Protein 4PFR (pdb70)

Solvent-accessible surface area: 22002 Å² total

Radius of gyration: 26.05 Å; Cα contacts (8 Å, |Δi|>4): 992; chains: 2; bounding box: 52×85×53 Å

Foldseek 3Di:
DEEAEEEEAADCVALQNLLVVLLQVLLCVLLVRPYGYDYDYNQNVHDPLVVLLCLLPVHFWYKDWLVSLLVQQLLSVLLFFLLDDDLVLSQLLCLCQVVSQVRSCVRRQKHFLAKFQAAFWKWFQDDDQDLVSCPPFAEEEAPDPLVQQLVVLSPDGYHYDPVCPVVCLVVVVGTIYTGALVCCVVVVVLVRTAEIAGAHRTMIGTIGRNVSLVPDDVSSNVSSSVSRHVSRVVSSVVSVVVRVVSVVVSVVSHYYPYHRPVNVSSSVSRRVCQVVCQVSRPHPVSSVVSSVSSVVSD/DQKDKDFLQVCLVQQLQSVLLFFCLQPDLVLSQLLCLVQVVSQVRCCVRRNFHFLGKFQDAFWKFFQDDDQDLVSCPPFAEEEEPDPLVQVLVVLSPDGHHYHPVCPVVCLVVVVGGIYTGALLVCVVVVVLVRTAEIEGARRTMIGTSVCRPVPVVCVSVVSVVSRVVSVVVSVVSHDYPYHRPPRVSSRVSRRVCQVVCAVSRPHPVSSVVSSVSSVVSD

Nearest PDB structures (foldseek):
  4n6d-assembly1_A  TM=8.399E-01  e=2.739E-16  Maridesulfovibrio salexigens DSM 2638
  4nap-assembly1_A  TM=7.855E-01  e=6.668E-16  Oleidesulfovibrio alaskensis G20
  4di3-assembly1_D  TM=8.329E-01  e=9.105E-15  Treponema pallidum subsp. pallidum str. Nichols
  4di4-assembly1_B  TM=8.267E-01  e=2.619E-14  Treponema pallidum subsp. pallidum str. Nichols
  4mni-assembly1_A  TM=7.814E-01  e=3.781E-13  Polaromonas sp. JS666

Secondary structure (DSSP, 8-state):
-EEEEEEESS-TTSHHHHHHHHHHHHHHHHTTTSEEEEEE-TTTT--HHHHHHHH---S-EEE--HHHHTTT-GGGGG--TTS-SSHHHHHH---SHHHHHHHHHHHHSEEEEE------EEEESS---SHHHHTT--EE--S-HHHHHHHHHTTS--B--HHHHHHHHHTTSS-EEEE-HHHHHHTTGGGT--EEE--------EEEEHHHHHHS-HHHHHHHHHHHHHHHHHHHHHHHHHHHHHHHHHHHT--B--S-TTHHHHHHHHHTTGGGTGGGGT-HHHHHHHHHHHHHH-/----B--GGGTTTT-GGGGG--TTS--SHHHHHH---SHHHHHHHHHHHH----SB------EEEESS---SGGGTTT--BB--S-HHHHHHHHHTT---B--GGGHHHHHHTTSSSEEEE-HHHHHHTTGGGS--EEE--------B--HHHHHHHHHHHHHHHHHHHHHHHHHHT--B--S-TTHHHHHHHHHTTGGGGTGGGT-HHHHHHHHHHHHTT-

Sequence (520 aa):
DYTIRLSHGDNESNPTHLTAVKFQELVKEYTEGKAEVQIFPSNSLGTETEVAQALRGSIEAEILYTGNLVPLAPSAGVLLPYAYTSTEQAHKADALIDPLNERLTKEAGVRALGLEKGFRVLTTNKPVTTLEDLKGLKIRVSPNDIAIKTFRAWGIEPLPDWAEVFPALQQRVIDGQENPYTTAISSRFFEVQSDITEIHYWTGPLLISERAFQKYPEDIQQALLRAGREAVDYGRQVSAELTEQSKAELVKNDTLHGAPKDEEKWEAAAAALWPEFYDQIGGEEWATQAIEIIKATEIEAEILYTGNLVPLAPSAGVLLPYAYTSTEQAHKADALIDPLNERLTKEAGVRALGLEKGFRVLTTNKPVTTLEDLKGLKIRVSPNDIAIKTFRAWGIEPLPDWAEVFPALQQRVIDGQENPYTTAISSRFFEVQSDITEIHYWTGPLLRAGREAVDYGRQVSAELTEQSKAELVKNDTLHGAPKDEEKWEAAAAALWPEFYDQIGGEEWATQAIEIIKATE

Structure (mmCIF, N/CA/C/O backbone):
data_4PFR
#
_entry.id   4PFR
#
_cell.length_a   94.981
_cell.length_b   94.981
_cell.length_c   203.414
_cell.angle_alpha   90.000
_cell.angle_beta   90.000
_cell.angle_gamma   120.000
#
_symmetry.space_group_name_H-M   'P 31 2 1'
#
loop_
_entity.id
_entity.type
_entity.pdbx_description
1 polymer 'TRAP dicarboxylate transporter, DctP subunit'
2 non-polymer D-MALATE
3 water water
#
loop_
_atom_site.group_PDB
_atom_site.id
_atom_site.type_symbol
_atom_site.label_atom_id
_atom_site.label_alt_id
_atom_site.label_comp_id
_atom_site.label_asym_id
_atom_site.label_entity_id
_atom_site.label_seq_id
_atom_site.pdbx_PDB_ins_code
_atom_site.Cartn_x
_atom_site.Cartn_y
_atom_site.Cartn_z
_atom_site.occupancy
_atom_site.B_iso_or_equiv
_atom_site.auth_seq_id
_atom_site.auth_comp_id
_atom_site.auth_asym_id
_atom_site.auth_atom_id
_atom_site.pdbx_PDB_model_num
ATOM 1 N N . ASP A 1 25 ? 32.286 40.390 70.935 1.00 51.29 23 ASP A N 1
ATOM 2 C CA . ASP A 1 25 ? 33.722 40.662 70.989 1.00 57.35 23 ASP A CA 1
ATOM 3 C C . ASP A 1 25 ? 34.553 39.417 71.311 1.00 57.01 23 ASP A C 1
ATOM 4 O O . ASP A 1 25 ? 35.333 38.948 70.483 1.00 52.45 23 ASP A O 1
ATOM 9 N N . TYR A 1 26 ? 34.391 38.898 72.527 1.00 61.09 24 TYR A N 1
ATOM 10 C CA . TYR A 1 26 ? 35.092 37.696 72.966 1.00 59.55 24 TYR A CA 1
ATOM 11 C C . TYR A 1 26 ? 34.099 36.630 73.371 1.00 58.09 24 TYR A C 1
ATOM 12 O O . TYR A 1 26 ? 33.124 36.914 74.074 1.00 55.65 24 TYR A O 1
ATOM 21 N N . THR A 1 27 ? 34.369 35.392 72.973 1.00 58.64 25 THR A N 1
ATOM 22 C CA . THR A 1 27 ? 33.505 34.283 73.354 1.00 53.93 25 THR A CA 1
ATOM 23 C C . THR A 1 27 ? 34.224 33.225 74.195 1.00 50.62 25 THR A C 1
ATOM 24 O O . THR A 1 27 ? 35.268 32.689 73.792 1.00 41.84 25 THR A O 1
ATOM 28 N N . ILE A 1 28 ? 33.645 32.954 75.370 1.00 51.59 26 ILE A N 1
ATOM 29 C CA . ILE A 1 28 ? 34.137 31.961 76.323 1.00 43.51 26 ILE A CA 1
ATOM 30 C C . ILE A 1 28 ? 33.258 30.702 76.302 1.00 40.65 26 ILE A C 1
ATOM 31 O O . ILE A 1 28 ? 32.109 30.727 76.758 1.00 41.04 26 ILE A O 1
ATOM 36 N N . ARG A 1 29 ? 33.781 29.602 75.769 1.00 36.19 27 ARG A N 1
ATOM 37 C CA . ARG A 1 29 ? 33.076 28.332 75.888 1.00 38.55 27 ARG A CA 1
ATOM 38 C C . ARG A 1 29 ? 33.424 27.723 77.235 1.00 41.68 27 ARG A C 1
ATOM 39 O O . ARG A 1 29 ? 34.605 27.549 77.570 1.00 43.91 27 ARG A O 1
ATOM 47 N N . LEU A 1 30 ? 32.395 27.411 78.012 1.00 38.84 28 LEU A N 1
ATOM 48 C CA . LEU A 1 30 ? 32.594 26.851 79.335 1.00 37.11 28 LEU A CA 1
ATOM 49 C C . LEU A 1 30 ? 31.968 25.472 79.382 1.00 33.09 28 LEU A C 1
ATOM 50 O O . LEU A 1 30 ? 30.754 25.329 79.190 1.00 34.23 28 LEU A O 1
ATOM 55 N N . SER A 1 31 ? 32.797 24.463 79.642 1.00 30.53 29 SER A N 1
ATOM 56 C CA . SER A 1 31 ? 32.342 23.078 79.730 1.00 30.28 29 SER A CA 1
ATOM 57 C C . SER A 1 31 ? 32.095 22.616 81.170 1.00 35.29 29 SER A C 1
ATOM 58 O O . SER A 1 31 ? 32.836 22.975 82.084 1.00 38.34 29 SER A O 1
ATOM 61 N N . HIS A 1 32 ? 31.071 21.800 81.374 1.00 32.31 30 HIS A N 1
ATOM 62 C CA . HIS A 1 32 ? 30.989 21.046 82.616 1.00 32.10 30 HIS A CA 1
ATOM 63 C C . HIS A 1 32 ? 30.212 19.762 82.410 1.00 34.52 30 HIS A C 1
ATOM 64 O O . HIS A 1 32 ? 29.542 19.598 81.385 1.00 38.23 30 HIS A O 1
ATOM 71 N N . GLY A 1 33 ? 30.303 18.855 83.382 1.00 33.59 31 GLY A N 1
ATOM 72 C CA . GLY A 1 33 ? 29.801 17.504 83.208 1.00 27.25 31 GLY A CA 1
ATOM 73 C C . GLY A 1 33 ? 28.485 17.178 83.888 1.00 37.23 31 GLY A C 1
ATOM 74 O O . GLY A 1 33 ? 28.082 16.010 83.924 1.00 40.85 31 GLY A O 1
ATOM 75 N N . ASP A 1 34 ? 27.812 18.194 84.422 1.00 36.07 32 ASP A N 1
ATOM 76 C CA . ASP A 1 34 ? 26.567 17.978 85.156 1.00 43.35 32 ASP A CA 1
ATOM 77 C C . ASP A 1 34 ? 25.367 18.501 84.377 1.00 49.66 32 ASP A C 1
ATOM 78 O O . ASP A 1 34 ? 25.525 19.155 83.336 1.00 48.60 32 ASP A O 1
ATOM 83 N N . ASN A 1 35 ? 24.167 18.221 84.885 1.00 50.40 33 ASN A N 1
ATOM 84 C CA . ASN A 1 35 ? 22.952 18.754 84.274 1.00 45.80 33 ASN A CA 1
ATOM 85 C C . ASN A 1 35 ? 22.693 20.191 84.710 1.00 48.12 33 ASN A C 1
ATOM 86 O O . ASN A 1 35 ? 23.492 20.775 85.434 1.00 51.72 33 ASN A O 1
ATOM 91 N N . GLU A 1 36 ? 21.586 20.773 84.274 1.00 49.88 34 GLU A N 1
ATOM 92 C CA . GLU A 1 36 ? 21.418 22.206 84.446 1.00 51.84 34 GLU A CA 1
ATOM 93 C C . GLU A 1 36 ? 20.875 22.612 85.815 1.00 55.86 34 GLU A C 1
ATOM 94 O O . GLU A 1 36 ? 20.897 23.794 86.157 1.00 57.92 34 GLU A O 1
ATOM 100 N N . SER A 1 37 ? 20.398 21.648 86.602 1.00 54.29 35 SER A N 1
ATOM 101 C CA . SER A 1 37 ? 19.897 21.975 87.941 1.00 54.26 35 SER A CA 1
ATOM 102 C C . SER A 1 37 ? 20.983 21.855 89.018 1.00 54.53 35 SER A C 1
ATOM 103 O O . SER A 1 37 ? 20.758 22.165 90.190 1.00 58.63 35 SER A O 1
ATOM 106 N N . ASN A 1 38 ? 22.170 21.427 88.603 1.00 50.10 36 ASN A N 1
ATOM 107 C CA . ASN A 1 38 ? 23.285 21.219 89.517 1.00 43.57 36 ASN A CA 1
ATOM 108 C C . ASN A 1 38 ? 23.884 22.540 89.985 1.00 43.54 36 ASN A C 1
ATOM 109 O O . ASN A 1 38 ? 23.923 23.506 89.226 1.00 41.80 36 ASN A O 1
ATOM 114 N N . PRO A 1 39 ? 24.356 22.597 91.245 1.00 42.37 37 PRO A N 1
ATOM 115 C CA . PRO A 1 39 ? 24.988 23.866 91.618 1.00 38.71 37 PRO A CA 1
ATOM 116 C C . PRO A 1 39 ? 26.144 24.206 90.673 1.00 33.51 37 PRO A C 1
ATOM 117 O O . PRO A 1 39 ? 26.446 25.380 90.488 1.00 30.37 37 PRO A O 1
ATOM 121 N N . THR A 1 40 ? 26.768 23.199 90.067 1.00 35.18 38 THR A N 1
ATOM 122 C CA . THR A 1 40 ? 27.821 23.454 89.082 1.00 36.09 38 THR A CA 1
ATOM 123 C C . THR A 1 40 ? 27.309 24.346 87.954 1.00 40.14 38 THR A C 1
ATOM 124 O O . THR A 1 40 ? 27.892 25.391 87.658 1.00 39.92 38 THR A O 1
ATOM 128 N N . HIS A 1 41 ? 26.212 23.924 87.327 1.00 44.51 39 HIS A N 1
ATOM 129 C CA . HIS A 1 41 ? 25.606 24.695 86.247 1.00 46.03 39 HIS A CA 1
ATOM 130 C C . HIS A 1 41 ? 25.151 26.068 86.713 1.00 45.87 39 HIS A C 1
ATOM 131 O O . HIS A 1 41 ? 25.399 27.073 86.036 1.00 43.02 39 HIS A O 1
ATOM 138 N N . LEU A 1 42 ? 24.472 26.108 87.860 1.00 43.92 40 LEU A N 1
ATOM 139 C CA . LEU A 1 42 ? 23.983 27.372 88.402 1.00 41.10 40 LEU A CA 1
ATOM 140 C C . LEU A 1 42 ? 25.148 28.324 88.602 1.00 37.46 40 LEU A C 1
ATOM 141 O O . LEU A 1 42 ? 25.042 29.531 88.314 1.00 33.06 40 LEU A O 1
ATOM 146 N N . THR A 1 43 ? 26.258 27.766 89.088 1.00 37.23 41 THR A N 1
ATOM 147 C CA . THR A 1 43 ? 27.509 28.504 89.240 1.00 37.03 41 THR A CA 1
ATOM 148 C C . THR A 1 43 ? 27.937 29.033 87.893 1.00 36.53 41 THR A C 1
ATOM 149 O O . THR A 1 43 ? 28.306 30.206 87.770 1.00 37.10 41 THR A O 1
ATOM 153 N N . ALA A 1 44 ? 27.876 28.163 86.883 1.00 34.53 42 ALA A N 1
ATOM 154 C CA . ALA A 1 44 ? 28.231 28.537 85.517 1.00 32.72 42 ALA A CA 1
ATOM 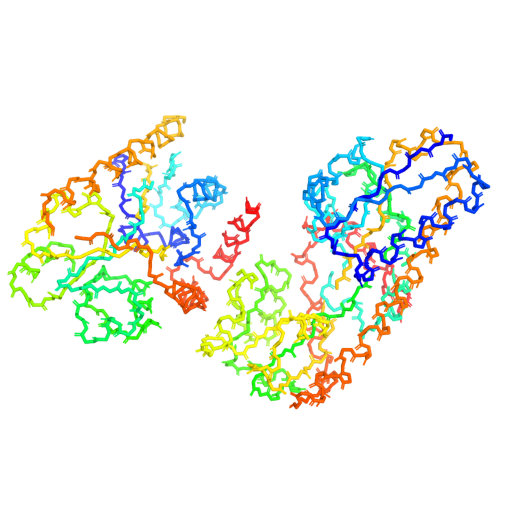155 C C . ALA A 1 44 ? 27.395 29.729 85.034 1.00 33.52 42 ALA A C 1
ATOM 156 O O . ALA A 1 44 ? 27.941 30.743 84.587 1.00 37.44 42 ALA A O 1
ATOM 158 N N . VAL A 1 45 ? 26.074 29.613 85.127 1.00 30.29 43 VAL A N 1
ATOM 159 C CA . VAL A 1 45 ? 25.193 30.716 84.746 1.00 32.39 43 VAL A CA 1
ATOM 160 C C . VAL A 1 45 ? 25.561 32.039 85.447 1.00 39.74 43 VAL A C 1
ATOM 161 O O . VAL A 1 45 ? 25.595 33.084 84.802 1.00 39.52 43 VAL A O 1
ATOM 165 N N . LYS A 1 46 ? 25.847 31.999 86.752 1.00 44.94 44 LYS A N 1
ATOM 166 C CA . LYS A 1 46 ? 26.240 33.217 87.471 1.00 47.67 44 LYS A CA 1
ATOM 167 C C . LYS A 1 46 ? 27.470 33.846 86.831 1.00 50.20 44 LYS A C 1
ATOM 168 O O . LYS A 1 46 ? 27.522 35.063 86.609 1.00 50.90 44 LYS A O 1
ATOM 174 N N . PHE A 1 47 ? 28.459 32.999 86.550 1.00 47.58 45 PHE A N 1
ATOM 175 C CA . PHE A 1 47 ? 29.695 33.407 85.890 1.00 44.43 45 PHE A CA 1
ATOM 176 C C . PHE A 1 47 ? 29.380 34.000 84.523 1.00 54.50 45 PHE A C 1
ATOM 177 O O . PHE A 1 47 ? 30.025 34.954 84.067 1.00 61.06 45 PHE A O 1
ATOM 185 N N . GLN A 1 48 ? 28.372 33.433 83.870 1.00 53.47 46 GLN A N 1
ATOM 186 C CA . GLN A 1 48 ? 27.925 33.930 82.575 1.00 50.83 46 GLN A CA 1
ATOM 187 C C . GLN A 1 48 ? 27.413 35.340 82.759 1.00 52.05 46 GLN A C 1
ATOM 188 O O . GLN A 1 48 ? 27.977 36.286 82.212 1.00 54.48 46 GLN A O 1
ATOM 194 N N . GLU A 1 49 ? 26.355 35.483 83.553 1.00 52.50 47 GLU A N 1
ATOM 195 C CA . GLU A 1 49 ? 25.742 36.792 83.740 1.00 49.24 47 GLU A CA 1
ATOM 196 C C . GLU A 1 49 ? 26.731 37.800 84.308 1.00 44.54 47 GLU A C 1
ATOM 197 O O . GLU A 1 49 ? 26.741 38.957 83.892 1.00 50.71 47 GLU A O 1
ATOM 203 N N . LEU A 1 50 ? 27.587 37.359 85.222 1.00 39.43 48 LEU A N 1
ATOM 204 C CA . LEU A 1 50 ? 28.604 38.256 85.791 1.00 44.03 48 LEU A CA 1
ATOM 205 C C . LEU A 1 50 ? 29.673 38.689 84.768 1.00 48.53 48 LEU A C 1
ATOM 206 O O . LEU A 1 50 ? 30.148 39.830 84.792 1.00 48.09 48 LEU A O 1
ATOM 211 N N . VAL A 1 51 ? 30.043 37.791 83.861 1.00 49.89 49 VAL A N 1
ATOM 212 C CA . VAL A 1 51 ? 31.021 38.132 82.835 1.00 49.12 49 VAL A CA 1
ATOM 213 C C . VAL A 1 51 ? 30.463 39.230 81.928 1.00 58.18 49 VAL A C 1
ATOM 214 O O . VAL A 1 51 ? 31.135 40.232 81.663 1.00 63.36 49 VAL A O 1
ATOM 218 N N . LYS A 1 52 ? 29.229 39.036 81.465 1.00 56.27 50 LYS A N 1
ATOM 219 C CA . LYS A 1 52 ? 28.544 40.010 80.622 1.00 53.57 50 LYS A CA 1
ATOM 220 C C . LYS A 1 52 ? 28.572 41.394 81.256 1.00 62.03 50 LYS A C 1
ATOM 221 O O . LYS A 1 52 ? 28.734 42.407 80.571 1.00 66.60 50 LYS A O 1
ATOM 227 N N . GLU A 1 53 ? 28.425 41.423 82.576 1.00 65.11 51 GLU A N 1
ATOM 228 C CA . GLU A 1 53 ? 28.375 42.673 83.325 1.00 66.30 51 GLU A CA 1
ATOM 229 C C . GLU A 1 53 ? 29.714 43.412 83.353 1.00 65.03 51 GLU A C 1
ATOM 230 O O . GLU A 1 53 ? 29.821 44.514 82.830 1.00 71.65 51 GLU A O 1
ATOM 236 N N . TYR A 1 54 ? 30.735 42.808 83.950 1.00 61.17 52 TYR A N 1
ATOM 237 C CA . TYR A 1 54 ? 32.011 43.501 84.148 1.00 62.32 52 TYR A CA 1
ATOM 238 C C . TYR A 1 54 ? 32.750 43.846 82.854 1.00 64.70 52 TYR A C 1
ATOM 239 O O . TYR A 1 54 ? 33.603 44.734 82.836 1.00 66.19 52 TYR A O 1
ATOM 248 N N . THR A 1 55 ? 32.427 43.156 81.768 1.00 65.58 53 THR A N 1
ATOM 249 C CA . THR A 1 55 ? 33.010 43.519 80.483 1.00 67.09 53 THR A CA 1
ATOM 250 C C . THR A 1 55 ? 32.020 44.343 79.658 1.00 68.20 53 THR A C 1
ATOM 251 O O . THR A 1 55 ? 32.183 44.508 78.452 1.00 69.84 53 THR A O 1
ATOM 255 N N . GLU A 1 56 ? 31.003 44.870 80.333 1.00 82.32 54 GLU A N 1
ATOM 256 C CA . GLU A 1 56 ? 29.960 45.668 79.693 1.00 85.31 54 GLU A CA 1
ATOM 257 C C . GLU A 1 56 ? 29.208 44.873 78.626 1.00 86.51 54 GLU A C 1
ATOM 258 O O . GLU A 1 56 ? 28.000 45.048 78.446 1.00 93.07 54 GLU A O 1
ATOM 260 N N . GLY A 1 57 ? 29.924 43.996 77.930 1.00 77.59 55 GLY A N 1
ATOM 261 C CA . GLY A 1 57 ? 29.337 43.187 76.877 1.00 67.12 55 GLY A CA 1
ATOM 262 C C . GLY A 1 57 ? 30.385 42.671 75.910 1.00 57.62 55 GLY A C 1
ATOM 263 O O . GLY A 1 57 ? 30.080 41.878 75.020 1.00 55.47 55 GLY A O 1
ATOM 264 N N . LYS A 1 58 ? 31.624 43.123 76.090 1.00 53.42 56 LYS A N 1
ATOM 265 C CA . LYS A 1 58 ? 32.737 42.695 75.252 1.00 56.74 56 LYS A CA 1
ATOM 266 C C . LYS A 1 58 ? 33.032 41.199 75.399 1.00 57.13 56 LYS A C 1
ATOM 267 O O . LYS A 1 58 ? 33.767 40.622 74.598 1.00 55.29 56 LYS A O 1
ATOM 273 N N . ALA A 1 59 ? 32.461 40.574 76.426 1.00 62.00 57 ALA A N 1
ATOM 274 C CA . ALA A 1 59 ? 32.669 39.143 76.654 1.00 59.63 57 ALA A CA 1
ATOM 275 C C . ALA A 1 59 ? 31.357 38.406 76.903 1.00 58.45 57 ALA A C 1
ATOM 276 O O . ALA A 1 59 ? 30.508 38.865 77.668 1.00 56.46 57 ALA A O 1
ATOM 278 N N . GLU A 1 60 ? 31.205 37.265 76.241 1.00 60.78 58 GLU A N 1
ATOM 279 C CA . GLU A 1 60 ? 30.027 36.422 76.392 1.00 63.27 58 GLU A CA 1
ATOM 280 C C . GLU A 1 60 ? 30.482 35.002 76.755 1.00 60.66 58 GLU A C 1
ATOM 281 O O . GLU A 1 60 ? 31.497 34.510 76.251 1.00 64.03 58 GLU A O 1
ATOM 287 N N . VAL A 1 61 ? 29.742 34.352 77.643 1.00 51.71 59 VAL A N 1
ATOM 288 C CA . VAL A 1 61 ? 30.047 32.983 78.017 1.00 46.36 59 VAL A CA 1
ATOM 289 C C . VAL A 1 61 ? 28.970 32.067 77.455 1.00 44.55 59 VAL A C 1
ATOM 290 O O . VAL A 1 61 ? 27.781 32.323 77.633 1.00 43.16 59 VAL A O 1
ATOM 294 N N . GLN A 1 62 ? 29.383 31.009 76.764 1.00 45.96 60 GLN A N 1
ATOM 295 C CA . GLN A 1 62 ? 28.447 29.965 76.349 1.00 46.21 60 GLN A CA 1
ATOM 296 C C . GLN A 1 62 ? 28.681 28.711 77.165 1.00 40.59 60 GLN A C 1
ATOM 297 O O . GLN A 1 62 ? 29.814 28.217 77.226 1.00 39.63 60 GLN A O 1
ATOM 303 N N . ILE A 1 63 ? 27.622 28.181 77.773 1.00 37.73 61 ILE A N 1
ATOM 304 C CA . ILE A 1 63 ? 27.777 26.988 78.601 1.00 39.15 61 ILE A CA 1
ATOM 305 C C . ILE A 1 63 ? 27.495 25.722 77.811 1.00 38.30 61 ILE A C 1
ATOM 306 O O . ILE A 1 63 ? 26.488 25.632 77.122 1.00 35.29 61 ILE A O 1
ATOM 311 N N . PHE A 1 64 ? 28.381 24.739 77.946 1.00 37.34 62 PHE A N 1
ATOM 312 C CA . PHE A 1 64 ? 28.164 23.412 77.398 1.00 36.11 62 PHE A CA 1
ATOM 313 C C . PHE A 1 64 ? 28.140 22.422 78.540 1.00 40.01 62 PHE A C 1
ATOM 314 O O . PHE A 1 64 ? 29.190 21.945 78.986 1.00 45.11 62 PHE A O 1
ATOM 322 N N . PRO A 1 65 ? 26.933 22.122 79.032 1.00 39.20 63 PRO A N 1
ATOM 323 C CA . PRO A 1 65 ? 26.732 21.258 80.203 1.00 35.79 63 PRO A CA 1
ATOM 324 C C . PRO A 1 65 ? 26.694 19.791 79.822 1.00 40.83 63 PRO A C 1
ATOM 325 O O . PRO A 1 65 ? 26.685 19.457 78.632 1.00 44.46 63 PRO A O 1
ATOM 329 N N . SER A 1 66 ? 26.694 18.927 80.830 1.00 41.74 64 SER A N 1
ATOM 330 C CA . SER A 1 66 ? 26.393 17.512 80.629 1.00 44.41 64 SER A CA 1
ATOM 331 C C . SER A 1 66 ? 27.381 16.778 79.739 1.00 43.40 64 SER A C 1
ATOM 332 O O . SER A 1 66 ? 27.004 15.832 79.055 1.00 45.65 64 SER A O 1
ATOM 335 N N . ASN A 1 67 ? 28.640 17.202 79.759 1.00 40.12 65 ASN A N 1
ATOM 336 C CA . ASN A 1 67 ? 29.693 16.520 79.003 1.00 37.92 65 ASN A CA 1
ATOM 337 C C . ASN A 1 67 ? 29.526 16.598 77.489 1.00 40.89 65 ASN A C 1
ATOM 338 O O . ASN A 1 67 ? 30.002 15.730 76.749 1.00 38.51 65 ASN A O 1
ATOM 343 N N . SER A 1 68 ? 28.863 17.651 77.027 1.00 45.55 66 SER A N 1
ATOM 344 C CA . SER A 1 68 ? 28.625 17.822 75.592 1.00 38.56 66 SER A CA 1
ATOM 345 C C . SER A 1 68 ? 29.930 17.958 74.792 1.00 37.67 66 SER A C 1
ATOM 346 O O . SER A 1 68 ? 30.019 17.505 73.653 1.00 46.03 66 SER A O 1
ATOM 349 N N . LEU A 1 69 ? 30.935 18.586 75.398 1.00 35.79 67 LEU A N 1
ATOM 350 C CA . LEU A 1 69 ? 32.229 18.794 74.760 1.00 33.52 67 LEU A CA 1
ATOM 351 C C . LEU A 1 69 ? 33.261 17.714 75.104 1.00 32.66 67 LEU A C 1
ATOM 352 O O . LEU A 1 69 ? 34.430 17.845 74.723 1.00 33.82 67 LEU A O 1
ATOM 357 N N . GLY A 1 70 ? 32.837 16.665 75.820 1.00 30.78 68 GLY A N 1
ATOM 358 C CA . GLY A 1 70 ? 33.700 15.526 76.125 1.00 34.26 68 GLY A CA 1
ATOM 359 C C . GLY A 1 70 ? 33.768 15.180 77.612 1.00 40.40 68 GLY A C 1
ATOM 360 O O . GLY A 1 70 ? 32.912 15.581 78.387 1.00 39.94 68 GLY A O 1
ATOM 361 N N . THR A 1 71 ? 34.776 14.420 78.023 1.00 39.90 69 THR A N 1
ATOM 362 C CA . THR A 1 71 ? 34.925 14.129 79.436 1.00 38.36 69 THR A CA 1
ATOM 363 C C . THR A 1 71 ? 35.634 15.280 80.138 1.00 41.02 69 THR A C 1
ATOM 364 O O . THR A 1 71 ? 36.287 16.110 79.489 1.00 43.30 69 THR A O 1
ATOM 368 N N . GLU A 1 72 ? 35.490 15.333 81.461 1.00 37.78 70 GLU A N 1
ATOM 369 C CA . GLU A 1 72 ? 36.041 16.426 82.234 1.00 38.24 70 GLU A CA 1
ATOM 370 C C . GLU A 1 72 ? 37.548 16.505 82.019 1.00 40.52 70 GLU A C 1
ATOM 371 O O . GLU A 1 72 ? 38.104 17.595 81.898 1.00 46.77 70 GLU A O 1
ATOM 377 N N . THR A 1 73 ? 38.211 15.356 81.947 1.00 38.15 71 THR A N 1
ATOM 378 C CA . THR A 1 73 ? 39.653 15.352 81.702 1.00 44.26 71 THR A CA 1
ATOM 379 C C . THR A 1 73 ? 40.014 15.723 80.255 1.00 41.54 71 THR A C 1
ATOM 380 O O . THR A 1 73 ? 40.942 16.504 80.009 1.00 43.08 71 THR A O 1
ATOM 384 N N . GLU A 1 74 ? 39.294 15.153 79.297 1.00 35.00 72 GLU A N 1
ATOM 385 C CA . GLU A 1 74 ? 39.527 15.481 77.893 1.00 33.28 72 GLU A CA 1
ATOM 386 C C . GLU A 1 74 ? 39.444 16.987 77.716 1.00 37.53 72 GLU A C 1
ATOM 387 O O . GLU A 1 74 ? 40.359 17.611 77.164 1.00 37.85 72 GLU A O 1
ATOM 393 N N . VAL A 1 75 ? 38.355 17.566 78.223 1.00 38.47 73 VAL A N 1
ATOM 394 C CA . VAL A 1 75 ? 38.113 18.998 78.102 1.00 32.76 73 VAL A CA 1
ATOM 395 C C . VAL A 1 75 ? 39.213 19.807 78.775 1.00 34.26 73 VAL A C 1
ATOM 396 O O . VAL A 1 75 ? 39.615 20.864 78.283 1.00 38.62 73 VAL A O 1
ATOM 400 N N . ALA A 1 76 ? 39.721 19.298 79.889 1.00 36.35 74 ALA A N 1
ATOM 401 C CA . ALA A 1 76 ? 40.839 19.949 80.555 1.00 36.83 74 ALA A CA 1
ATOM 402 C C . ALA A 1 76 ? 42.013 20.044 79.588 1.00 34.54 74 ALA A C 1
ATOM 403 O O . ALA A 1 76 ? 42.744 21.029 79.577 1.00 31.70 74 ALA A O 1
ATOM 405 N N . GLN A 1 77 ? 42.194 19.013 78.775 1.00 33.75 75 GLN A N 1
ATOM 406 C CA . GLN A 1 77 ? 43.239 19.056 77.762 1.00 41.93 75 GLN A CA 1
ATOM 407 C C . GLN A 1 77 ? 42.916 20.110 76.705 1.00 40.55 75 GLN A C 1
ATOM 408 O O . GLN A 1 77 ? 43.792 20.841 76.271 1.00 43.06 75 GLN A O 1
ATOM 414 N N . ALA A 1 78 ? 41.650 20.211 76.322 1.00 36.26 76 ALA A N 1
ATOM 415 C CA . ALA A 1 78 ? 41.222 21.252 75.398 1.00 38.63 76 ALA A CA 1
ATOM 416 C C . ALA A 1 78 ? 41.626 22.666 75.867 1.00 42.46 76 ALA A C 1
ATOM 417 O O . ALA A 1 78 ? 42.035 23.510 75.058 1.00 46.91 76 ALA A O 1
ATOM 419 N N . LEU A 1 79 ? 41.508 22.917 77.168 1.00 36.57 77 LEU A N 1
ATOM 420 C CA . LEU A 1 79 ? 41.921 24.193 77.754 1.00 37.14 77 LEU A CA 1
ATOM 421 C C . LEU A 1 79 ? 43.426 24.425 77.629 1.00 44.18 77 LEU A C 1
ATOM 422 O O . LEU A 1 79 ? 43.875 25.567 77.503 1.00 49.32 77 LEU A O 1
ATOM 427 N N . ARG A 1 80 ? 44.212 23.352 77.686 1.00 44.26 78 ARG A N 1
ATOM 428 C CA . ARG A 1 80 ? 45.666 23.503 77.670 1.00 47.18 78 ARG A CA 1
ATOM 429 C C . ARG A 1 80 ? 46.079 24.229 76.409 1.00 51.88 78 ARG A C 1
ATOM 430 O O . ARG A 1 80 ? 46.887 25.160 76.446 1.00 51.75 78 ARG A O 1
ATOM 446 N N . GLY A 1 82 ? 43.940 25.739 74.190 1.00 34.65 80 GLY A N 1
ATOM 447 C CA . GLY A 1 82 ? 43.086 26.850 73.813 1.00 38.38 80 GLY A CA 1
ATOM 448 C C . GLY A 1 82 ? 41.768 26.535 73.112 1.00 42.06 80 GLY A C 1
ATOM 449 O O . GLY A 1 82 ? 40.944 27.439 72.934 1.00 41.49 80 GLY A O 1
ATOM 450 N N . SER A 1 83 ? 41.559 25.277 72.716 1.00 42.88 81 SER A N 1
ATOM 451 C CA . SER A 1 83 ? 40.316 24.868 72.042 1.00 42.57 81 SER A CA 1
ATOM 452 C C . SER A 1 83 ? 39.082 25.371 72.791 1.00 48.47 81 SER A C 1
ATOM 453 O O . SER A 1 83 ? 38.177 25.987 72.223 1.00 52.58 81 SER A O 1
ATOM 456 N N . ILE A 1 84 ? 39.054 25.078 74.083 1.00 47.58 82 ILE A N 1
ATOM 457 C CA . ILE A 1 84 ? 37.927 25.414 74.922 1.00 42.55 82 ILE A CA 1
ATOM 458 C C . ILE A 1 84 ? 38.469 26.287 76.032 1.00 40.93 82 ILE A C 1
ATOM 459 O O . ILE A 1 84 ? 39.534 25.998 76.583 1.00 39.48 82 ILE A O 1
ATOM 464 N N . GLU A 1 85 ? 37.745 27.359 76.345 1.00 42.13 83 GLU A N 1
ATOM 465 C CA . GLU A 1 85 ? 38.247 28.412 77.230 1.00 41.78 83 GLU A CA 1
ATOM 466 C C . GLU A 1 85 ? 38.087 28.102 78.710 1.00 42.80 83 GLU A C 1
ATOM 467 O O . GLU A 1 85 ? 38.954 28.446 79.518 1.00 40.10 83 GLU A O 1
ATOM 473 N N . ALA A 1 86 ? 36.973 27.469 79.071 1.00 44.73 84 ALA A N 1
ATOM 474 C CA . ALA A 1 86 ? 36.652 27.284 80.486 1.00 39.77 84 ALA A CA 1
ATOM 475 C C . ALA A 1 86 ? 35.932 25.973 80.797 1.00 38.12 84 ALA A C 1
ATOM 476 O O . ALA A 1 86 ? 35.273 25.383 79.931 1.00 36.71 84 ALA A O 1
ATOM 478 N N . GLU A 1 87 ? 36.086 25.520 82.041 1.00 34.09 85 GLU A N 1
ATOM 479 C CA . GLU A 1 87 ? 35.251 24.454 82.573 1.00 28.83 85 GLU A CA 1
ATOM 480 C C . GLU A 1 87 ? 35.211 24.440 84.092 1.00 35.85 85 GLU A C 1
ATOM 481 O O . GLU A 1 87 ? 36.106 24.970 84.767 1.00 36.54 85 GLU A O 1
ATOM 487 N N . ILE A 1 88 ? 34.142 23.845 84.613 1.00 34.81 86 ILE A N 1
ATOM 488 C CA . ILE A 1 88 ? 34.075 23.452 85.999 1.00 28.83 86 ILE A CA 1
ATOM 489 C C . ILE A 1 88 ? 34.200 21.939 86.031 1.00 30.56 86 ILE A C 1
ATOM 490 O O . ILE A 1 88 ? 33.472 21.219 85.320 1.00 30.71 86 ILE A O 1
ATOM 495 N N . LEU A 1 89 ? 35.141 21.451 86.830 1.00 28.17 87 LEU A N 1
ATOM 496 C CA . LEU A 1 89 ? 35.376 20.014 86.907 1.00 29.60 87 LEU A CA 1
ATOM 497 C C . LEU A 1 89 ? 35.843 19.589 88.293 1.00 31.81 87 LEU A C 1
ATOM 498 O O . LEU A 1 89 ? 36.475 20.362 89.023 1.00 30.85 87 LEU A O 1
ATOM 503 N N . TYR A 1 90 ? 35.526 18.347 88.635 1.00 35.42 88 TYR A N 1
ATOM 504 C CA . TYR A 1 90 ? 35.968 17.713 89.867 1.00 34.67 88 TYR A CA 1
ATOM 505 C C . TYR A 1 90 ? 37.490 17.630 89.955 1.00 37.08 88 TYR A C 1
ATOM 506 O O . TYR A 1 90 ? 38.157 17.178 89.016 1.00 39.96 88 TYR A O 1
ATOM 515 N N . THR A 1 91 ? 38.033 18.070 91.086 1.00 32.68 89 THR A N 1
ATOM 516 C CA . THR A 1 91 ? 39.475 18.067 91.321 1.00 28.55 89 THR A CA 1
ATOM 517 C C . THR A 1 91 ? 40.136 16.747 90.915 1.00 29.99 89 THR A C 1
ATOM 518 O O . THR A 1 91 ? 41.290 16.733 90.473 1.00 31.64 89 THR A O 1
ATOM 522 N N . GLY A 1 92 ? 39.411 15.636 91.070 1.00 25.84 90 GLY A N 1
ATOM 523 C CA . GLY A 1 92 ? 39.977 14.327 90.793 1.00 25.04 90 GLY A CA 1
ATOM 524 C C . GLY A 1 92 ? 40.241 14.110 89.313 1.00 34.67 90 GLY A C 1
ATOM 525 O O . GLY A 1 92 ? 41.099 13.309 88.924 1.00 36.55 90 GLY A O 1
ATOM 526 N N . ASN A 1 93 ? 39.501 14.829 88.475 1.00 34.20 91 ASN A N 1
ATOM 527 C CA . ASN A 1 93 ? 39.655 14.689 87.044 1.00 30.74 91 ASN A CA 1
ATOM 528 C C . ASN A 1 93 ? 40.696 15.652 86.508 1.00 34.37 91 ASN A C 1
ATOM 529 O O . ASN A 1 93 ? 41.028 15.625 85.315 1.00 36.34 91 ASN A O 1
ATOM 534 N N . LEU A 1 94 ? 41.209 16.506 87.391 1.00 29.68 92 LEU A N 1
ATOM 535 C CA . LEU A 1 94 ? 42.225 17.480 87.000 1.00 29.01 92 LEU A CA 1
ATOM 536 C C . LEU A 1 94 ? 43.613 16.987 87.374 1.00 31.39 92 LEU A C 1
ATOM 537 O O . LEU A 1 94 ? 44.607 17.333 86.728 1.00 30.76 92 LEU A O 1
ATOM 542 N N . VAL A 1 95 ? 43.663 16.199 88.443 1.00 28.94 93 VAL A N 1
ATOM 543 C CA . VAL A 1 95 ? 44.909 15.725 89.024 1.00 31.94 93 VAL A CA 1
ATOM 544 C C . VAL A 1 95 ? 45.783 14.980 88.008 1.00 35.51 93 VAL A C 1
ATOM 545 O O . VAL A 1 95 ? 47.016 15.100 88.010 1.00 38.12 93 VAL A O 1
ATOM 549 N N . PRO A 1 96 ? 45.151 14.191 87.138 1.00 34.21 94 PRO A N 1
ATOM 550 C CA . PRO A 1 96 ? 45.984 13.472 86.171 1.00 31.61 94 PRO A CA 1
ATOM 551 C C . PRO A 1 96 ? 46.795 14.414 85.285 1.00 30.21 94 PRO A C 1
ATOM 552 O O . PRO A 1 96 ? 47.868 14.053 84.820 1.00 32.31 94 PRO A O 1
ATOM 556 N N . LEU A 1 97 ? 46.291 15.618 85.072 1.00 29.00 95 LEU A N 1
ATOM 557 C CA . LEU A 1 97 ? 46.979 16.605 84.256 1.00 28.11 95 LEU A CA 1
ATOM 558 C C . LEU A 1 97 ? 47.779 17.537 85.153 1.00 35.58 95 LEU A C 1
ATOM 559 O O . LEU A 1 97 ? 48.852 18.014 84.781 1.00 34.64 95 LEU A O 1
ATOM 564 N N . ALA A 1 98 ? 47.243 17.789 86.348 1.00 37.52 96 ALA A N 1
ATOM 565 C CA . ALA A 1 98 ? 47.812 18.765 87.269 1.00 32.59 96 ALA A CA 1
ATOM 566 C C . ALA A 1 98 ? 47.822 18.203 88.693 1.00 32.58 96 ALA A C 1
ATOM 567 O O . ALA A 1 98 ? 46.893 18.427 89.478 1.00 33.95 96 ALA A O 1
ATOM 569 N N . PRO A 1 99 ? 48.873 17.442 89.022 1.00 30.12 97 PRO A N 1
ATOM 570 C CA . PRO A 1 99 ? 48.965 16.766 90.329 1.00 31.49 97 PRO A CA 1
ATOM 571 C C . PRO A 1 99 ? 48.878 17.727 91.517 1.00 31.13 97 PRO A C 1
ATOM 572 O O . PRO A 1 99 ? 48.265 17.413 92.540 1.00 30.93 97 PRO A O 1
ATOM 576 N N . SER A 1 100 ? 49.485 18.894 91.385 1.00 31.37 98 SER A N 1
ATOM 577 C CA . SER A 1 100 ? 49.488 19.843 92.481 1.00 30.10 98 SER A CA 1
ATOM 578 C C . SER A 1 100 ? 48.082 20.127 92.996 1.00 33.19 98 SER A C 1
ATOM 579 O O . SER A 1 100 ? 47.896 20.546 94.152 1.00 34.25 98 SER A O 1
ATOM 582 N N . ALA A 1 101 ? 47.092 19.895 92.140 1.00 28.00 99 ALA A N 1
ATOM 583 C CA . ALA A 1 101 ? 45.699 20.138 92.514 1.00 27.80 99 ALA A CA 1
ATOM 584 C C . ALA A 1 101 ? 45.269 19.139 93.578 1.00 27.40 99 ALA A C 1
ATOM 585 O O . ALA A 1 101 ? 44.268 19.341 94.271 1.00 27.53 99 ALA A O 1
ATOM 587 N N . GLY A 1 102 ? 46.030 18.053 93.689 1.00 24.22 100 GLY A N 1
ATOM 588 C CA . GLY A 1 102 ? 45.697 16.985 94.604 1.00 27.29 100 GLY A CA 1
ATOM 589 C C . GLY A 1 102 ? 45.789 17.388 96.061 1.00 30.88 100 GLY A C 1
ATOM 590 O O . GLY A 1 102 ? 45.300 16.663 96.948 1.00 29.33 100 GLY A O 1
ATOM 591 N N . VAL A 1 103 ? 46.419 18.527 96.339 1.00 30.95 101 VAL A N 1
ATOM 592 C CA . VAL A 1 103 ? 46.491 18.949 97.738 1.00 31.33 101 VAL A CA 1
ATOM 593 C C . VAL A 1 103 ? 45.103 19.342 98.215 1.00 29.02 101 VAL A C 1
ATOM 594 O O . VAL A 1 103 ? 44.856 19.398 99.407 1.00 34.75 101 VAL A O 1
ATOM 598 N N . LEU A 1 104 ? 44.196 19.603 97.279 1.00 24.82 102 LEU A N 1
ATOM 599 C CA . LEU A 1 104 ? 42.816 19.920 97.634 1.00 24.51 102 LEU A CA 1
ATOM 600 C C . LEU A 1 104 ? 42.095 18.696 98.177 1.00 31.99 102 LEU A C 1
ATOM 601 O O . LEU A 1 104 ? 40.954 18.785 98.604 1.00 38.55 102 LEU A O 1
ATOM 614 N N . LEU A 1 106 ? 43.624 16.283 100.467 1.00 17.23 104 LEU A N 1
ATOM 615 C CA . LEU A 1 106 ? 44.225 15.701 101.647 1.00 20.54 104 LEU A CA 1
ATOM 616 C C . LEU A 1 106 ? 43.122 15.350 102.671 1.00 23.85 104 LEU A C 1
ATOM 617 O O . LEU A 1 106 ? 42.225 16.170 102.951 1.00 18.09 104 LEU A O 1
ATOM 622 N N . PRO A 1 107 ? 43.158 14.106 103.188 1.00 16.81 105 PRO A N 1
ATOM 623 C CA . PRO A 1 107 ? 42.079 13.613 104.053 1.00 24.72 105 PRO A CA 1
ATOM 624 C C . PRO A 1 107 ? 42.102 14.355 105.369 1.00 26.68 105 PRO A C 1
ATOM 625 O O . PRO A 1 107 ? 43.172 14.582 105.934 1.00 30.69 105 PRO A O 1
ATOM 629 N N . TYR A 1 108 ? 40.921 14.746 105.829 1.00 26.80 106 TYR A N 1
ATOM 630 C CA . TYR A 1 108 ? 40.764 15.552 107.038 1.00 32.76 106 TYR A CA 1
ATOM 631 C C . TYR A 1 108 ? 41.483 16.900 107.066 1.00 33.74 106 TYR A C 1
ATOM 632 O O . TYR A 1 108 ? 41.811 17.398 108.149 1.00 36.05 106 TYR A O 1
ATOM 641 N N . ALA A 1 109 ? 41.681 17.518 105.902 1.00 23.42 107 ALA A N 1
ATOM 642 C CA . ALA A 1 109 ? 42.298 18.840 105.891 1.00 22.23 107 ALA A CA 1
ATOM 643 C C . ALA A 1 109 ? 41.364 19.921 106.438 1.00 30.59 107 ALA A C 1
ATOM 644 O O . ALA A 1 109 ? 41.832 20.911 106.998 1.00 42.25 107 ALA A O 1
ATOM 646 N N . TYR A 1 110 ? 40.053 19.753 106.274 1.00 32.11 108 TYR A N 1
ATOM 647 C CA . TYR A 1 110 ? 39.087 20.724 106.822 1.00 34.94 108 TYR A CA 1
ATOM 648 C C . TYR A 1 110 ? 37.947 20.005 107.532 1.00 38.31 108 TYR A C 1
ATOM 649 O O . TYR A 1 110 ? 37.674 18.841 107.250 1.00 45.94 108 TYR A O 1
ATOM 658 N N . THR A 1 111 ? 37.282 20.686 108.455 1.00 40.84 109 THR A N 1
ATOM 659 C CA . THR A 1 111 ? 36.223 20.041 109.237 1.00 43.33 109 THR A CA 1
ATOM 660 C C . THR A 1 111 ? 34.869 20.706 109.018 1.00 41.33 109 THR A C 1
ATOM 661 O O . THR A 1 111 ? 33.860 20.302 109.608 1.00 42.00 109 THR A O 1
ATOM 665 N N . SER A 1 112 ? 34.865 21.719 108.155 1.00 38.77 110 SER A N 1
ATOM 666 C CA . SER A 1 112 ? 33.674 22.505 107.876 1.00 39.18 110 SER A CA 1
ATOM 667 C C . SER A 1 112 ? 33.847 23.268 106.566 1.00 43.66 110 SER A C 1
ATOM 668 O O . SER A 1 112 ? 34.968 23.583 106.170 1.00 47.57 110 SER A O 1
ATOM 671 N N . THR A 1 113 ? 32.732 23.581 105.910 1.00 44.52 111 THR A N 1
ATOM 672 C CA . THR A 1 113 ? 32.762 24.276 104.629 1.00 46.02 111 THR A CA 1
ATOM 673 C C . THR A 1 113 ? 33.396 25.659 104.745 1.00 44.50 111 THR A C 1
ATOM 674 O O . THR A 1 113 ? 34.253 26.035 103.934 1.00 43.05 111 THR A O 1
ATOM 678 N N . GLU A 1 114 ? 32.967 26.410 105.754 1.00 44.34 112 GLU A N 1
ATOM 679 C CA . GLU A 1 114 ? 33.533 27.729 106.036 1.00 46.74 112 GLU A CA 1
ATOM 680 C C . GLU A 1 114 ? 35.058 27.671 106.176 1.00 41.70 112 GLU A C 1
ATOM 681 O O . GLU A 1 114 ? 35.776 28.479 105.588 1.00 37.95 112 GLU A O 1
ATOM 687 N N . GLN A 1 115 ? 35.546 26.710 106.953 1.00 39.74 113 GLN A N 1
ATOM 688 C CA . GLN A 1 115 ? 36.980 26.531 107.127 1.00 36.30 113 GLN A CA 1
ATOM 689 C C . GLN A 1 115 ? 37.616 26.202 105.783 1.00 37.62 113 GLN A C 1
ATOM 690 O O . GLN A 1 115 ? 38.624 26.794 105.386 1.00 39.55 113 GLN A O 1
ATOM 696 N N . ALA A 1 116 ? 37.007 25.264 105.073 1.00 35.11 114 ALA A N 1
ATOM 697 C CA . ALA A 1 116 ? 37.489 24.881 103.755 1.00 35.13 114 ALA A CA 1
ATOM 698 C C . ALA A 1 116 ? 37.551 26.079 102.805 1.00 35.99 114 ALA A C 1
ATOM 699 O O . ALA A 1 116 ? 38.545 26.279 102.107 1.00 33.78 114 ALA A O 1
ATOM 701 N N . HIS A 1 117 ? 36.495 26.884 102.779 1.00 35.68 115 HIS A N 1
ATOM 702 C CA . HIS A 1 117 ? 36.490 28.054 101.909 1.00 34.06 115 HIS A CA 1
ATOM 703 C C . HIS A 1 117 ? 37.726 28.891 102.170 1.00 35.61 115 HIS A C 1
ATOM 704 O O . HIS A 1 117 ? 38.444 29.278 101.242 1.00 35.44 115 HIS A O 1
ATOM 711 N N . LYS A 1 118 ? 37.983 29.155 103.444 1.00 38.68 116 LYS A N 1
ATOM 712 C CA . LYS A 1 118 ? 39.064 30.054 103.828 1.00 39.10 116 LYS A CA 1
ATOM 713 C C . LYS A 1 118 ? 40.430 29.495 103.427 1.00 37.60 116 LYS A C 1
ATOM 714 O O . LYS A 1 118 ? 41.280 30.222 102.900 1.00 39.08 116 LYS A O 1
ATOM 720 N N . ALA A 1 119 ? 40.617 28.196 103.649 1.00 35.28 117 ALA A N 1
ATOM 721 C CA . ALA A 1 119 ? 41.875 27.521 103.333 1.00 37.65 117 ALA A CA 1
ATOM 722 C C . ALA A 1 119 ? 42.160 27.452 101.816 1.00 38.71 117 ALA A C 1
ATOM 723 O O . ALA A 1 119 ? 43.298 27.654 101.372 1.00 38.92 117 ALA A O 1
ATOM 733 N N . ASP A 1 121 ? 40.845 29.420 99.363 1.00 46.26 119 ASP A N 1
ATOM 734 C CA . ASP A 1 121 ? 40.984 30.735 98.762 1.00 46.00 119 ASP A CA 1
ATOM 735 C C . ASP A 1 121 ? 42.384 31.285 99.036 1.00 47.82 119 ASP A C 1
ATOM 736 O O . ASP A 1 121 ? 42.909 32.101 98.270 1.00 55.44 119 ASP A O 1
ATOM 741 N N . ALA A 1 122 ? 42.994 30.792 100.111 1.00 42.62 120 ALA A N 1
ATOM 742 C CA . ALA A 1 122 ? 44.387 31.096 100.425 1.00 34.66 120 ALA A CA 1
ATOM 743 C C . ALA A 1 122 ? 45.348 30.318 99.519 1.00 32.58 120 ALA A C 1
ATOM 744 O O . ALA A 1 122 ? 46.466 30.762 99.263 1.00 33.25 120 ALA A O 1
ATOM 746 N N . LEU A 1 123 ? 44.915 29.156 99.045 1.00 30.45 121 LEU A N 1
ATOM 747 C CA . LEU A 1 123 ? 45.729 28.329 98.153 1.00 32.94 121 LEU A CA 1
ATOM 748 C C . LEU A 1 123 ? 45.753 28.809 96.702 1.00 32.37 121 LEU A C 1
ATOM 749 O O . LEU A 1 123 ? 46.730 28.569 95.991 1.00 35.26 121 LEU A O 1
ATOM 754 N N . ILE A 1 124 ? 44.691 29.486 96.266 1.00 34.04 122 ILE A N 1
ATOM 755 C CA . ILE A 1 124 ? 44.474 29.727 94.832 1.00 37.32 122 ILE A CA 1
ATOM 756 C C . ILE A 1 124 ? 45.718 30.231 94.105 1.00 38.55 122 ILE A C 1
ATOM 757 O O . ILE A 1 124 ? 46.198 29.593 93.155 1.00 39.11 122 ILE A O 1
ATOM 762 N N . ASP A 1 125 ? 46.248 31.363 94.554 1.00 37.60 123 ASP A N 1
ATOM 763 C CA . ASP A 1 125 ? 47.414 31.960 93.897 1.00 38.60 123 ASP A CA 1
ATOM 764 C C . ASP A 1 125 ? 48.613 31.005 93.714 1.00 37.04 123 ASP A C 1
ATOM 765 O O . ASP A 1 125 ? 48.975 30.678 92.592 1.00 38.71 123 ASP A O 1
ATOM 770 N N . PRO A 1 126 ? 49.209 30.531 94.820 1.00 36.86 124 PRO A N 1
ATOM 771 C CA . PRO A 1 126 ? 50.390 29.657 94.706 1.00 31.75 124 PRO A CA 1
ATOM 772 C C . PRO A 1 126 ? 50.044 28.364 93.993 1.00 34.94 124 PRO A C 1
ATOM 773 O O . PRO A 1 126 ? 50.885 27.803 93.276 1.00 32.80 124 PRO A O 1
ATOM 777 N N . LEU A 1 127 ? 48.820 27.883 94.218 1.00 36.24 125 LEU A N 1
ATOM 778 C CA . LEU A 1 1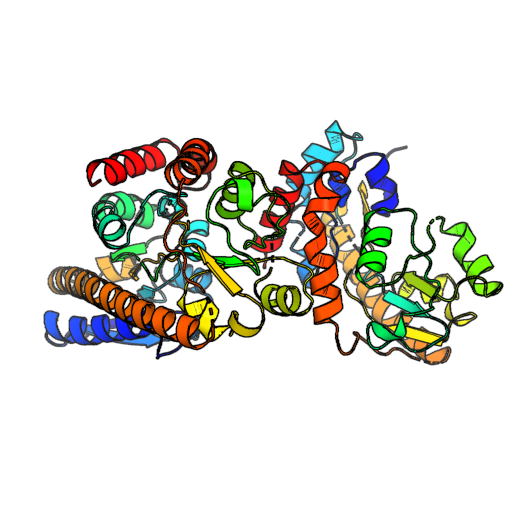27 ? 48.300 26.730 93.488 1.00 34.92 125 LEU A CA 1
ATOM 779 C C . LEU A 1 127 ? 48.293 27.035 91.989 1.00 39.63 125 LEU A C 1
ATOM 780 O O . LEU A 1 127 ? 48.730 26.209 91.173 1.00 38.12 125 LEU A O 1
ATOM 785 N N . ASN A 1 128 ? 47.799 28.219 91.627 1.00 37.92 126 ASN A N 1
ATOM 786 C CA . ASN A 1 128 ? 47.745 28.594 90.212 1.00 39.46 126 ASN A CA 1
ATOM 787 C C . ASN A 1 128 ? 49.126 28.650 89.574 1.00 43.05 126 ASN A C 1
ATOM 788 O O . ASN A 1 128 ? 49.267 28.412 88.374 1.00 43.92 126 ASN A O 1
ATOM 793 N N . GLU A 1 129 ? 50.142 28.938 90.385 1.00 42.09 127 GLU A N 1
ATOM 794 C CA . GLU A 1 129 ? 51.518 28.928 89.900 1.00 42.40 127 GLU A CA 1
ATOM 795 C C . GLU A 1 129 ? 51.920 27.557 89.407 1.00 42.53 127 GLU A C 1
ATOM 796 O O . GLU A 1 129 ? 52.869 27.429 88.642 1.00 46.05 127 GLU A O 1
ATOM 802 N N . ARG A 1 130 ? 51.200 26.532 89.848 1.00 39.18 128 ARG A N 1
ATOM 803 C CA . ARG A 1 130 ? 51.554 25.173 89.486 1.00 37.51 128 ARG A CA 1
ATOM 804 C C . ARG A 1 130 ? 50.581 24.630 88.455 1.00 39.03 128 ARG A C 1
ATOM 805 O O . ARG A 1 130 ? 50.971 23.870 87.566 1.00 37.91 128 ARG A O 1
ATOM 813 N N . LEU A 1 131 ? 49.319 25.040 88.560 1.00 39.60 129 LEU A N 1
ATOM 814 C CA . LEU A 1 131 ? 48.307 24.657 87.574 1.00 33.61 129 LEU A CA 1
ATOM 815 C C . LEU A 1 131 ? 48.696 25.088 86.175 1.00 37.16 129 LEU A C 1
ATOM 816 O O . LEU A 1 131 ? 48.413 24.385 85.198 1.00 44.76 129 LEU A O 1
ATOM 821 N N . THR A 1 132 ? 49.342 26.242 86.063 1.00 33.24 130 THR A N 1
ATOM 822 C CA . THR A 1 132 ? 49.657 26.764 84.735 1.00 37.53 130 THR A CA 1
ATOM 823 C C . THR A 1 132 ? 50.847 26.042 84.101 1.00 43.74 130 THR A C 1
ATOM 824 O O . THR A 1 132 ? 50.839 25.755 82.901 1.00 50.48 130 THR A O 1
ATOM 828 N N . LYS A 1 133 ? 51.853 25.727 84.911 1.00 42.06 131 LYS A N 1
ATOM 829 C CA . LYS A 1 133 ? 53.022 25.005 84.418 1.00 33.81 131 LYS A CA 1
ATOM 830 C C . LYS A 1 133 ? 52.680 23.549 84.098 1.00 39.58 131 LYS A C 1
ATOM 831 O O . LYS A 1 133 ? 53.240 22.966 83.176 1.00 47.26 131 LYS A O 1
ATOM 833 N N . GLU A 1 134 ? 51.741 22.972 84.841 1.00 39.82 132 GLU A N 1
ATOM 834 C CA . GLU A 1 134 ? 51.428 21.552 84.705 1.00 37.45 132 GLU A CA 1
ATOM 835 C C . GLU A 1 134 ? 50.363 21.249 83.661 1.00 36.03 132 GLU A C 1
ATOM 836 O O . GLU A 1 134 ? 50.298 20.129 83.142 1.00 35.02 132 GLU A O 1
ATOM 842 N N . ALA A 1 135 ? 49.499 22.220 83.387 1.00 32.27 133 ALA A N 1
ATOM 843 C CA . ALA A 1 135 ? 48.316 21.924 82.589 1.00 33.37 133 ALA A CA 1
ATOM 844 C C . ALA A 1 135 ? 47.778 23.121 81.814 1.00 37.95 133 ALA A C 1
ATOM 845 O O . ALA A 1 135 ? 46.688 23.057 81.256 1.00 44.05 133 ALA A O 1
ATOM 847 N N . GLY A 1 136 ? 48.542 24.206 81.774 1.00 35.99 134 GLY A N 1
ATOM 848 C CA . GLY A 1 136 ? 48.094 25.412 81.107 1.00 36.28 134 GLY A CA 1
ATOM 849 C C . GLY A 1 136 ? 46.686 25.852 81.487 1.00 40.91 134 GLY A C 1
ATOM 850 O O . GLY A 1 136 ? 45.924 26.330 80.638 1.00 41.73 134 GLY A O 1
ATOM 851 N N . VAL A 1 137 ? 46.341 25.695 82.763 1.00 41.50 135 VAL A N 1
ATOM 852 C CA . VAL A 1 137 ? 45.072 26.199 83.280 1.00 41.13 135 VAL A CA 1
ATOM 853 C C . VAL A 1 137 ? 45.300 27.113 84.483 1.00 41.85 135 VAL A C 1
ATOM 854 O O . VAL A 1 137 ? 46.338 27.038 85.145 1.00 44.30 135 VAL A O 1
ATOM 858 N N . ARG A 1 138 ? 44.321 27.971 84.753 1.00 37.98 136 ARG A N 1
ATOM 859 C CA . ARG A 1 138 ? 44.320 28.822 85.933 1.00 33.71 136 ARG A CA 1
ATOM 860 C C . ARG A 1 138 ? 42.975 28.719 86.631 1.00 32.75 136 ARG A C 1
ATOM 861 O O . ARG A 1 138 ? 41.932 28.755 85.985 1.00 30.23 136 ARG A O 1
ATOM 869 N N . ALA A 1 139 ? 42.987 28.607 87.954 1.00 35.71 137 ALA A N 1
ATOM 870 C CA . ALA A 1 139 ? 41.735 28.559 88.688 1.00 33.23 137 ALA A CA 1
ATOM 871 C C . ALA A 1 139 ? 41.233 29.967 88.949 1.00 32.44 137 ALA A C 1
ATOM 872 O O . ALA A 1 139 ? 41.959 30.804 89.482 1.00 33.04 137 ALA A O 1
ATOM 874 N N . LEU A 1 140 ? 39.987 30.223 88.563 1.00 32.52 138 LEU A N 1
ATOM 875 C CA . LEU A 1 140 ? 39.342 31.503 88.822 1.00 37.99 138 LEU A CA 1
ATOM 876 C C . LEU A 1 140 ? 38.615 31.459 90.149 1.00 40.71 138 LEU A C 1
ATOM 877 O O . LEU A 1 140 ? 38.186 32.493 90.679 1.00 44.66 138 LEU A O 1
ATOM 882 N N . GLY A 1 141 ? 38.479 30.245 90.672 1.00 38.58 139 GLY A N 1
ATOM 883 C CA . GLY A 1 141 ? 37.731 29.991 91.883 1.00 32.76 139 GLY A CA 1
ATOM 884 C C . GLY A 1 141 ? 37.763 28.505 92.171 1.00 38.81 139 GLY A C 1
ATOM 885 O O . GLY A 1 141 ? 37.799 27.684 91.248 1.00 38.26 139 GLY A O 1
ATOM 886 N N . LEU A 1 142 ? 37.775 28.158 93.456 1.00 42.10 140 LEU A N 1
ATOM 887 C CA . LEU A 1 142 ? 37.720 26.772 93.884 1.00 36.97 140 LEU A CA 1
ATOM 888 C C . LEU A 1 142 ? 36.343 26.471 94.467 1.00 39.46 140 LEU A C 1
ATOM 889 O O . LEU A 1 142 ? 35.954 26.983 95.523 1.00 45.70 140 LEU A O 1
ATOM 902 N N . GLU A 1 144 ? 33.229 23.926 95.925 1.00 26.42 142 GLU A N 1
ATOM 903 C CA . GLU A 1 144 ? 33.067 22.720 96.724 1.00 29.25 142 GLU A CA 1
ATOM 904 C C . GLU A 1 144 ? 31.590 22.421 96.826 1.00 28.73 142 GLU A C 1
ATOM 905 O O . GLU A 1 144 ? 30.777 23.340 96.869 1.00 32.97 142 GLU A O 1
ATOM 911 N N . LYS A 1 145 ? 31.241 21.141 96.859 1.00 27.20 143 LYS A N 1
ATOM 912 C CA . LYS A 1 145 ? 29.838 20.757 96.869 1.00 31.23 143 LYS A CA 1
ATOM 913 C C . LYS A 1 145 ? 29.512 19.773 98.003 1.00 35.01 143 LYS A C 1
ATOM 914 O O . LYS A 1 145 ? 28.672 18.882 97.837 1.00 37.59 143 LYS A O 1
ATOM 920 N N . GLY A 1 146 ? 30.183 19.941 99.147 1.00 31.10 144 GLY A N 1
ATOM 921 C CA . GLY A 1 146 ? 29.851 19.198 100.346 1.00 30.38 144 GLY A CA 1
ATOM 922 C C . GLY A 1 146 ? 30.759 18.018 100.654 1.00 31.58 144 GLY A C 1
ATOM 923 O O . GLY A 1 146 ? 31.516 17.565 99.803 1.00 33.45 144 GLY A O 1
ATOM 924 N N . PHE A 1 147 ? 30.670 17.517 101.882 1.00 29.75 145 PHE A N 1
ATOM 925 C CA . PHE A 1 147 ? 31.509 16.422 102.349 1.00 25.83 145 PHE A CA 1
ATOM 926 C C . PHE A 1 147 ? 30.959 15.066 101.916 1.00 25.57 145 PHE A C 1
ATOM 927 O O . PHE A 1 147 ? 29.741 14.885 101.768 1.00 26.83 145 PHE A O 1
ATOM 935 N N . ARG A 1 148 ? 31.856 14.103 101.736 1.00 26.96 146 ARG A N 1
ATOM 936 C CA . ARG A 1 148 ? 31.451 12.717 101.541 1.00 28.89 146 ARG A CA 1
ATOM 937 C C . ARG A 1 148 ? 31.131 12.065 102.898 1.00 33.19 146 ARG A C 1
ATOM 938 O O . ARG A 1 148 ? 32.016 11.541 103.587 1.00 30.79 146 ARG A O 1
ATOM 946 N N . VAL A 1 149 ? 29.851 12.123 103.262 1.00 33.39 147 VAL A N 1
ATOM 947 C CA . VAL A 1 149 ? 29.346 11.606 104.523 1.00 31.12 147 VAL A CA 1
ATOM 948 C C . VAL A 1 149 ? 29.142 10.080 104.477 1.00 33.26 147 VAL A C 1
ATOM 949 O O . VAL A 1 149 ? 28.950 9.502 103.411 1.00 31.49 147 VAL A O 1
ATOM 953 N N . LEU A 1 150 ? 29.199 9.435 105.642 1.00 3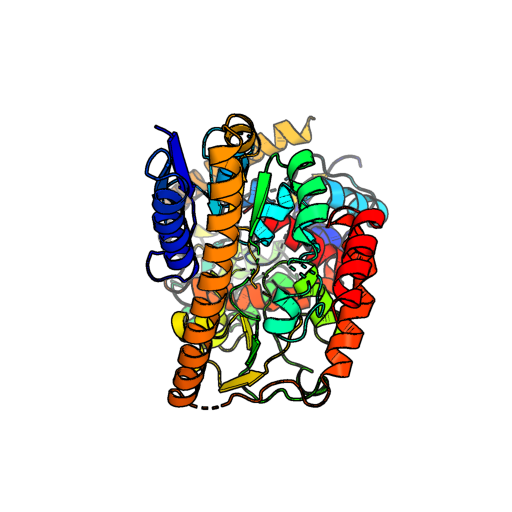5.80 148 LEU A N 1
ATOM 954 C CA . LEU A 1 150 ? 29.100 7.976 105.758 1.00 31.40 148 LEU A CA 1
ATOM 955 C C . LEU A 1 150 ? 27.663 7.515 106.000 1.00 32.20 148 LEU A C 1
ATOM 956 O O . LEU A 1 150 ? 26.967 8.037 106.883 1.00 37.47 148 LEU A O 1
ATOM 961 N N . THR A 1 151 ? 27.219 6.540 105.209 1.00 26.40 149 THR A N 1
ATOM 962 C CA . THR A 1 151 ? 25.880 5.978 105.352 1.00 21.68 149 THR A CA 1
ATOM 963 C C . THR A 1 151 ? 26.066 4.534 105.712 1.00 24.32 149 THR A C 1
ATOM 964 O O . THR A 1 151 ? 27.021 3.897 105.275 1.00 27.64 149 THR A O 1
ATOM 968 N N . THR A 1 152 ? 25.143 4.019 106.509 1.00 32.09 150 THR A N 1
ATOM 969 C CA . THR A 1 152 ? 25.271 2.694 107.076 1.00 34.98 150 THR A CA 1
ATOM 970 C C . THR A 1 152 ? 23.883 2.166 107.368 1.00 35.18 150 THR A C 1
ATOM 971 O O . THR A 1 152 ? 22.889 2.906 107.304 1.00 32.38 150 THR A O 1
ATOM 975 N N . ASN A 1 153 ? 23.812 0.887 107.698 1.00 43.42 151 ASN A N 1
ATOM 976 C CA . ASN A 1 153 ? 22.540 0.263 107.996 1.00 47.40 151 ASN A CA 1
ATOM 977 C C . ASN A 1 153 ? 22.441 0.134 109.514 1.00 49.23 151 ASN A C 1
ATOM 978 O O . ASN A 1 153 ? 21.548 -0.532 110.044 1.00 54.36 151 ASN A O 1
ATOM 983 N N . LYS A 1 154 ? 23.374 0.805 110.196 1.00 47.77 152 LYS A N 1
ATOM 984 C CA . LYS A 1 154 ? 23.434 0.894 111.660 1.00 44.31 152 LYS A CA 1
ATOM 985 C C . LYS A 1 154 ? 24.214 2.148 112.066 1.00 48.16 152 LYS A C 1
ATOM 986 O O . LYS A 1 154 ? 25.031 2.653 111.288 1.00 52.70 152 LYS A O 1
ATOM 992 N N . PRO A 1 155 ? 23.970 2.654 113.288 1.00 43.23 153 PRO A N 1
ATOM 993 C CA . PRO A 1 155 ? 24.691 3.831 113.784 1.00 40.01 153 PRO A CA 1
ATOM 994 C C . PRO A 1 155 ? 26.184 3.591 113.906 1.00 38.63 153 PRO A C 1
ATOM 995 O O . PRO A 1 155 ? 26.603 2.521 114.351 1.00 40.31 153 PRO A O 1
ATOM 999 N N . VAL A 1 156 ? 26.960 4.586 113.480 1.00 36.79 154 VAL A N 1
ATOM 1000 C CA . VAL A 1 156 ? 28.407 4.598 113.619 1.00 31.32 154 VAL A CA 1
ATOM 1001 C C . VAL A 1 156 ? 28.818 5.937 114.213 1.00 35.19 154 VAL A C 1
ATOM 1002 O O . VAL A 1 156 ? 28.964 6.925 113.492 1.00 32.95 154 VAL A O 1
ATOM 1006 N N . THR A 1 157 ? 29.013 5.972 115.527 1.00 36.79 155 THR A N 1
ATOM 1007 C CA . THR A 1 157 ? 29.323 7.224 116.214 1.00 37.94 155 THR A CA 1
ATOM 1008 C C . THR A 1 157 ? 30.765 7.282 116.758 1.00 36.16 155 THR A C 1
ATOM 1009 O O . THR A 1 157 ? 31.237 8.333 117.198 1.00 38.27 155 THR A O 1
ATOM 1013 N N . THR A 1 158 ? 31.453 6.144 116.723 1.00 31.32 156 THR A N 1
ATOM 1014 C CA . THR A 1 158 ? 32.845 6.053 117.151 1.00 28.51 156 THR A CA 1
ATOM 1015 C C . THR A 1 158 ? 33.597 5.085 116.218 1.00 34.08 156 THR A C 1
ATOM 1016 O O . THR A 1 158 ? 32.987 4.181 115.611 1.00 25.57 156 THR A O 1
ATOM 1020 N N . LEU A 1 159 ? 34.912 5.269 116.108 1.00 35.78 157 LEU A N 1
ATOM 1021 C CA . LEU A 1 159 ? 35.750 4.367 115.321 1.00 31.76 157 LEU A CA 1
ATOM 1022 C C . LEU A 1 159 ? 35.389 2.907 115.519 1.00 31.81 157 LEU A C 1
ATOM 1023 O O . LEU A 1 159 ? 35.363 2.141 114.565 1.00 35.58 157 LEU A O 1
ATOM 1028 N N . GLU A 1 160 ? 35.136 2.521 116.765 1.00 31.77 158 GLU A N 1
ATOM 1029 C CA . GLU A 1 160 ? 34.851 1.132 117.081 1.00 33.20 158 GLU A CA 1
ATOM 1030 C C . GLU A 1 160 ? 33.626 0.621 116.343 1.00 34.34 158 GLU A C 1
ATOM 1031 O O . GLU A 1 160 ? 33.565 -0.553 115.997 1.00 36.52 158 GLU A O 1
ATOM 1037 N N . ASP A 1 161 ? 32.651 1.495 116.108 1.00 37.58 159 ASP A N 1
ATOM 1038 C CA . ASP A 1 161 ? 31.453 1.121 115.350 1.00 42.01 159 ASP A CA 1
ATOM 1039 C C . ASP A 1 161 ? 31.730 0.719 113.887 1.00 43.83 159 ASP A C 1
ATOM 1040 O O . ASP A 1 161 ? 30.898 0.057 113.254 1.00 48.82 159 ASP A O 1
ATOM 1045 N N . LEU A 1 162 ? 32.882 1.130 113.357 1.00 34.77 160 LEU A N 1
ATOM 1046 C CA . LEU A 1 162 ? 33.287 0.760 111.999 1.00 35.86 160 LEU A CA 1
ATOM 1047 C C . LEU A 1 162 ? 33.669 -0.700 111.930 1.00 37.95 160 LEU A C 1
ATOM 1048 O O . LEU A 1 162 ? 33.574 -1.319 110.867 1.00 39.53 160 LEU A O 1
ATOM 1053 N N . LYS A 1 163 ? 34.114 -1.265 113.049 1.00 35.25 161 LYS A N 1
ATOM 1054 C CA . LYS A 1 163 ? 34.608 -2.645 112.998 1.00 38.49 161 LYS A CA 1
ATOM 1055 C C . LYS A 1 163 ? 33.601 -3.625 112.405 1.00 40.96 161 LYS A C 1
ATOM 1056 O O . LYS A 1 163 ? 32.417 -3.641 112.782 1.00 42.85 161 LYS A O 1
ATOM 1062 N N . GLY A 1 164 ? 34.082 -4.416 111.448 1.00 37.07 162 GLY A N 1
ATOM 1063 C CA . GLY A 1 164 ? 33.281 -5.473 110.854 1.00 37.77 162 GLY A CA 1
ATOM 1064 C C . GLY A 1 164 ? 32.395 -5.001 109.717 1.00 37.63 162 GLY A C 1
ATOM 1065 O O . GLY A 1 164 ? 31.733 -5.803 109.047 1.00 35.13 162 GLY A O 1
ATOM 1066 N N . LEU A 1 165 ? 32.369 -3.691 109.508 1.00 37.10 163 LEU A N 1
ATOM 1067 C CA . LEU A 1 165 ? 31.562 -3.122 108.442 1.00 40.66 163 LEU A CA 1
ATOM 1068 C C . LEU A 1 165 ? 32.254 -3.231 107.085 1.00 36.80 163 LEU A C 1
ATOM 1069 O O . LEU A 1 165 ? 33.467 -3.014 106.968 1.00 32.62 163 LEU A O 1
ATOM 1074 N N . LYS A 1 166 ? 31.480 -3.574 106.060 1.00 35.10 164 LYS A N 1
ATOM 1075 C CA . LYS A 1 166 ? 31.973 -3.500 104.687 1.00 32.53 164 LYS A CA 1
ATOM 1076 C C . LYS A 1 166 ? 31.521 -2.198 104.041 1.00 28.44 164 LYS A C 1
ATOM 1077 O O . LYS A 1 166 ? 30.355 -2.070 103.649 1.00 27.44 164 LYS A O 1
ATOM 1083 N N . ILE A 1 167 ? 32.441 -1.236 103.953 1.00 24.19 165 ILE A N 1
ATOM 1084 C CA . ILE A 1 167 ? 32.162 0.061 103.347 1.00 28.07 165 ILE A CA 1
ATOM 1085 C C . ILE A 1 167 ? 32.845 0.163 101.973 1.00 31.20 165 ILE A C 1
ATOM 1086 O O . ILE A 1 167 ? 34.065 -0.038 101.852 1.00 27.05 165 ILE A O 1
ATOM 1091 N N . ARG A 1 168 ? 32.068 0.461 100.933 1.00 33.69 166 ARG A N 1
ATOM 1092 C CA . ARG A 1 168 ? 32.656 0.667 99.614 1.00 30.25 166 ARG A CA 1
ATOM 1093 C C . ARG A 1 168 ? 33.157 2.100 99.470 1.00 26.72 166 ARG A C 1
ATOM 1094 O O . ARG A 1 168 ? 32.491 3.060 99.889 1.00 25.62 166 ARG A O 1
ATOM 1102 N N . VAL A 1 169 ? 34.355 2.226 98.916 1.00 18.49 167 VAL A N 1
ATOM 1103 C CA . VAL A 1 169 ? 34.873 3.523 98.523 1.00 23.96 167 VAL A CA 1
ATOM 1104 C C . VAL A 1 169 ? 35.061 3.527 96.995 1.00 26.66 167 VAL A C 1
ATOM 1105 O O . VAL A 1 169 ? 34.986 2.474 96.355 1.00 23.35 167 VAL A O 1
ATOM 1109 N N . SER A 1 170 ? 35.275 4.688 96.391 1.00 30.24 168 SER A N 1
ATOM 1110 C CA . SER A 1 170 ? 35.689 4.651 94.995 1.00 37.38 168 SER A CA 1
ATOM 1111 C C . SER A 1 170 ? 37.158 4.234 94.949 1.00 35.28 168 SER A C 1
ATOM 1112 O O . SER A 1 170 ? 37.872 4.366 95.934 1.00 29.52 168 SER A O 1
ATOM 1115 N N . PRO A 1 171 ? 37.599 3.686 93.810 1.00 35.08 169 PRO A N 1
ATOM 1116 C CA . PRO A 1 171 ? 38.937 3.080 93.731 1.00 32.58 169 PRO A CA 1
ATOM 1117 C C . PRO A 1 171 ? 40.077 4.092 93.777 1.00 30.10 169 PRO A C 1
ATOM 1118 O O . PRO A 1 171 ? 40.884 4.105 92.856 1.00 29.83 169 PRO A O 1
ATOM 1122 N N . ASN A 1 172 ? 40.165 4.903 94.824 1.00 29.72 170 ASN A N 1
ATOM 1123 C CA . ASN A 1 172 ? 41.311 5.796 94.961 1.00 25.12 170 ASN A CA 1
ATOM 1124 C C . ASN A 1 172 ? 42.117 5.623 96.261 1.00 26.90 170 ASN A C 1
ATOM 1125 O O . ASN A 1 172 ? 41.588 5.242 97.324 1.00 29.31 170 ASN A O 1
ATOM 1130 N N . ASP A 1 173 ? 43.402 5.933 96.149 1.00 19.68 171 ASP A N 1
ATOM 1131 C CA . ASP A 1 173 ? 44.369 5.701 97.191 1.00 18.44 171 ASP A CA 1
ATOM 1132 C C . ASP A 1 173 ? 43.979 6.435 98.480 1.00 18.92 171 ASP A C 1
ATOM 1133 O O . ASP A 1 173 ? 44.045 5.869 99.565 1.00 22.08 171 ASP A O 1
ATOM 1138 N N . ILE A 1 174 ? 43.533 7.675 98.357 1.00 17.03 172 ILE A N 1
ATOM 1139 C CA . ILE A 1 174 ? 43.193 8.442 99.537 1.00 21.54 172 ILE A CA 1
ATOM 1140 C C . ILE A 1 174 ? 41.996 7.865 100.268 1.00 27.78 172 ILE A C 1
ATOM 1141 O O . ILE A 1 174 ? 42.037 7.716 101.485 1.00 30.60 172 ILE A O 1
ATOM 1146 N N . ALA A 1 175 ? 40.930 7.535 99.550 1.00 27.11 173 ALA A N 1
ATOM 1147 C CA . ALA A 1 175 ? 39.794 6.913 100.212 1.00 20.34 173 ALA A CA 1
ATOM 1148 C C . ALA A 1 175 ? 40.238 5.568 100.776 1.00 23.54 173 ALA A C 1
ATOM 1149 O O . ALA A 1 175 ? 39.927 5.217 101.916 1.00 25.13 173 ALA A O 1
ATOM 1151 N N . ILE A 1 176 ? 40.963 4.798 99.978 1.00 23.46 174 ILE A N 1
ATOM 1152 C CA . ILE A 1 176 ? 41.300 3.458 100.417 1.00 19.92 174 ILE A CA 1
ATOM 1153 C C . ILE A 1 176 ? 42.132 3.504 101.688 1.00 25.08 174 ILE A C 1
ATOM 1154 O O . ILE A 1 176 ? 41.799 2.829 102.671 1.00 28.52 174 ILE A O 1
ATOM 1159 N N . LYS A 1 177 ? 43.215 4.284 101.669 1.00 24.11 175 LYS A N 1
ATOM 1160 C CA . LYS A 1 177 ? 44.142 4.352 102.809 1.00 22.18 175 LYS A CA 1
ATOM 1161 C C . LYS A 1 177 ? 43.529 4.986 104.059 1.00 25.64 175 LYS A C 1
ATOM 1162 O O . LYS A 1 177 ? 43.838 4.581 105.182 1.00 25.78 175 LYS A O 1
ATOM 1168 N N . THR A 1 178 ? 42.670 5.982 103.867 1.00 23.29 176 THR A N 1
ATOM 1169 C CA . THR A 1 178 ? 41.982 6.582 104.996 1.00 21.18 176 THR A CA 1
ATOM 1170 C C . THR A 1 178 ? 41.161 5.532 105.749 1.00 26.74 176 THR A C 1
ATOM 1171 O O . THR A 1 178 ? 41.370 5.311 106.939 1.00 25.74 176 THR A O 1
ATOM 1175 N N . PHE A 1 179 ? 40.226 4.876 105.072 1.00 24.44 177 PHE A N 1
ATOM 1176 C CA . PHE A 1 179 ? 39.396 3.903 105.785 1.00 22.87 177 PHE A CA 1
ATOM 1177 C C . PHE A 1 179 ? 40.225 2.812 106.476 1.00 24.78 177 PHE A C 1
ATOM 1178 O O . PHE A 1 179 ? 39.921 2.420 107.607 1.00 30.05 177 PHE A O 1
ATOM 1186 N N . ARG A 1 180 ? 41.285 2.359 105.811 1.00 18.72 178 ARG A N 1
ATOM 1187 C CA . ARG A 1 180 ? 42.242 1.427 106.401 1.00 19.66 178 ARG A CA 1
ATOM 1188 C C . ARG A 1 180 ? 42.839 2.028 107.690 1.00 25.38 178 ARG A C 1
ATOM 1189 O O . ARG A 1 180 ? 42.881 1.373 108.728 1.00 25.96 178 ARG A O 1
ATOM 1197 N N . ALA A 1 181 ? 43.275 3.284 107.625 1.00 23.72 179 ALA A N 1
ATOM 1198 C CA . ALA A 1 181 ? 43.829 3.944 108.804 1.00 23.85 179 ALA A CA 1
ATOM 1199 C C . ALA A 1 181 ? 42.836 3.922 109.966 1.00 24.44 179 ALA A C 1
ATOM 1200 O O . ALA A 1 181 ? 43.228 4.038 111.123 1.00 25.99 179 ALA A O 1
ATOM 1202 N N . TRP A 1 182 ? 41.561 3.735 109.630 1.00 23.98 180 TRP A N 1
ATOM 1203 C CA . TRP A 1 182 ? 40.450 3.747 110.575 1.00 22.92 180 TRP A CA 1
ATOM 1204 C C . TRP A 1 182 ? 40.053 2.334 111.000 1.00 24.38 180 TRP A C 1
ATOM 1205 O O . TRP A 1 182 ? 39.046 2.152 111.697 1.00 22.17 180 TRP A O 1
ATOM 1216 N N . GLY A 1 183 ? 40.814 1.327 110.572 1.00 19.26 181 GLY A N 1
ATOM 1217 C CA . GLY A 1 183 ? 40.619 -0.018 111.099 1.00 20.72 181 GLY A CA 1
ATOM 1218 C C . GLY A 1 183 ? 39.821 -1.007 110.262 1.00 31.87 181 GLY A C 1
ATOM 1219 O O . GLY A 1 183 ? 39.550 -2.136 110.699 1.00 39.30 181 GLY A O 1
ATOM 1220 N N . ILE A 1 184 ? 39.437 -0.591 109.062 1.00 27.36 182 ILE A N 1
ATOM 1221 C CA . ILE A 1 184 ? 38.724 -1.477 108.147 1.00 29.54 182 ILE A CA 1
ATOM 1222 C C . ILE A 1 184 ? 39.235 -1.329 106.715 1.00 22.22 182 ILE A C 1
ATOM 1223 O O . ILE A 1 184 ? 39.548 -0.206 106.273 1.00 18.33 182 ILE A O 1
ATOM 1228 N N . GLU A 1 185 ? 39.342 -2.451 106.000 1.00 19.74 183 GLU A N 1
ATOM 1229 C CA . GLU A 1 185 ? 39.661 -2.403 104.576 1.00 26.80 183 GLU A CA 1
ATOM 1230 C C . GLU A 1 185 ? 38.372 -2.070 103.872 1.00 26.23 183 GLU A C 1
ATOM 1231 O O . GLU A 1 185 ? 37.402 -2.846 103.957 1.00 25.54 183 GLU A O 1
ATOM 1237 N N . PRO A 1 186 ? 38.347 -0.919 103.179 1.00 19.34 184 PRO A N 1
ATOM 1238 C CA . PRO A 1 186 ? 37.137 -0.570 102.429 1.00 17.69 184 PRO A CA 1
ATOM 1239 C C . PRO A 1 186 ? 37.075 -1.381 101.136 1.00 22.54 184 PRO A C 1
ATOM 1240 O O . PRO A 1 186 ? 38.096 -1.924 100.681 1.00 20.90 184 PRO A O 1
ATOM 1244 N N . LEU A 1 187 ? 35.884 -1.463 100.559 1.00 25.51 185 LEU A N 1
ATOM 1245 C CA . LEU A 1 187 ? 35.684 -2.159 99.297 1.00 24.94 185 LEU A CA 1
ATOM 1246 C C . LEU A 1 187 ? 35.752 -1.189 98.100 1.00 23.46 185 LEU A C 1
ATOM 1247 O O . LEU A 1 187 ? 34.799 -0.444 97.830 1.00 27.43 185 LEU A O 1
ATOM 1252 N N . PRO A 1 188 ? 36.893 -1.177 97.389 1.00 22.10 186 PRO A N 1
ATOM 1253 C CA . PRO A 1 188 ? 36.963 -0.375 96.150 1.00 26.96 186 PRO A CA 1
ATOM 1254 C C . PRO A 1 188 ? 36.002 -0.893 95.071 1.00 25.35 186 PRO A C 1
ATOM 1255 O O . PRO A 1 188 ? 36.285 -1.938 94.496 1.00 22.58 186 PRO A O 1
ATOM 1267 N N . ASP A 1 190 ? 33.066 0.177 91.653 1.00 33.74 188 ASP A N 1
ATOM 1268 C CA . ASP A 1 190 ? 32.594 1.175 90.700 1.00 30.47 188 ASP A CA 1
ATOM 1269 C C . ASP A 1 190 ? 31.256 1.750 91.135 1.00 26.06 188 ASP A C 1
ATOM 1270 O O . ASP A 1 190 ? 30.388 1.025 91.649 1.00 26.61 188 ASP A O 1
ATOM 1275 N N . TRP A 1 191 ? 31.086 3.048 90.914 1.00 20.28 189 TRP A N 1
ATOM 1276 C CA . TRP A 1 191 ? 29.838 3.727 91.239 1.00 25.70 189 TRP A CA 1
ATOM 1277 C C . TRP A 1 191 ? 28.592 2.883 90.927 1.00 31.01 189 TRP A C 1
ATOM 1278 O O . TRP A 1 191 ? 27.702 2.734 91.771 1.00 39.31 189 TRP A O 1
ATOM 1289 N N . ALA A 1 192 ? 28.535 2.324 89.723 1.00 31.33 190 ALA A N 1
ATOM 1290 C CA . ALA A 1 192 ? 27.330 1.626 89.255 1.00 31.08 190 ALA A CA 1
ATOM 1291 C C . ALA A 1 192 ? 26.963 0.405 90.089 1.00 33.12 190 ALA A C 1
ATOM 1292 O O . ALA A 1 192 ? 25.812 -0.033 90.084 1.00 36.63 190 ALA A O 1
ATOM 1294 N N . GLU A 1 193 ? 27.934 -0.146 90.803 1.00 32.20 191 GLU A N 1
ATOM 1295 C CA . GLU A 1 193 ? 27.674 -1.335 91.608 1.00 37.23 191 GLU A CA 1
ATOM 1296 C C . GLU A 1 193 ? 27.127 -0.997 93.006 1.00 37.19 191 GLU A C 1
ATOM 1297 O O . GLU A 1 193 ? 26.575 -1.869 93.699 1.00 37.67 191 GLU A O 1
ATOM 1303 N N . VAL A 1 194 ? 27.262 0.266 93.411 1.00 33.73 192 VAL A N 1
ATOM 1304 C CA . VAL A 1 194 ? 26.998 0.649 94.800 1.00 31.99 192 VAL A CA 1
ATOM 1305 C C . VAL A 1 194 ? 25.561 0.401 95.260 1.00 34.26 192 VAL A C 1
ATOM 1306 O O . VAL A 1 194 ? 25.333 -0.247 96.285 1.00 35.08 192 VAL A O 1
ATOM 1310 N N . PHE A 1 195 ? 24.589 0.906 94.514 1.00 30.39 193 PHE A N 1
ATOM 1311 C CA . PHE A 1 195 ? 23.212 0.704 94.930 1.00 32.26 193 PHE A CA 1
ATOM 1312 C C . PHE A 1 195 ? 22.848 -0.784 95.030 1.00 35.52 193 PHE A C 1
ATOM 1313 O O . PHE A 1 195 ? 22.368 -1.240 96.074 1.00 34.99 193 PHE A O 1
ATOM 1321 N N . PRO A 1 196 ? 23.064 -1.544 93.937 1.00 35.42 194 PRO A N 1
ATOM 1322 C CA . PRO A 1 196 ? 22.720 -2.969 93.935 1.00 35.49 194 PRO A CA 1
ATOM 1323 C C . PRO A 1 196 ? 23.382 -3.663 95.106 1.00 33.85 194 PRO A C 1
ATOM 1324 O O . PRO A 1 196 ? 22.757 -4.481 95.788 1.00 35.67 194 PRO A O 1
ATOM 1328 N N . ALA A 1 197 ? 24.649 -3.334 95.332 1.00 28.75 195 ALA A N 1
ATOM 1329 C CA . ALA A 1 197 ? 25.387 -3.916 96.432 1.00 27.89 195 ALA A CA 1
ATOM 1330 C C . ALA A 1 197 ? 24.660 -3.648 97.758 1.00 34.82 195 ALA A C 1
ATOM 1331 O O . ALA A 1 197 ? 24.482 -4.557 98.576 1.00 39.25 195 ALA A O 1
ATOM 1333 N N . LEU A 1 198 ? 24.235 -2.405 97.969 1.00 33.83 196 LEU A N 1
ATOM 1334 C CA . LEU A 1 198 ? 23.404 -2.081 99.130 1.00 33.92 196 LEU A CA 1
ATOM 1335 C C . LEU A 1 198 ? 22.128 -2.929 99.144 1.00 37.75 196 LEU A C 1
ATOM 1336 O O . LEU A 1 198 ? 21.896 -3.719 100.063 1.00 39.44 196 LEU A O 1
ATOM 1341 N N . GLN A 1 199 ? 21.313 -2.779 98.113 1.00 40.70 197 GLN A N 1
ATOM 1342 C CA . GLN A 1 199 ? 20.058 -3.510 98.021 1.00 45.39 197 GLN A CA 1
ATOM 1343 C C . GLN A 1 199 ? 20.200 -5.008 98.298 1.00 48.19 197 GLN A C 1
ATOM 1344 O O . GLN A 1 199 ? 19.412 -5.587 99.049 1.00 51.15 197 GLN A O 1
ATOM 1350 N N . GLN A 1 200 ? 21.198 -5.636 97.688 1.00 46.57 198 GLN A N 1
ATOM 1351 C CA . GLN A 1 200 ? 21.474 -7.041 97.954 1.00 46.63 198 GLN A CA 1
ATOM 1352 C C . GLN A 1 200 ? 22.109 -7.281 99.319 1.00 47.89 198 GLN A C 1
ATOM 1353 O O . GLN A 1 200 ? 22.328 -8.430 99.696 1.00 52.73 198 GLN A O 1
ATOM 1359 N N . ARG A 1 201 ? 22.418 -6.213 100.051 1.00 45.66 199 ARG A N 1
ATOM 1360 C CA . ARG A 1 201 ? 22.985 -6.345 101.398 1.00 44.26 199 ARG A CA 1
ATOM 1361 C C . ARG A 1 201 ? 24.334 -7.084 101.412 1.00 41.68 199 ARG A C 1
ATOM 1362 O O . ARG A 1 201 ? 24.625 -7.828 102.349 1.00 42.24 199 ARG A O 1
ATOM 1370 N N . VAL A 1 202 ? 25.153 -6.870 100.379 1.00 37.10 200 VAL A N 1
ATOM 1371 C CA . VAL A 1 202 ? 26.436 -7.565 100.239 1.00 31.78 200 VAL A CA 1
ATOM 1372 C C . VAL A 1 202 ? 27.593 -6.641 100.646 1.00 32.54 200 VAL A C 1
ATOM 1373 O O . VAL A 1 202 ? 28.752 -7.079 100.771 1.00 29.54 200 VAL A O 1
ATOM 1377 N N . ILE A 1 203 ? 27.257 -5.356 100.819 1.00 33.76 201 ILE A N 1
ATOM 1378 C CA . ILE A 1 203 ? 28.098 -4.367 101.501 1.00 31.38 201 ILE A CA 1
ATOM 1379 C C . ILE A 1 203 ? 27.252 -3.638 102.564 1.00 36.83 201 ILE A C 1
ATOM 1380 O O . ILE A 1 203 ? 26.021 -3.702 102.537 1.00 36.22 201 ILE A O 1
ATOM 1385 N N . ASP A 1 204 ? 27.905 -2.929 103.486 1.00 38.15 202 ASP A N 1
ATOM 1386 C CA . ASP A 1 204 ? 27.211 -2.359 104.645 1.00 35.14 202 ASP A CA 1
ATOM 1387 C C . ASP A 1 204 ? 26.898 -0.866 104.548 1.00 37.24 202 ASP A C 1
ATOM 1388 O O . ASP A 1 204 ? 25.916 -0.392 105.131 1.00 39.17 202 ASP A O 1
ATOM 1393 N N . GLY A 1 205 ? 27.732 -0.127 103.823 1.00 37.77 203 GLY A N 1
ATOM 1394 C CA . GLY A 1 205 ? 27.533 1.302 103.645 1.00 37.14 203 GLY A CA 1
ATOM 1395 C C . GLY A 1 205 ? 28.490 1.877 102.618 1.00 40.23 203 GLY A C 1
ATOM 1396 O O . GLY A 1 205 ? 29.267 1.155 101.985 1.00 37.54 203 GLY A O 1
ATOM 1397 N N . GLN A 1 206 ? 28.432 3.191 102.454 1.00 41.99 204 GLN A N 1
ATOM 1398 C CA . GLN A 1 206 ? 29.272 3.882 101.493 1.00 34.96 204 GLN A CA 1
ATOM 1399 C C . GLN A 1 206 ? 29.412 5.323 101.958 1.00 31.65 204 GLN A C 1
ATOM 1400 O O . GLN A 1 206 ? 28.814 5.722 102.954 1.00 33.02 204 GLN A O 1
ATOM 1406 N N . GLU A 1 207 ? 30.187 6.108 101.231 1.00 28.37 205 GLU A N 1
ATOM 1407 C CA . GLU A 1 207 ? 30.395 7.492 101.604 1.00 28.53 205 GLU A CA 1
ATOM 1408 C C . GLU A 1 207 ? 30.268 8.397 100.393 1.00 25.97 205 GLU A C 1
ATOM 1409 O O . GLU A 1 207 ? 30.979 8.232 99.414 1.00 26.04 205 GLU A O 1
ATOM 1415 N N . ASN A 1 208 ? 29.335 9.338 100.459 1.00 26.15 206 ASN A N 1
ATOM 1416 C CA . ASN A 1 208 ? 29.157 10.337 99.406 1.00 31.10 206 ASN A CA 1
ATOM 1417 C C . ASN A 1 208 ? 28.467 11.531 100.027 1.00 32.60 206 ASN A C 1
ATOM 1418 O O . ASN A 1 208 ? 28.212 11.541 101.215 1.00 33.08 206 ASN A O 1
ATOM 1423 N N . PRO A 1 209 ? 28.174 12.555 99.229 1.00 36.23 207 PRO A N 1
ATOM 1424 C CA . PRO A 1 209 ? 27.538 13.745 99.811 1.00 36.53 207 PRO A CA 1
ATOM 1425 C C . PRO A 1 209 ? 26.083 13.487 100.162 1.00 38.08 207 PRO A C 1
ATOM 1426 O O . PRO A 1 209 ? 25.513 12.494 99.710 1.00 38.08 207 PRO A O 1
ATOM 1430 N N . TYR A 1 210 ? 25.483 14.364 100.956 1.00 38.50 208 TYR A N 1
ATOM 1431 C CA . TYR A 1 210 ? 24.083 14.178 101.304 1.00 39.59 208 TYR A CA 1
ATOM 1432 C C . TYR A 1 210 ? 23.253 14.156 100.027 1.00 38.82 208 TYR A C 1
ATOM 1433 O O . TYR A 1 210 ? 22.342 13.345 99.880 1.00 39.66 208 TYR A O 1
ATOM 1442 N N . THR A 1 211 ? 23.575 15.054 99.105 1.00 40.66 209 THR A N 1
ATOM 1443 C CA . THR A 1 211 ? 22.847 15.131 97.837 1.00 42.22 209 THR A CA 1
ATOM 1444 C C . THR A 1 211 ? 22.772 13.782 97.105 1.00 36.85 209 THR A C 1
ATOM 1445 O O . THR A 1 211 ? 21.725 13.428 96.541 1.00 33.36 209 THR A O 1
ATOM 1449 N N . THR A 1 212 ? 23.865 13.021 97.119 1.00 33.63 210 THR A N 1
ATOM 1450 C CA . THR A 1 212 ? 23.867 11.732 96.426 1.00 34.11 210 THR A CA 1
ATOM 1451 C C . THR A 1 212 ? 22.908 10.744 97.078 1.00 36.94 210 THR A C 1
ATOM 1452 O O . THR A 1 212 ? 22.139 10.070 96.387 1.00 39.12 210 THR A O 1
ATOM 1456 N N . ALA A 1 213 ? 22.937 10.680 98.407 1.00 35.88 211 ALA A N 1
ATOM 1457 C CA . ALA A 1 213 ? 22.047 9.798 99.160 1.00 36.37 211 ALA A CA 1
ATOM 1458 C C . ALA A 1 213 ? 20.577 10.074 98.832 1.00 36.16 211 ALA A C 1
ATOM 1459 O O . ALA A 1 213 ? 19.732 9.178 98.925 1.00 34.82 211 ALA A O 1
ATOM 1461 N N . ILE A 1 214 ? 20.266 11.313 98.458 1.00 34.71 212 ILE A N 1
ATOM 1462 C CA . ILE A 1 214 ? 18.935 11.610 97.949 1.00 38.68 212 ILE A CA 1
ATOM 1463 C C . ILE A 1 214 ? 18.780 11.129 96.501 1.00 39.51 212 ILE A C 1
ATOM 1464 O O . ILE A 1 214 ? 17.851 10.387 96.181 1.00 39.67 212 ILE A O 1
ATOM 1469 N N . SER A 1 215 ? 19.694 11.554 95.628 1.00 37.10 213 SER A N 1
ATOM 1470 C CA . SER A 1 215 ? 19.550 11.304 94.189 1.00 35.48 213 SER A CA 1
ATOM 1471 C C . SER A 1 215 ? 19.550 9.812 93.898 1.00 34.27 213 SER A C 1
ATOM 1472 O O . SER A 1 215 ? 18.778 9.340 93.065 1.00 37.03 213 SER A O 1
ATOM 1475 N N . SER A 1 216 ? 20.411 9.088 94.611 1.00 31.84 214 SER A N 1
ATOM 1476 C CA . SER A 1 216 ? 20.572 7.647 94.468 1.00 35.33 214 SER A CA 1
ATOM 1477 C C . SER A 1 216 ? 19.566 6.892 95.333 1.00 44.11 214 SER A C 1
ATOM 1478 O O . SER A 1 216 ? 19.557 5.657 95.365 1.00 42.75 214 SER A O 1
ATOM 1481 N N . ARG A 1 217 ? 18.736 7.641 96.054 1.00 48.25 215 ARG A N 1
ATOM 1482 C CA . ARG A 1 217 ? 17.691 7.054 96.883 1.00 49.57 215 ARG A CA 1
ATOM 1483 C C . ARG A 1 217 ? 18.248 6.085 97.932 1.00 49.63 215 ARG A C 1
ATOM 1484 O O . ARG A 1 217 ? 17.621 5.068 98.246 1.00 50.22 215 ARG A O 1
ATOM 1492 N N . PHE A 1 218 ? 19.413 6.412 98.487 1.00 46.83 216 PHE A N 1
ATOM 1493 C CA . PHE A 1 218 ? 20.082 5.526 99.442 1.00 45.06 216 PHE A CA 1
ATOM 1494 C C . PHE A 1 218 ? 19.301 5.278 100.735 1.00 47.21 216 PHE A C 1
ATOM 1495 O O . PHE A 1 218 ? 19.653 4.386 101.510 1.00 49.89 216 PHE A O 1
ATOM 1503 N N . PHE A 1 219 ? 18.243 6.055 100.963 1.00 43.02 217 PHE A N 1
ATOM 1504 C CA . PHE A 1 219 ? 17.398 5.871 102.143 1.00 42.92 217 PHE A CA 1
ATOM 1505 C C . PHE A 1 219 ? 16.536 4.601 102.081 1.00 45.84 217 PHE A C 1
ATOM 1506 O O . PHE A 1 219 ? 16.009 4.162 103.097 1.00 53.13 217 PHE A O 1
ATOM 1514 N N . GLU A 1 220 ? 16.397 4.011 100.898 1.00 45.40 218 GLU A N 1
ATOM 1515 C CA . GLU A 1 220 ? 15.692 2.740 100.758 1.00 46.65 218 GLU A CA 1
ATOM 1516 C C . GLU A 1 220 ? 16.550 1.579 101.242 1.00 50.79 218 GLU A C 1
ATOM 1517 O O . GLU A 1 220 ? 16.051 0.476 101.464 1.00 57.85 218 GLU A O 1
ATOM 1523 N N . VAL A 1 221 ? 17.845 1.817 101.404 1.00 46.42 219 VAL A N 1
ATOM 1524 C CA . VAL A 1 221 ? 18.762 0.722 101.687 1.00 40.09 219 VAL A CA 1
ATOM 1525 C C . VAL A 1 221 ? 19.785 1.073 102.754 1.00 34.63 219 VAL A C 1
ATOM 1526 O O . VAL A 1 221 ? 20.720 0.305 102.994 1.00 33.76 219 VAL A O 1
ATOM 1530 N N . GLN A 1 222 ? 19.618 2.240 103.373 1.00 34.56 220 GLN A N 1
ATOM 1531 C CA . GLN A 1 222 ? 20.496 2.685 104.459 1.00 37.34 220 GLN A CA 1
ATOM 1532 C C . GLN A 1 222 ? 19.667 3.377 105.536 1.00 40.18 220 GLN A C 1
ATOM 1533 O O . GLN A 1 222 ? 18.619 3.951 105.236 1.00 35.90 220 GLN A O 1
ATOM 1539 N N . SER A 1 223 ? 20.153 3.330 106.780 1.00 47.02 221 SER A N 1
ATOM 1540 C CA . SER A 1 223 ? 19.406 3.829 107.930 1.00 47.09 221 SER A CA 1
ATOM 1541 C C . SER A 1 223 ? 20.076 5.019 108.630 1.00 49.29 221 SER A C 1
ATOM 1542 O O . SER A 1 223 ? 19.392 5.882 109.188 1.00 49.37 221 SER A O 1
ATOM 1545 N N . ASP A 1 224 ? 21.408 5.064 108.606 1.00 48.06 222 ASP A N 1
ATOM 1546 C CA . ASP A 1 224 ? 22.150 6.069 109.378 1.00 48.01 222 ASP A CA 1
ATOM 1547 C C . ASP A 1 224 ? 23.148 6.880 108.565 1.00 44.39 222 ASP A C 1
ATOM 1548 O O . ASP A 1 224 ? 23.665 6.412 107.545 1.00 46.12 222 ASP A O 1
ATOM 1553 N N . ILE A 1 225 ? 23.430 8.092 109.036 1.00 38.18 223 ILE A N 1
ATOM 1554 C CA . ILE A 1 225 ? 24.455 8.925 108.417 1.00 41.39 223 ILE A CA 1
ATOM 1555 C C . ILE A 1 225 ? 25.322 9.575 109.481 1.00 41.95 223 ILE A C 1
ATOM 1556 O O . ILE A 1 225 ? 24.815 10.190 110.428 1.00 46.02 223 ILE A O 1
ATOM 1561 N N . THR A 1 226 ? 26.634 9.420 109.326 1.00 39.85 224 THR A N 1
ATOM 1562 C CA . THR A 1 226 ? 27.598 10.091 110.197 1.00 38.84 224 THR A CA 1
ATOM 1563 C C . THR A 1 226 ? 28.466 11.033 109.367 1.00 39.72 224 THR A C 1
ATOM 1564 O O . THR A 1 226 ? 29.056 10.629 108.358 1.00 36.78 224 THR A O 1
ATOM 1568 N N . GLU A 1 227 ? 28.534 12.286 109.802 1.00 38.23 225 GLU A N 1
ATOM 1569 C CA . GLU A 1 227 ? 29.210 13.329 109.058 1.00 35.40 225 GLU A CA 1
ATOM 1570 C C . GLU A 1 227 ? 30.715 13.342 109.314 1.00 32.11 225 GLU A C 1
ATOM 1571 O O . GLU A 1 227 ? 31.237 14.247 109.972 1.00 34.07 225 GLU A O 1
ATOM 1577 N N . ILE A 1 228 ? 31.416 12.342 108.796 1.00 30.70 226 ILE A N 1
ATOM 1578 C CA . ILE A 1 228 ? 32.874 12.401 108.742 1.00 32.03 226 ILE A CA 1
ATOM 1579 C C . ILE A 1 228 ? 33.319 13.552 107.824 1.00 31.25 226 ILE A C 1
ATOM 1580 O O . ILE A 1 228 ? 32.547 13.999 106.986 1.00 30.62 226 ILE A O 1
ATOM 1585 N N . HIS A 1 229 ? 34.544 14.048 107.999 1.00 28.66 227 HIS A N 1
ATOM 1586 C CA . HIS A 1 229 ? 35.023 15.194 107.227 1.00 25.88 227 HIS A CA 1
ATOM 1587 C C . HIS A 1 229 ? 36.404 14.923 106.642 1.00 26.09 227 HIS A C 1
ATOM 1588 O O . HIS A 1 229 ? 37.280 15.785 106.691 1.00 32.39 227 HIS A O 1
ATOM 1595 N N . TYR A 1 230 ? 36.614 13.737 106.088 1.00 27.97 228 TYR A N 1
ATOM 1596 C CA . TYR A 1 230 ? 37.903 13.427 105.460 1.00 28.53 228 TYR A CA 1
ATOM 1597 C C . TYR A 1 230 ? 37.982 13.946 104.031 1.00 31.91 228 TYR A C 1
ATOM 1598 O O . TYR A 1 230 ? 39.074 14.162 103.494 1.00 34.75 228 TYR A O 1
ATOM 1623 N N . TRP A 1 233 ? 33.761 17.177 97.926 1.00 34.89 231 TRP A N 1
ATOM 1624 C CA . TRP A 1 233 ? 33.816 17.358 96.478 1.00 28.63 231 TRP A CA 1
ATOM 1625 C C . TRP A 1 233 ? 34.383 18.751 96.254 1.00 30.53 231 TRP A C 1
ATOM 1626 O O . TRP A 1 233 ? 33.767 19.747 96.675 1.00 30.90 231 TRP A O 1
ATOM 1637 N N . THR A 1 234 ? 35.553 18.836 95.619 1.00 31.90 232 THR A N 1
ATOM 1638 C CA . THR A 1 234 ? 36.091 20.139 95.215 1.00 34.91 232 THR A CA 1
ATOM 1639 C C . THR A 1 234 ? 36.319 20.156 93.713 1.00 35.44 232 THR A C 1
ATOM 1640 O O . THR A 1 234 ? 36.531 19.112 93.096 1.00 34.25 232 THR A O 1
ATOM 1644 N N . GLY A 1 235 ? 36.274 21.348 93.128 1.00 34.68 233 GLY A N 1
ATOM 1645 C CA . GLY A 1 235 ? 36.536 21.503 91.711 1.00 33.72 233 GLY A CA 1
ATOM 1646 C C . GLY A 1 235 ? 36.791 22.941 91.313 1.00 30.91 233 GLY A C 1
ATOM 1647 O O . GLY A 1 235 ? 36.034 23.848 91.673 1.00 30.52 233 GLY A O 1
ATOM 1648 N N . PRO A 1 236 ? 37.874 23.166 90.572 1.00 28.03 234 PRO A N 1
ATOM 1649 C CA . PRO A 1 236 ? 38.161 24.522 90.099 1.00 32.11 234 PRO A CA 1
ATOM 1650 C C . PRO A 1 236 ? 37.198 24.990 89.010 1.00 34.99 234 PRO A C 1
ATOM 1651 O O . PRO A 1 236 ? 36.626 24.187 88.270 1.00 34.33 234 PRO A O 1
ATOM 1655 N N . LEU A 1 237 ? 36.993 26.299 88.955 1.00 35.79 235 LEU A N 1
ATOM 1656 C CA . LEU A 1 237 ? 36.454 26.933 87.774 1.00 35.32 235 LEU A CA 1
ATOM 1657 C C . LEU A 1 237 ? 37.700 27.387 87.047 1.00 36.70 235 LEU A C 1
ATOM 1658 O O . LEU A 1 237 ? 38.376 28.318 87.488 1.00 36.37 235 LEU A O 1
ATOM 1663 N N . LEU A 1 238 ? 38.028 26.706 85.955 1.00 39.32 236 LEU A N 1
ATOM 1664 C CA . LEU A 1 238 ? 39.281 26.946 85.251 1.00 35.54 236 LEU A CA 1
ATOM 1665 C C . LEU A 1 238 ? 39.095 27.828 84.034 1.00 37.14 236 LEU A C 1
ATOM 1666 O O . LEU A 1 238 ? 38.078 27.736 83.326 1.00 36.10 236 LEU A O 1
ATOM 1671 N N . ILE A 1 239 ? 40.087 28.676 83.785 1.00 39.63 237 ILE A N 1
ATOM 1672 C CA . ILE A 1 239 ? 40.196 29.347 82.497 1.00 43.32 237 ILE A CA 1
ATOM 1673 C C . ILE A 1 239 ? 41.447 28.792 81.842 1.00 42.45 237 ILE A C 1
ATOM 1674 O O . ILE A 1 239 ? 42.386 28.368 82.530 1.00 39.05 237 ILE A O 1
ATOM 1679 N N . SER A 1 240 ? 41.431 28.744 80.517 1.00 45.21 238 SER A N 1
ATOM 1680 C CA . SER A 1 240 ? 42.605 28.377 79.739 1.00 44.75 238 SER A CA 1
ATOM 1681 C C . SER A 1 240 ? 43.625 29.486 79.924 1.00 42.93 238 SER A C 1
ATOM 1682 O O . SER A 1 240 ? 43.263 30.670 79.899 1.00 44.03 238 SER A O 1
ATOM 1685 N N . GLU A 1 241 ? 44.889 29.124 80.124 1.00 38.14 239 GLU A N 1
ATOM 1686 C CA . GLU A 1 241 ? 45.925 30.138 80.337 1.00 39.68 239 GLU A CA 1
ATOM 1687 C C . GLU A 1 241 ? 46.288 30.904 79.036 1.00 57.42 239 GLU A C 1
ATOM 1688 O O . GLU A 1 241 ? 46.720 32.062 79.079 1.00 56.57 239 GLU A O 1
ATOM 1694 N N . ARG A 1 242 ? 46.092 30.266 77.882 1.00 57.37 240 ARG A N 1
ATOM 1695 C CA . ARG A 1 242 ? 46.296 30.947 76.602 1.00 55.27 240 ARG A CA 1
ATOM 1696 C C . ARG A 1 242 ? 45.218 31.978 76.368 1.00 48.11 240 ARG A C 1
ATOM 1697 O O . ARG A 1 242 ? 45.503 33.155 76.124 1.00 45.64 240 ARG A O 1
ATOM 1705 N N . ALA A 1 243 ? 43.970 31.526 76.433 1.00 45.20 241 ALA A N 1
ATOM 1706 C CA . ALA A 1 243 ? 42.841 32.419 76.214 1.00 46.73 241 ALA A CA 1
ATOM 1707 C C . ALA A 1 243 ? 42.954 33.594 77.173 1.00 52.73 241 ALA 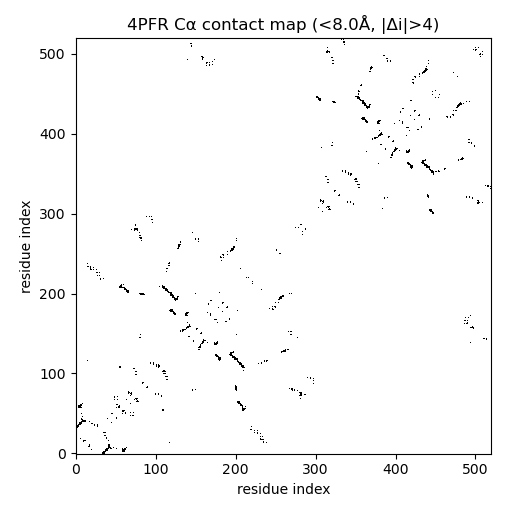A C 1
ATOM 1708 O O . ALA A 1 243 ? 42.725 34.743 76.797 1.00 58.29 241 ALA A O 1
ATOM 1710 N N . PHE A 1 244 ? 43.336 33.295 78.408 1.00 52.36 242 PHE A N 1
ATOM 1711 C CA . PHE A 1 244 ? 43.434 34.314 79.437 1.00 53.81 242 PHE A CA 1
ATOM 1712 C C . PHE A 1 244 ? 44.447 35.389 79.066 1.00 55.46 242 PHE A C 1
ATOM 1713 O O . PHE A 1 244 ? 44.141 36.582 79.118 1.00 57.09 242 PHE A O 1
ATOM 1721 N N . GLN A 1 245 ? 45.651 34.959 78.698 1.00 55.73 243 GLN A N 1
ATOM 1722 C CA . GLN A 1 245 ? 46.727 35.881 78.341 1.00 57.15 243 GLN A CA 1
ATOM 1723 C C . GLN A 1 245 ? 46.420 36.709 77.093 1.00 56.91 243 GLN A C 1
ATOM 1724 O O . GLN A 1 245 ? 46.711 37.909 77.051 1.00 58.68 243 GLN A O 1
ATOM 1730 N N . LYS A 1 246 ? 45.831 36.069 76.088 1.00 53.75 244 LYS A N 1
ATOM 1731 C CA . LYS A 1 246 ? 45.376 36.767 74.890 1.00 55.46 244 LYS A CA 1
ATOM 1732 C C . LYS A 1 246 ? 44.512 37.986 75.234 1.00 58.30 244 LYS A C 1
ATOM 1733 O O . LYS A 1 246 ? 44.462 38.951 74.473 1.00 66.43 244 LYS A O 1
ATOM 1739 N N . TYR A 1 247 ? 43.833 37.953 76.376 1.00 53.59 245 TYR A N 1
ATOM 1740 C CA . TYR A 1 247 ? 42.884 39.017 76.692 1.00 56.27 245 TYR A CA 1
ATOM 1741 C C . TYR A 1 247 ? 43.545 40.303 77.169 1.00 60.45 245 TYR A C 1
ATOM 1742 O O . TYR A 1 247 ? 44.643 40.285 77.725 1.00 61.76 245 TYR A O 1
ATOM 1751 N N . PRO A 1 248 ? 42.861 41.431 76.942 1.00 63.70 246 PRO A N 1
ATOM 1752 C CA . PRO A 1 248 ? 43.244 42.753 77.445 1.00 64.28 246 PRO A CA 1
ATOM 1753 C C . PRO A 1 248 ? 43.014 42.774 78.942 1.00 67.46 246 PRO A C 1
ATOM 1754 O O . PRO A 1 248 ? 42.014 42.210 79.386 1.00 66.76 246 PRO A O 1
ATOM 1758 N N . GLU A 1 249 ? 43.903 43.409 79.701 1.00 69.96 247 GLU A N 1
ATOM 1759 C CA . GLU A 1 249 ? 43.815 43.392 81.159 1.00 68.25 247 GLU A CA 1
ATOM 1760 C C . GLU A 1 249 ? 42.419 43.773 81.646 1.00 71.60 247 GLU A C 1
ATOM 1761 O O . GLU A 1 249 ? 42.016 43.394 82.746 1.00 74.01 247 GLU A O 1
ATOM 1767 N N . ASP A 1 250 ? 41.678 44.513 80.825 1.00 75.56 248 ASP A N 1
ATOM 1768 C CA . ASP A 1 250 ? 40.304 44.891 81.165 1.00 77.37 248 ASP A CA 1
ATOM 1769 C C . ASP A 1 250 ? 39.420 43.661 81.216 1.00 73.13 248 ASP A C 1
ATOM 1770 O O . ASP A 1 250 ? 38.525 43.553 82.056 1.00 70.47 248 ASP A O 1
ATOM 1775 N N . ILE A 1 251 ? 39.677 42.743 80.289 1.00 72.26 249 ILE A N 1
ATOM 1776 C CA . ILE A 1 251 ? 38.931 41.498 80.190 1.00 69.05 249 ILE A CA 1
ATOM 1777 C C . ILE A 1 251 ? 39.360 40.527 81.290 1.00 64.85 249 ILE A C 1
ATOM 1778 O O . ILE A 1 251 ? 38.521 39.901 81.945 1.00 61.80 249 ILE A O 1
ATOM 1783 N N . GLN A 1 252 ? 40.670 40.422 81.495 1.00 64.63 250 GLN A N 1
ATOM 1784 C CA . GLN A 1 252 ? 41.234 39.545 82.515 1.00 63.83 250 GLN A CA 1
ATOM 1785 C C . GLN A 1 252 ? 40.695 39.857 83.914 1.00 67.02 250 GLN A C 1
ATOM 1786 O O . GLN A 1 252 ? 40.144 38.982 84.589 1.00 67.21 250 GLN A O 1
ATOM 1792 N N . GLN A 1 253 ? 40.863 41.103 84.348 1.00 65.65 251 GLN A N 1
ATOM 1793 C CA . GLN A 1 253 ? 40.444 41.498 85.682 1.00 65.22 251 GLN A CA 1
ATOM 1794 C C . GLN A 1 253 ? 38.937 41.305 85.896 1.00 65.78 251 GLN A C 1
ATOM 1795 O O . GLN A 1 253 ? 38.482 41.165 87.029 1.00 69.65 251 GLN A O 1
ATOM 1801 N N . ALA A 1 254 ? 38.165 41.278 84.813 1.00 63.79 252 ALA A N 1
ATOM 1802 C CA . ALA A 1 254 ? 36.715 41.075 84.918 1.00 62.28 252 ALA A CA 1
ATOM 1803 C C . ALA A 1 254 ? 36.367 39.600 85.109 1.00 61.33 252 ALA A C 1
ATOM 1804 O O . ALA A 1 254 ? 35.494 39.251 85.914 1.00 61.92 252 ALA A O 1
ATOM 1806 N N . LEU A 1 255 ? 37.049 38.744 84.351 1.00 55.25 253 LEU A N 1
ATOM 1807 C CA . LEU A 1 255 ? 36.905 37.304 84.489 1.00 48.88 253 LEU A CA 1
ATOM 1808 C C . LEU A 1 255 ? 37.383 36.832 85.875 1.00 52.30 253 LEU A C 1
ATOM 1809 O O . LEU A 1 255 ? 36.759 35.965 86.491 1.00 51.00 253 LEU A O 1
ATOM 1814 N N . LEU A 1 256 ? 38.482 37.411 86.362 1.00 51.06 254 LEU A N 1
ATOM 1815 C CA . LEU A 1 256 ? 38.996 37.106 87.698 1.00 45.23 254 LEU A CA 1
ATOM 1816 C C . LEU A 1 256 ? 37.960 37.415 88.770 1.00 45.97 254 LEU A C 1
ATOM 1817 O O . LEU A 1 256 ? 37.842 36.705 89.764 1.00 49.93 254 LEU A O 1
ATOM 1822 N N . ARG A 1 257 ? 37.202 38.478 88.558 1.00 45.15 255 ARG A N 1
ATOM 1823 C CA . ARG A 1 257 ? 36.207 38.897 89.528 1.00 43.70 255 ARG A CA 1
ATOM 1824 C C . ARG A 1 257 ? 34.918 38.086 89.400 1.00 44.26 255 ARG A C 1
ATOM 1825 O O . ARG A 1 257 ? 34.392 37.583 90.390 1.00 48.66 255 ARG A O 1
ATOM 1833 N N . ALA A 1 258 ? 34.414 37.958 88.178 1.00 41.59 256 ALA A N 1
ATOM 1834 C CA . ALA A 1 258 ? 33.197 37.199 87.939 1.00 37.30 256 ALA A CA 1
ATOM 1835 C C . ALA A 1 258 ? 33.331 35.774 88.477 1.00 38.05 256 ALA A C 1
ATOM 1836 O O . ALA A 1 258 ? 32.364 35.196 88.980 1.00 35.50 256 ALA A O 1
ATOM 1838 N N . GLY A 1 259 ? 34.534 35.214 88.367 1.00 39.97 257 GLY A N 1
ATOM 1839 C CA . GLY A 1 259 ? 34.795 33.849 88.789 1.00 40.31 257 GLY A CA 1
ATOM 1840 C C . GLY A 1 259 ? 34.736 33.666 90.294 1.00 43.69 257 GLY A C 1
ATOM 1841 O O . GLY A 1 259 ? 34.055 32.762 90.798 1.00 40.42 257 GLY A O 1
ATOM 1842 N N . ARG A 1 260 ? 35.454 34.515 91.021 1.00 47.03 258 ARG A N 1
ATOM 1843 C CA . ARG A 1 260 ? 35.447 34.422 92.473 1.00 46.96 258 ARG A CA 1
ATOM 1844 C C . ARG A 1 260 ? 34.028 34.578 93.004 1.00 46.91 258 ARG A C 1
ATOM 1845 O O . ARG A 1 260 ? 33.635 33.894 93.960 1.00 45.16 258 ARG A O 1
ATOM 1853 N N . GLU A 1 261 ? 33.254 35.458 92.370 1.00 46.38 259 GLU A N 1
ATOM 1854 C CA . GLU A 1 261 ? 31.887 35.737 92.823 1.00 46.00 259 GLU A CA 1
ATOM 1855 C C . GLU A 1 261 ? 30.926 34.631 92.413 1.00 44.52 259 GLU A C 1
ATOM 1856 O O . GLU A 1 261 ? 29.989 34.307 93.140 1.00 45.15 259 GLU A O 1
ATOM 1862 N N . ALA A 1 262 ? 31.159 34.049 91.245 1.00 42.90 260 ALA A N 1
ATOM 1863 C CA . ALA A 1 262 ? 30.293 32.989 90.775 1.00 39.20 260 ALA A CA 1
ATOM 1864 C C . ALA A 1 262 ? 30.481 31.774 91.667 1.00 36.30 260 ALA A C 1
ATOM 1865 O O . ALA A 1 262 ? 29.527 31.044 91.936 1.00 42.10 260 ALA A O 1
ATOM 1867 N N . VAL A 1 263 ? 31.711 31.562 92.128 1.00 33.01 261 VAL A N 1
ATOM 1868 C CA . VAL A 1 263 ? 32.003 30.464 93.057 1.00 36.06 261 VAL A CA 1
ATOM 1869 C C . VAL A 1 263 ? 31.490 30.728 94.479 1.00 35.99 261 VAL A C 1
ATOM 1870 O O . VAL A 1 263 ? 30.885 29.855 95.102 1.00 32.87 261 VAL A O 1
ATOM 1874 N N . ASP A 1 264 ? 31.731 31.924 95.002 1.00 39.86 262 ASP A N 1
ATOM 1875 C CA . ASP A 1 264 ? 31.193 32.261 96.314 1.00 41.89 262 ASP A CA 1
ATOM 1876 C C . ASP A 1 264 ? 29.699 31.980 96.292 1.00 41.86 262 ASP A C 1
ATOM 1877 O O . ASP A 1 264 ? 29.154 31.339 97.192 1.00 46.30 262 ASP A O 1
ATOM 1882 N N . TYR A 1 265 ? 29.055 32.441 95.229 1.00 37.50 263 TYR A N 1
ATOM 1883 C CA . TYR A 1 265 ? 27.634 32.219 94.999 1.00 35.29 263 TYR A CA 1
ATOM 1884 C C . TYR A 1 265 ? 27.275 30.727 94.890 1.00 36.25 263 TYR A C 1
ATOM 1885 O O . TYR A 1 265 ? 26.297 30.278 95.482 1.00 40.16 263 TYR A O 1
ATOM 1894 N N . GLY A 1 266 ? 28.057 29.964 94.130 1.00 29.93 264 GLY A N 1
ATOM 1895 C CA . GLY A 1 266 ? 27.780 28.552 93.939 1.00 28.75 264 GLY A CA 1
ATOM 1896 C C . GLY A 1 266 ? 27.980 27.792 95.233 1.00 39.26 264 GLY A C 1
ATOM 1897 O O . GLY A 1 266 ? 27.188 26.905 95.587 1.00 42.95 264 GLY A O 1
ATOM 1898 N N . ARG A 1 267 ? 29.046 28.142 95.949 1.00 42.25 265 ARG A N 1
ATOM 1899 C CA . ARG A 1 267 ? 29.286 27.588 97.278 1.00 40.79 265 ARG A CA 1
ATOM 1900 C C . ARG A 1 267 ? 28.048 27.748 98.141 1.00 40.92 265 ARG A C 1
ATOM 1901 O O . ARG A 1 267 ? 27.701 26.851 98.916 1.00 42.62 265 ARG A O 1
ATOM 1909 N N . GLN A 1 268 ? 27.374 28.887 98.008 1.00 38.62 266 GLN A N 1
ATOM 1910 C CA . GLN A 1 268 ? 26.193 29.151 98.832 1.00 44.83 266 GLN A CA 1
ATOM 1911 C C . GLN A 1 268 ? 24.975 28.382 98.312 1.00 46.50 266 GLN A C 1
ATOM 1912 O O . GLN A 1 268 ? 24.136 27.925 99.095 1.00 48.46 266 GLN A O 1
ATOM 1918 N N . VAL A 1 269 ? 24.900 28.224 96.992 1.00 43.92 267 VAL A N 1
A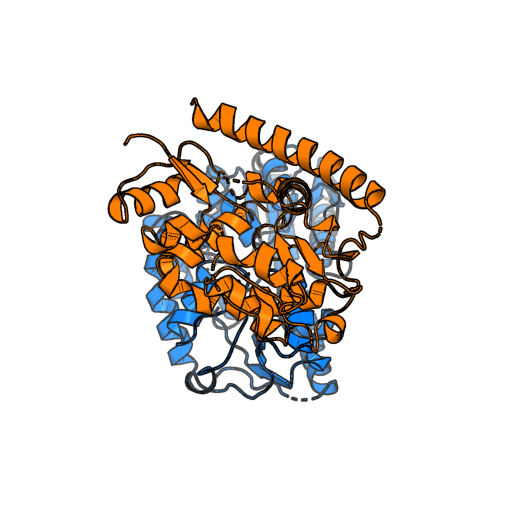TOM 1919 C CA . VAL A 1 269 ? 23.866 27.402 96.374 1.00 42.22 267 VAL A CA 1
ATOM 1920 C C . VAL A 1 269 ? 23.972 25.966 96.879 1.00 42.36 267 VAL A C 1
ATOM 1921 O O . VAL A 1 269 ? 22.966 25.364 97.263 1.00 44.75 267 VAL A O 1
ATOM 1925 N N . SER A 1 270 ? 25.191 25.423 96.889 1.00 39.77 268 SER A N 1
ATOM 1926 C CA . SER A 1 270 ? 25.416 24.060 97.372 1.00 38.67 268 SER A CA 1
ATOM 1927 C C . SER A 1 270 ? 24.984 23.894 98.830 1.00 41.52 268 SER A C 1
ATOM 1928 O O . SER A 1 270 ? 24.231 22.973 99.150 1.00 46.79 268 SER A O 1
ATOM 1931 N N . ALA A 1 271 ? 25.457 24.780 99.707 1.00 37.08 269 ALA A N 1
ATOM 1932 C CA . ALA A 1 271 ? 25.074 24.737 101.120 1.00 38.25 269 ALA A CA 1
ATOM 1933 C C . ALA A 1 271 ? 23.562 24.582 101.279 1.00 45.80 269 ALA A C 1
ATOM 1934 O O . ALA A 1 271 ? 23.092 23.708 102.020 1.00 48.24 269 ALA A O 1
ATOM 1936 N N . GLU A 1 272 ? 22.804 25.432 100.579 1.00 43.71 270 GLU A N 1
ATOM 1937 C CA . GLU A 1 272 ? 21.346 25.411 100.684 1.00 38.66 270 GLU A CA 1
ATOM 1938 C C . GLU A 1 272 ? 20.768 24.072 100.233 1.00 40.59 270 GLU A C 1
ATOM 1939 O O . GLU A 1 272 ? 19.934 23.472 100.926 1.00 40.22 270 GLU A O 1
ATOM 1945 N N . LEU A 1 273 ? 21.240 23.590 99.091 1.00 39.59 271 LEU A N 1
ATOM 1946 C CA . LEU A 1 273 ? 20.776 22.314 98.574 1.00 41.98 271 LEU A CA 1
ATOM 1947 C C . LEU A 1 273 ? 21.094 21.198 99.559 1.00 41.97 271 LEU A C 1
ATOM 1948 O O . LEU A 1 273 ? 20.383 20.189 99.621 1.00 41.30 271 LEU A O 1
ATOM 1953 N N . THR A 1 274 ? 22.161 21.388 100.332 1.00 39.93 272 THR A N 1
ATOM 1954 C CA . THR A 1 274 ? 22.563 20.395 101.319 1.00 43.13 272 THR A CA 1
ATOM 1955 C C . THR A 1 274 ? 21.636 20.399 102.540 1.00 45.96 272 THR A C 1
ATOM 1956 O O . THR A 1 274 ? 21.230 19.338 103.016 1.00 44.89 272 THR A O 1
ATOM 1960 N N . GLU A 1 275 ? 21.283 21.576 103.045 1.00 49.88 273 GLU A N 1
ATOM 1961 C CA . GLU A 1 275 ? 20.364 21.618 104.179 1.00 55.82 273 GLU A CA 1
ATOM 1962 C C . GLU A 1 275 ? 19.041 21.004 103.759 1.00 53.67 273 GLU A C 1
ATOM 1963 O O . GLU A 1 275 ? 18.362 20.340 104.548 1.00 55.51 273 GLU A O 1
ATOM 1969 N N . GLN A 1 276 ? 18.697 21.209 102.496 1.00 46.59 274 GLN A N 1
ATOM 1970 C CA . GLN A 1 276 ? 17.451 20.692 101.960 1.00 47.33 274 GLN A CA 1
ATOM 1971 C C . GLN A 1 276 ? 17.507 19.167 101.839 1.00 45.19 274 GLN A C 1
ATOM 1972 O O . GLN A 1 276 ? 16.596 18.464 102.292 1.00 44.51 274 GLN A O 1
ATOM 1978 N N . SER A 1 277 ? 18.588 18.659 101.254 1.00 42.02 275 SER A N 1
ATOM 1979 C CA . SER A 1 277 ? 18.808 17.218 101.187 1.00 41.25 275 SER A CA 1
ATOM 1980 C C . SER A 1 277 ? 18.709 16.586 102.566 1.00 45.77 275 SER A C 1
ATOM 1981 O O . SER A 1 277 ? 18.070 15.548 102.731 1.00 46.96 275 SER A O 1
ATOM 1984 N N . LYS A 1 278 ? 19.345 17.207 103.555 1.00 49.13 276 LYS A N 1
ATOM 1985 C CA . LYS A 1 278 ? 19.355 16.663 104.914 1.00 52.84 276 LYS A CA 1
ATOM 1986 C C . LYS A 1 278 ? 17.943 16.513 105.452 1.00 52.76 276 LYS A C 1
ATOM 1987 O O . LYS A 1 278 ? 17.543 15.436 105.904 1.00 54.12 276 LYS A O 1
ATOM 1993 N N . ALA A 1 279 ? 17.197 17.612 105.402 1.00 48.63 277 ALA A N 1
ATOM 1994 C CA . ALA A 1 279 ? 15.843 17.656 105.931 1.00 45.53 277 ALA A CA 1
ATOM 1995 C C . ALA A 1 279 ? 14.957 16.596 105.290 1.00 52.51 277 ALA A C 1
ATOM 1996 O O . ALA A 1 279 ? 13.908 16.242 105.813 1.00 58.90 277 ALA A O 1
ATOM 1998 N N . GLU A 1 280 ? 15.379 16.093 104.143 1.00 57.42 278 GLU A N 1
ATOM 1999 C CA . GLU A 1 280 ? 14.534 15.212 103.364 1.00 60.88 278 GLU A CA 1
ATOM 2000 C C . GLU A 1 280 ? 14.912 13.768 103.649 1.00 55.78 278 GLU A C 1
ATOM 2001 O O . GLU A 1 280 ? 14.055 12.890 103.737 1.00 55.42 278 GLU A O 1
ATOM 2007 N N . LEU A 1 281 ? 16.20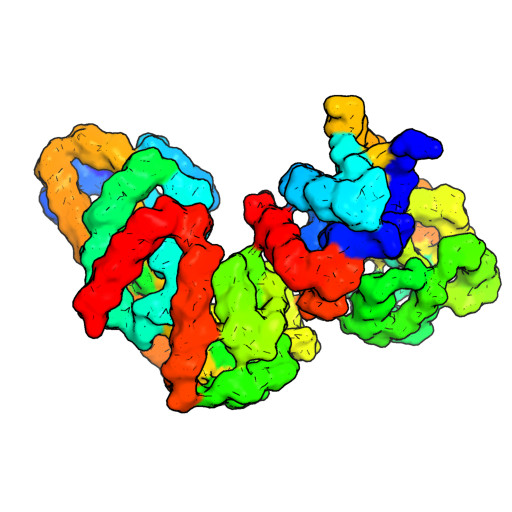8 13.529 103.791 1.00 52.50 279 LEU A N 1
ATOM 2008 C CA . LEU A 1 281 ? 16.693 12.220 104.184 1.00 52.15 279 LEU A CA 1
ATOM 2009 C C . LEU A 1 281 ? 16.065 11.837 105.522 1.00 56.31 279 LEU A C 1
ATOM 2010 O O . LEU A 1 281 ? 15.770 10.663 105.775 1.00 56.19 279 LEU A O 1
ATOM 2015 N N . VAL A 1 282 ? 15.857 12.838 106.375 1.00 60.29 280 VAL A N 1
ATOM 2016 C CA . VAL A 1 282 ? 15.256 12.604 107.677 1.00 58.61 280 VAL A CA 1
ATOM 2017 C C . VAL A 1 282 ? 13.776 12.304 107.518 1.00 62.53 280 VAL A C 1
ATOM 2018 O O . VAL A 1 282 ? 13.233 11.460 108.229 1.00 67.65 280 VAL A O 1
ATOM 2022 N N . LYS A 1 283 ? 13.119 13.001 106.595 1.00 61.13 281 LYS A N 1
ATOM 2023 C CA . LYS A 1 283 ? 11.717 12.721 106.304 1.00 60.25 281 LYS A CA 1
ATOM 2024 C C . LYS A 1 283 ? 11.587 11.303 105.772 1.00 55.18 281 LYS A C 1
ATOM 2025 O O . LYS A 1 283 ? 10.523 10.698 105.846 1.00 57.61 281 LYS A O 1
ATOM 2031 N N . ASN A 1 284 ? 12.686 10.770 105.253 1.00 53.94 282 ASN A N 1
ATOM 2032 C CA . ASN A 1 284 ? 12.699 9.401 104.750 1.00 57.27 282 ASN A CA 1
ATOM 2033 C C . ASN A 1 284 ? 13.346 8.429 105.732 1.00 59.00 282 ASN A C 1
ATOM 2034 O O . ASN A 1 284 ? 13.938 7.415 105.326 1.00 56.71 282 ASN A O 1
ATOM 2039 N N . ASP A 1 285 ? 13.238 8.783 107.017 1.00 58.64 283 ASP A N 1
ATOM 2040 C CA . ASP A 1 285 ? 13.530 7.906 108.160 1.00 58.09 283 ASP A CA 1
ATOM 2041 C C . ASP A 1 285 ? 14.996 7.584 108.442 1.00 57.58 283 ASP A C 1
ATOM 2042 O O . ASP A 1 285 ? 15.300 6.641 109.172 1.00 59.99 283 ASP A O 1
ATOM 2055 N N . THR A 1 287 ? 18.633 8.525 110.138 1.00 44.81 285 THR A N 1
ATOM 2056 C CA . THR A 1 287 ? 19.078 9.234 111.329 1.00 46.43 285 THR A CA 1
ATOM 2057 C C . THR A 1 287 ? 20.400 9.942 111.021 1.00 46.10 285 THR A C 1
ATOM 2058 O O . THR A 1 287 ? 21.349 9.332 110.524 1.00 42.46 285 THR A O 1
ATOM 2062 N N . LEU A 1 288 ? 20.449 11.240 111.297 1.00 46.86 286 LEU A N 1
ATOM 2063 C CA . LEU A 1 288 ? 21.645 12.026 111.028 1.00 38.88 286 LEU A CA 1
ATOM 2064 C C . LEU A 1 288 ? 22.393 12.331 112.340 1.00 39.57 286 LEU A C 1
ATOM 2065 O O . LEU A 1 288 ? 22.027 13.232 113.087 1.00 39.82 286 LEU A O 1
ATOM 2070 N N . HIS A 1 289 ? 23.451 11.569 112.603 1.00 39.39 287 HIS A N 1
ATOM 2071 C CA . HIS A 1 289 ? 24.211 11.674 113.845 1.00 36.60 287 HIS A CA 1
ATOM 2072 C C . HIS A 1 289 ? 25.235 12.810 113.908 1.00 39.59 287 HIS A C 1
ATOM 2073 O O . HIS A 1 289 ? 26.017 12.880 114.854 1.00 45.92 287 HIS A O 1
ATOM 2080 N N . GLY A 1 290 ? 25.276 13.682 112.914 1.00 38.34 288 GLY A N 1
ATOM 2081 C CA . GLY A 1 290 ? 26.320 14.694 112.888 1.00 34.42 288 GLY A CA 1
ATOM 2082 C C . GLY A 1 290 ? 27.702 14.059 112.876 1.00 34.38 288 GLY A C 1
ATOM 2083 O O . GLY A 1 290 ? 27.875 12.923 112.405 1.00 31.44 288 GLY A O 1
ATOM 2084 N N . ALA A 1 291 ? 28.690 14.784 113.401 1.00 34.64 289 ALA A N 1
ATOM 2085 C CA . ALA A 1 291 ? 30.065 14.274 113.479 1.00 32.34 289 ALA A CA 1
ATOM 2086 C C . ALA A 1 291 ? 30.202 13.074 114.416 1.00 40.75 289 ALA A C 1
ATOM 2087 O O . ALA A 1 291 ? 29.336 12.831 115.266 1.00 42.49 289 ALA A O 1
ATOM 2089 N N . PRO A 1 292 ? 31.305 12.322 114.268 1.00 44.04 290 PRO A N 1
ATOM 2090 C CA . PRO A 1 292 ? 31.589 11.210 115.188 1.00 43.44 290 PRO A CA 1
ATOM 2091 C C . PRO A 1 292 ? 31.905 11.741 116.586 1.00 43.72 290 PRO A C 1
ATOM 2092 O O . PRO A 1 292 ? 32.567 12.770 116.679 1.00 42.97 290 PRO A O 1
ATOM 2096 N N . LYS A 1 293 ? 31.443 11.071 117.644 1.00 44.94 291 LYS A N 1
ATOM 2097 C CA . LYS A 1 293 ? 31.714 11.528 119.010 1.00 44.34 291 LYS A CA 1
ATOM 2098 C C . LYS A 1 293 ? 33.225 11.652 119.260 1.00 42.02 291 LYS A C 1
ATOM 2099 O O . LYS A 1 293 ? 33.679 12.617 119.869 1.00 45.51 291 LYS A O 1
ATOM 2105 N N . ASP A 1 294 ? 33.990 10.676 118.775 1.00 38.50 292 ASP A N 1
ATOM 2106 C CA . ASP A 1 294 ? 35.452 10.681 118.861 1.00 36.60 292 ASP A CA 1
ATOM 2107 C C . ASP A 1 294 ? 36.139 11.208 117.568 1.00 45.22 292 ASP A C 1
ATOM 2108 O O . ASP A 1 294 ? 37.154 10.647 117.119 1.00 42.71 292 ASP A O 1
ATOM 2113 N N . GLU A 1 295 ? 35.610 12.280 116.975 1.00 39.74 293 GLU A N 1
ATOM 2114 C CA . GLU A 1 295 ? 36.121 12.730 115.685 1.00 35.98 293 GLU A CA 1
ATOM 2115 C C . GLU A 1 295 ? 37.635 12.949 115.651 1.00 36.84 293 GLU A C 1
ATOM 2116 O O . GLU A 1 295 ? 38.268 12.807 114.593 1.00 35.50 293 GLU A O 1
ATOM 2122 N N . GLU A 1 296 ? 38.219 13.307 116.790 1.00 32.52 294 GLU A N 1
ATOM 2123 C CA . GLU A 1 296 ? 39.620 13.725 116.779 1.00 32.35 294 GLU A CA 1
ATOM 2124 C C . GLU A 1 296 ? 40.485 12.511 116.508 1.00 28.48 294 GLU A C 1
ATOM 2125 O O . GLU A 1 296 ? 41.665 12.634 116.146 1.00 24.29 294 GLU A O 1
ATOM 2131 N N . LYS A 1 297 ? 39.872 11.338 116.664 1.00 28.23 295 LYS A N 1
ATOM 2132 C CA . LYS A 1 297 ? 40.544 10.074 116.402 1.00 32.36 295 LYS A CA 1
ATOM 2133 C C . LYS A 1 297 ? 40.590 9.780 114.918 1.00 30.34 295 LYS A C 1
ATOM 2134 O O . LYS A 1 297 ? 41.629 9.376 114.400 1.00 30.08 295 LYS A O 1
ATOM 2140 N N . TRP A 1 298 ? 39.462 9.982 114.238 1.00 31.63 296 TRP A N 1
ATOM 2141 C CA . TRP A 1 298 ? 39.402 9.885 112.777 1.00 30.74 296 TRP A CA 1
ATOM 2142 C C . TRP A 1 298 ? 40.393 10.861 112.129 1.00 27.93 296 TRP A C 1
ATOM 2143 O O . TRP A 1 298 ? 41.242 10.476 111.301 1.00 27.71 296 TRP A O 1
ATOM 2154 N N . GLU A 1 299 ? 40.298 12.126 112.530 1.00 22.27 297 GLU A N 1
ATOM 2155 C CA . GLU A 1 299 ? 41.199 13.161 112.026 1.00 23.22 297 GLU A CA 1
ATOM 2156 C C . GLU A 1 299 ? 42.652 12.767 112.211 1.00 28.54 297 GLU A C 1
ATOM 2157 O O . GLU A 1 299 ? 43.451 12.872 111.287 1.00 33.48 297 GLU A O 1
ATOM 2163 N N . ALA A 1 300 ? 42.995 12.321 113.414 1.00 31.55 298 ALA A N 1
ATOM 2164 C CA . ALA A 1 300 ? 44.376 11.986 113.714 1.00 29.04 298 ALA A CA 1
ATOM 2165 C C . ALA A 1 300 ? 44.882 10.857 112.817 1.00 28.67 298 ALA A C 1
ATOM 2166 O O . ALA A 1 300 ? 45.983 10.939 112.233 1.00 30.92 298 ALA A O 1
ATOM 2168 N N . ALA A 1 301 ? 44.077 9.804 112.699 1.00 22.71 299 ALA A N 1
ATOM 2169 C CA . ALA A 1 301 ? 44.468 8.665 111.878 1.00 27.40 299 ALA A CA 1
ATOM 2170 C C . ALA A 1 301 ? 44.670 9.085 110.416 1.00 25.45 299 ALA A C 1
ATOM 2171 O O . ALA A 1 301 ? 45.597 8.619 109.763 1.00 25.66 299 ALA A O 1
ATOM 2173 N N . ALA A 1 302 ? 43.810 9.973 109.920 1.00 23.23 300 ALA A N 1
ATOM 2174 C CA . ALA A 1 302 ? 43.830 10.391 108.513 1.00 25.58 300 ALA A CA 1
ATOM 2175 C C . ALA A 1 302 ? 44.994 11.310 108.219 1.00 28.51 300 ALA A C 1
ATOM 2176 O O . ALA A 1 302 ? 45.678 11.171 107.190 1.00 27.40 300 ALA A O 1
ATOM 2178 N N . ALA A 1 303 ? 45.198 12.263 109.125 1.00 30.82 301 ALA A N 1
ATOM 2179 C CA . ALA A 1 303 ? 46.227 13.290 108.967 1.00 26.74 301 ALA A CA 1
ATOM 2180 C C . ALA A 1 303 ? 47.655 12.727 108.964 1.00 28.66 301 ALA A C 1
ATOM 2181 O O . ALA A 1 303 ? 48.554 13.307 108.354 1.00 29.35 301 ALA A O 1
ATOM 2183 N N . ALA A 1 304 ? 47.857 11.596 109.635 1.00 31.24 302 ALA A N 1
ATOM 2184 C CA . ALA A 1 304 ? 49.180 10.991 109.723 1.00 29.45 302 ALA A CA 1
ATOM 2185 C C . ALA A 1 304 ? 49.571 10.333 108.403 1.00 31.15 302 ALA A C 1
ATOM 2186 O O . ALA A 1 304 ? 50.739 10.004 108.166 1.00 28.18 302 ALA A O 1
ATOM 2188 N N . LEU A 1 305 ? 48.584 10.155 107.537 1.00 36.11 303 LEU A N 1
ATOM 2189 C CA . LEU A 1 305 ? 48.815 9.554 106.228 1.00 34.99 303 LEU A CA 1
ATOM 2190 C C . LEU A 1 305 ? 49.440 10.553 105.253 1.00 30.90 303 LEU A C 1
ATOM 2191 O O . LEU A 1 305 ? 49.990 10.160 104.222 1.00 31.08 303 LEU A O 1
ATOM 2196 N N . TRP A 1 306 ? 49.378 11.841 105.574 1.00 25.25 304 TRP A N 1
ATOM 2197 C CA . TRP A 1 306 ? 49.633 12.856 104.548 1.00 27.60 304 TRP A CA 1
ATOM 2198 C C . TRP A 1 306 ? 50.928 12.719 103.744 1.00 30.32 304 TRP A C 1
ATOM 2199 O O . TRP A 1 306 ? 50.893 12.737 102.506 1.00 30.66 304 TRP A O 1
ATOM 2210 N N . PRO A 1 307 ? 52.065 12.567 104.435 1.00 25.29 305 PRO A N 1
ATOM 2211 C CA . PRO A 1 307 ? 53.350 12.410 103.743 1.00 24.00 305 PRO A CA 1
ATOM 2212 C C . PRO A 1 307 ? 53.316 11.268 102.716 1.00 30.37 305 PRO A C 1
ATOM 2213 O O . PRO A 1 307 ? 54.133 11.266 101.792 1.00 31.20 305 PRO A O 1
ATOM 2217 N N . GLU A 1 308 ? 52.394 10.317 102.887 1.00 29.24 306 GLU A N 1
ATOM 2218 C CA . GLU A 1 308 ? 52.233 9.184 101.965 1.00 23.70 306 GLU A CA 1
ATOM 2219 C C . GLU A 1 308 ? 51.566 9.567 100.636 1.00 24.62 306 GLU A C 1
ATOM 2220 O O . GLU A 1 308 ? 51.445 8.739 99.743 1.00 27.85 306 GLU A O 1
ATOM 2226 N N . PHE A 1 309 ? 51.134 10.817 100.515 1.00 25.84 307 PHE A N 1
ATOM 2227 C CA . PHE A 1 309 ? 50.385 11.281 99.356 1.00 20.04 307 PHE A CA 1
ATOM 2228 C C . PHE A 1 309 ? 51.200 12.321 98.592 1.00 25.25 307 PHE A C 1
ATOM 2229 O O . PHE A 1 309 ? 50.912 12.616 97.424 1.00 31.93 307 PHE A O 1
ATOM 2237 N N . TYR A 1 310 ? 52.217 12.880 99.246 1.00 21.52 308 TYR A N 1
ATOM 2238 C CA . TYR A 1 310 ? 53.023 13.952 98.647 1.00 23.35 308 TYR A CA 1
ATOM 2239 C C . TYR A 1 310 ? 53.395 13.749 97.166 1.00 26.89 308 TYR A C 1
ATOM 2240 O O . TYR A 1 310 ? 53.341 14.689 96.369 1.00 32.68 308 TYR A O 1
ATOM 2249 N N . ASP A 1 311 ? 53.794 12.540 96.796 1.00 22.97 309 ASP A N 1
ATOM 2250 C CA . ASP A 1 311 ? 54.271 12.309 95.429 1.00 25.64 309 ASP A CA 1
ATOM 2251 C C . ASP A 1 311 ? 53.172 12.333 94.377 1.00 26.84 309 ASP A C 1
ATOM 2252 O O . ASP A 1 311 ? 53.409 12.749 93.253 1.00 32.03 309 ASP A O 1
ATOM 2257 N N . GLN A 1 312 ? 51.966 11.931 94.749 1.00 22.01 310 GLN A N 1
ATOM 2258 C CA . GLN A 1 312 ? 50.867 11.958 93.809 1.00 20.33 310 GLN A CA 1
ATOM 2259 C C . GLN A 1 312 ? 50.180 13.318 93.749 1.00 26.48 310 GLN A C 1
ATOM 2260 O O . GLN A 1 312 ? 49.249 13.515 92.968 1.00 31.92 310 GLN A O 1
ATOM 2266 N N . ILE A 1 313 ? 50.634 14.269 94.550 1.00 25.11 311 ILE A N 1
ATOM 2267 C CA . ILE A 1 313 ? 49.951 15.560 94.591 1.00 22.30 311 ILE A CA 1
ATOM 2268 C C . ILE A 1 313 ? 50.899 16.725 94.365 1.00 28.32 311 ILE A C 1
ATOM 2269 O O . ILE A 1 313 ? 50.676 17.820 94.889 1.00 33.57 311 ILE A O 1
ATOM 2274 N N . GLY A 1 314 ? 51.958 16.492 93.590 1.00 25.25 312 GLY A N 1
ATOM 2275 C CA . GLY A 1 314 ? 52.826 17.577 93.159 1.00 19.20 312 GLY A CA 1
ATOM 2276 C C . GLY A 1 314 ? 54.183 17.671 93.835 1.00 22.55 312 GLY A C 1
ATOM 2277 O O . GLY A 1 314 ? 54.935 18.600 93.555 1.00 22.58 312 GLY A O 1
ATOM 2278 N N . GLY A 1 315 ? 54.492 16.733 94.735 1.00 29.03 313 GLY A N 1
ATOM 2279 C CA . GLY A 1 315 ? 55.764 16.731 95.455 1.00 27.81 313 GLY A CA 1
ATOM 2280 C C . GLY A 1 315 ? 55.755 17.306 96.871 1.00 26.88 313 GLY A C 1
ATOM 2281 O O . GLY A 1 315 ? 54.897 18.140 97.207 1.00 26.21 313 GLY A O 1
ATOM 2282 N N . GLU A 1 316 ? 56.726 16.879 97.689 1.00 29.51 314 GLU A N 1
ATOM 2283 C CA . GLU A 1 316 ? 56.802 17.267 99.101 1.00 33.07 314 GLU A CA 1
ATOM 2284 C C . GLU A 1 316 ? 57.015 18.763 99.295 1.00 35.15 314 GLU A C 1
ATOM 2285 O O . GLU A 1 316 ? 56.573 19.335 100.293 1.00 36.80 314 GLU A O 1
ATOM 2291 N N . GLU A 1 317 ? 57.677 19.411 98.347 1.00 33.85 315 GLU A N 1
ATOM 2292 C CA . GLU A 1 317 ? 57.894 20.837 98.500 1.00 33.92 315 GLU A CA 1
ATOM 2293 C C . GLU A 1 317 ? 56.545 21.540 98.423 1.00 33.56 315 GLU A C 1
ATOM 2294 O O . GLU A 1 317 ? 56.168 22.301 99.313 1.00 41.10 315 GLU A O 1
ATOM 2300 N N . TRP A 1 318 ? 55.787 21.245 97.379 1.00 30.17 316 TRP A N 1
ATOM 2301 C CA . TRP A 1 318 ? 54.502 21.902 97.195 1.00 27.54 316 TRP A CA 1
ATOM 2302 C C . TRP A 1 318 ? 53.468 21.429 98.215 1.00 23.18 316 TRP A C 1
ATOM 2303 O O . TRP A 1 318 ? 52.734 22.243 98.785 1.00 26.04 316 TRP A O 1
ATOM 2314 N N . ALA A 1 319 ? 53.381 20.112 98.406 1.00 20.99 317 ALA A N 1
ATOM 2315 C CA . ALA A 1 319 ? 52.460 19.541 99.389 1.00 25.61 317 ALA A CA 1
ATOM 2316 C C . ALA A 1 319 ? 52.603 20.252 100.724 1.00 25.39 317 ALA A C 1
ATOM 2317 O O . ALA A 1 319 ? 51.625 20.775 101.256 1.00 26.27 317 ALA A O 1
ATOM 2319 N N . THR A 1 320 ? 53.824 20.289 101.255 1.00 24.43 318 THR A N 1
ATOM 2320 C CA . THR A 1 320 ? 54.059 20.917 102.563 1.00 30.07 318 THR A CA 1
ATOM 2321 C C . THR A 1 320 ? 53.724 22.406 102.575 1.00 29.64 318 THR A C 1
ATOM 2322 O O . THR A 1 320 ? 53.112 22.888 103.523 1.00 27.09 318 THR A O 1
ATOM 2326 N N . GLN A 1 321 ? 54.116 23.140 101.534 1.00 30.70 319 GLN A N 1
ATOM 2327 C CA . GLN A 1 321 ? 53.743 24.548 101.472 1.00 33.38 319 GLN A CA 1
ATOM 2328 C C . GLN A 1 321 ? 52.235 24.643 101.563 1.00 30.61 319 GLN A C 1
ATOM 2329 O O . GLN A 1 321 ? 51.681 25.430 102.348 1.00 27.59 319 GLN A O 1
ATOM 2335 N N . ALA A 1 322 ? 51.575 23.843 100.734 1.00 24.16 320 ALA A N 1
ATOM 2336 C CA . ALA A 1 322 ? 50.123 23.792 100.716 1.00 22.34 320 ALA A CA 1
ATOM 2337 C C . ALA A 1 322 ? 49.586 23.555 102.131 1.00 23.35 320 ALA A C 1
ATOM 2338 O O . ALA A 1 322 ? 48.713 24.296 102.613 1.00 21.72 320 ALA A O 1
ATOM 2340 N N . ILE A 1 323 ? 50.123 22.528 102.794 1.00 21.45 321 ILE A N 1
ATOM 2341 C CA . ILE A 1 323 ? 49.737 22.219 104.164 1.00 24.03 321 ILE A CA 1
ATOM 2342 C C . ILE A 1 323 ? 50.017 23.404 105.103 1.00 28.23 321 ILE A C 1
ATOM 2343 O O . ILE A 1 323 ? 49.183 23.762 105.943 1.00 28.99 321 ILE A O 1
ATOM 2348 N N . GLU A 1 324 ? 51.185 24.019 104.958 1.00 25.23 322 GLU A N 1
ATOM 2349 C CA . GLU A 1 324 ? 51.521 25.178 105.773 1.00 22.32 322 GLU A CA 1
ATOM 2350 C C . GLU A 1 324 ? 50.446 26.251 105.632 1.00 26.58 322 GLU A C 1
ATOM 2351 O O . GLU A 1 324 ? 49.973 26.800 106.626 1.00 35.02 322 GLU A O 1
ATOM 2357 N N . ILE A 1 325 ? 50.021 26.521 104.402 1.00 31.39 323 ILE A N 1
ATOM 2358 C CA . ILE A 1 325 ? 49.014 27.554 104.151 1.00 27.67 323 ILE A CA 1
ATOM 2359 C C . ILE A 1 325 ? 47.652 27.178 104.737 1.00 26.69 323 ILE A C 1
ATOM 2360 O O . ILE A 1 325 ? 47.066 27.935 105.517 1.00 31.01 323 ILE A O 1
ATOM 2365 N N . ILE A 1 326 ? 47.148 26.013 104.362 1.00 23.18 324 ILE A N 1
ATOM 2366 C CA . ILE A 1 326 ? 45.891 25.537 104.913 1.00 29.44 324 ILE A CA 1
ATOM 2367 C C . ILE A 1 326 ? 45.834 25.690 106.442 1.00 32.96 324 ILE A C 1
ATOM 2368 O O . ILE A 1 326 ? 44.915 26.327 106.978 1.00 32.02 324 ILE A O 1
ATOM 2373 N N . LYS A 1 327 ? 46.806 25.120 107.147 1.00 30.80 325 LYS A N 1
ATOM 2374 C CA . LYS A 1 327 ? 46.724 25.110 108.608 1.00 31.67 325 LYS A CA 1
ATOM 2375 C C . LYS A 1 327 ? 46.795 26.519 109.179 1.00 33.67 325 LYS A C 1
ATOM 2376 O O . LYS A 1 327 ? 46.147 26.814 110.185 1.00 36.47 325 LYS A O 1
ATOM 2382 N N . ALA A 1 328 ? 47.562 27.397 108.538 1.00 28.84 326 ALA A N 1
ATOM 2383 C CA . ALA A 1 328 ? 47.677 28.764 109.043 1.00 26.18 326 ALA A CA 1
ATOM 2384 C C . ALA A 1 328 ? 46.321 29.454 109.056 1.00 34.96 326 ALA A C 1
ATOM 2385 O O . ALA A 1 328 ? 45.954 30.098 110.040 1.00 43.07 326 ALA A O 1
ATOM 2387 N N . THR A 1 329 ? 45.563 29.309 107.974 1.00 36.73 327 THR A N 1
ATOM 2388 C CA . THR A 1 329 ? 44.207 29.863 107.925 1.00 33.77 327 THR A CA 1
ATOM 2389 C C . THR A 1 329 ? 43.319 29.278 109.011 1.00 28.23 327 THR A C 1
ATOM 2390 O O . THR A 1 329 ? 42.303 29.867 109.370 1.00 27.42 327 THR A O 1
ATOM 2394 N N . GLU A 1 330 ? 43.688 28.101 109.505 1.00 30.97 328 GLU A N 1
ATOM 2395 C CA . GLU A 1 330 ? 42.861 27.386 110.482 1.00 39.21 328 GLU A CA 1
ATOM 2396 C C . GLU A 1 330 ? 43.327 27.673 111.900 1.00 39.64 328 GLU A C 1
ATOM 2397 O O . GLU A 1 330 ? 42.539 27.582 112.826 1.00 39.07 328 GLU A O 1
ATOM 2403 N N . ILE B 1 84 ? 64.289 -24.931 81.668 1.00 86.31 82 ILE B N 1
ATOM 2404 C CA . ILE B 1 84 ? 63.305 -24.498 80.672 1.00 86.13 82 ILE B CA 1
ATOM 2405 C C . ILE B 1 84 ? 63.225 -22.973 80.641 1.00 84.09 82 ILE B C 1
ATOM 2406 O O . ILE B 1 84 ? 63.341 -22.330 81.682 1.00 83.68 82 ILE B O 1
ATOM 2411 N N . GLU B 1 85 ? 63.017 -22.397 79.458 1.00 83.72 83 GLU B N 1
ATOM 2412 C CA . GLU B 1 85 ? 63.103 -20.940 79.294 1.00 82.92 83 GLU B CA 1
ATOM 2413 C C . GLU B 1 85 ? 61.772 -20.167 79.352 1.00 78.73 83 GLU B C 1
ATOM 2414 O O . GLU B 1 85 ? 61.547 -19.378 80.269 1.00 76.42 83 GLU B O 1
ATOM 2420 N N . ALA B 1 86 ? 60.905 -20.380 78.367 1.00 76.10 84 ALA B N 1
ATOM 2421 C CA . ALA B 1 86 ? 59.670 -19.602 78.251 1.00 67.98 84 ALA B CA 1
ATOM 2422 C C . ALA B 1 86 ? 58.422 -20.467 78.436 1.00 68.63 84 ALA B C 1
ATOM 2423 O O . ALA B 1 86 ? 58.373 -21.600 77.963 1.00 75.26 84 ALA B O 1
ATOM 2425 N N . GLU B 1 87 ? 57.413 -19.934 79.120 1.00 66.44 85 GLU B N 1
ATOM 2426 C CA . GLU B 1 87 ? 56.184 -20.687 79.366 1.00 66.41 85 GLU B CA 1
ATOM 2427 C C . GLU B 1 87 ? 54.939 -19.882 78.986 1.00 67.85 85 GLU B C 1
ATOM 2428 O O . GLU B 1 87 ? 54.971 -18.650 78.939 1.00 73.71 85 GLU B O 1
ATOM 2434 N N . ILE B 1 88 ? 53.852 -20.586 78.689 1.00 60.39 86 ILE B N 1
ATOM 2435 C CA . ILE B 1 88 ? 52.535 -19.962 78.639 1.00 55.61 86 ILE B CA 1
ATOM 2436 C C . ILE B 1 88 ? 51.616 -20.661 79.649 1.00 57.55 86 ILE B C 1
ATOM 2437 O O . ILE B 1 88 ? 51.366 -21.868 79.551 1.00 56.17 86 ILE B O 1
ATOM 2442 N N . LEU B 1 89 ? 51.141 -19.903 80.635 1.00 57.15 87 LEU B N 1
ATOM 2443 C CA . LEU B 1 89 ? 50.415 -20.482 81.758 1.00 56.26 87 LEU B CA 1
ATOM 2444 C C . LEU B 1 89 ? 49.054 -19.881 81.929 1.00 54.37 87 LEU B C 1
ATOM 2445 O O . LEU B 1 89 ? 48.885 -18.671 81.798 1.00 58.96 87 LEU B O 1
ATOM 2450 N N . TYR B 1 90 ? 48.086 -20.711 82.286 1.00 49.96 88 TYR B N 1
ATOM 2451 C CA . TYR B 1 90 ? 46.885 -20.168 82.886 1.00 48.01 88 TYR B CA 1
ATOM 2452 C C . TYR B 1 90 ? 47.298 -19.516 84.206 1.00 53.48 88 TYR B C 1
ATOM 2453 O O . TYR B 1 90 ? 47.937 -20.157 85.057 1.00 54.30 88 TYR B O 1
ATOM 2462 N N . THR B 1 91 ? 46.972 -18.235 84.359 1.00 55.23 89 THR B N 1
ATOM 2463 C CA . THR B 1 91 ? 47.310 -17.500 85.578 1.00 55.54 89 THR B CA 1
ATOM 2464 C C . THR B 1 91 ? 47.106 -18.371 86.817 1.00 54.78 89 THR B C 1
ATOM 2465 O O . THR B 1 91 ? 48.004 -18.494 87.643 1.00 55.83 89 THR B O 1
ATOM 2469 N N . GLY B 1 92 ? 45.922 -18.975 86.921 1.00 51.89 90 GLY B N 1
ATOM 2470 C CA . GLY B 1 92 ? 45.564 -19.832 88.040 1.00 49.93 90 GLY B CA 1
ATOM 2471 C C . GLY B 1 92 ? 46.620 -20.859 88.408 1.00 50.38 90 GLY B C 1
ATOM 2472 O O . GLY B 1 92 ? 46.701 -21.290 89.567 1.00 51.00 90 GLY B O 1
ATOM 2473 N N . ASN B 1 93 ? 47.430 -21.245 87.427 1.00 48.83 91 ASN B N 1
ATOM 2474 C CA . ASN B 1 93 ? 48.524 -22.181 87.651 1.00 51.51 91 ASN B CA 1
ATOM 2475 C C . ASN B 1 93 ? 49.855 -21.482 87.888 1.00 56.74 91 ASN B C 1
ATOM 2476 O O . ASN B 1 93 ? 50.894 -22.133 87.980 1.00 59.26 91 ASN B O 1
ATOM 2481 N N . LEU B 1 94 ? 49.817 -20.156 87.992 1.00 58.38 92 LEU B N 1
ATOM 2482 C CA . LEU B 1 94 ? 51.007 -19.373 88.332 1.00 54.84 92 LEU B CA 1
ATOM 2483 C C . LEU B 1 94 ? 50.931 -18.772 89.750 1.00 46.79 92 LEU B C 1
ATOM 2484 O O . LEU B 1 94 ? 51.943 -18.715 90.458 1.00 43.59 92 LEU B O 1
ATOM 2489 N N . VAL B 1 95 ? 49.732 -18.356 90.164 1.00 44.65 93 VAL B N 1
ATOM 2490 C CA . VAL B 1 95 ? 49.534 -17.724 91.486 1.00 51.54 93 VAL B CA 1
ATOM 2491 C C . VAL B 1 95 ? 50.007 -18.544 92.713 1.00 52.66 93 VAL B C 1
ATOM 2492 O O . VAL B 1 95 ? 50.250 -17.974 93.776 1.00 52.63 93 VAL B O 1
ATOM 2496 N N . PRO B 1 96 ? 50.113 -19.882 92.574 1.00 53.65 94 PRO B N 1
ATOM 2497 C CA . PRO B 1 96 ? 50.738 -20.654 93.656 1.00 47.17 94 PRO B CA 1
ATOM 2498 C C . PRO B 1 96 ? 52.228 -20.375 93.731 1.00 53.85 94 PRO B C 1
ATOM 2499 O O . PRO B 1 96 ? 52.807 -20.524 94.810 1.00 58.83 94 PRO B O 1
ATOM 2503 N N . LEU B 1 97 ? 52.844 -19.987 92.613 1.00 53.45 95 LEU B N 1
ATOM 2504 C CA . LEU B 1 97 ? 54.269 -19.645 92.615 1.00 49.88 95 LEU B CA 1
ATOM 2505 C C . LEU B 1 97 ? 54.520 -18.141 92.673 1.00 49.26 95 LEU B C 1
ATOM 2506 O O . LEU B 1 97 ? 55.548 -17.696 93.186 1.00 53.71 95 LEU B O 1
ATOM 2511 N N . ALA B 1 98 ? 53.594 -17.355 92.136 1.00 46.01 96 ALA B N 1
ATOM 2512 C CA . ALA B 1 98 ? 53.695 -15.904 92.247 1.00 48.13 96 ALA B CA 1
ATOM 2513 C C . ALA B 1 98 ? 52.302 -15.343 92.421 1.00 48.55 96 ALA B C 1
ATOM 2514 O O . ALA B 1 98 ? 51.566 -15.188 91.452 1.00 51.90 96 ALA B O 1
ATOM 2516 N N . PRO B 1 99 ? 51.936 -15.038 93.673 1.00 47.36 97 PRO B N 1
ATOM 2517 C CA . PRO B 1 99 ? 50.554 -14.655 93.976 1.00 45.10 97 PRO B CA 1
ATOM 2518 C C . PRO B 1 99 ? 50.200 -13.339 93.313 1.00 47.03 97 PRO B C 1
ATOM 2519 O O . PRO B 1 99 ? 49.038 -13.108 92.980 1.00 49.17 97 PRO B O 1
ATOM 2523 N N . SER B 1 100 ? 51.192 -12.478 93.129 1.00 45.95 98 SER B N 1
ATOM 2524 C CA . SER B 1 100 ? 50.901 -11.130 92.677 1.00 46.55 98 SER B CA 1
ATOM 2525 C C . SER B 1 100 ? 50.127 -11.129 91.360 1.00 48.64 98 SER B C 1
ATOM 2526 O O . SER B 1 100 ? 49.366 -10.196 91.085 1.00 50.07 98 SER B O 1
ATOM 2529 N N . ALA B 1 101 ? 50.293 -12.194 90.575 1.00 46.41 99 ALA B N 1
ATOM 2530 C CA . ALA B 1 101 ? 49.599 -12.334 89.291 1.00 38.90 99 ALA B CA 1
ATOM 2531 C C . ALA B 1 101 ? 48.086 -12.436 89.434 1.00 33.85 99 ALA B C 1
ATOM 2532 O O . ALA B 1 101 ? 47.364 -12.227 88.461 1.00 29.94 99 ALA B O 1
ATOM 2534 N N . GLY B 1 102 ? 47.612 -12.743 90.641 1.00 34.54 100 GLY B N 1
ATOM 2535 C CA . GLY B 1 102 ? 46.199 -12.973 90.882 1.00 26.37 100 GLY B CA 1
ATOM 2536 C C . GLY B 1 102 ? 45.330 -11.744 90.734 1.00 32.14 100 GLY B C 1
ATOM 2537 O O . GLY B 1 102 ? 44.099 -11.854 90.614 1.00 24.84 100 GLY B O 1
ATOM 2538 N N . VAL B 1 103 ? 45.949 -10.566 90.751 1.00 30.04 101 VAL B N 1
ATOM 2539 C CA . VAL B 1 103 ? 45.199 -9.340 90.481 1.00 29.28 101 VAL B CA 1
ATOM 2540 C C . VAL B 1 103 ? 44.548 -9.443 89.105 1.00 30.65 101 VAL B C 1
ATOM 2541 O O . VAL B 1 103 ? 43.538 -8.794 88.833 1.00 28.91 101 VAL B O 1
ATOM 2545 N N . LEU B 1 104 ? 45.125 -10.276 88.241 1.00 32.67 102 LEU B N 1
ATOM 2546 C CA . LEU B 1 104 ? 44.534 -10.545 86.937 1.00 34.47 102 LEU B CA 1
ATOM 2547 C C . LEU B 1 104 ? 43.244 -11.349 87.037 1.00 35.74 102 LEU B C 1
ATOM 2548 O O . LEU B 1 104 ? 42.493 -11.435 86.064 1.00 37.10 102 LEU B O 1
ATOM 2561 N N . LEU B 1 106 ? 40.864 -10.839 89.538 1.00 25.00 104 LEU B N 1
ATOM 2562 C CA . LEU B 1 106 ? 39.837 -10.186 90.343 1.00 31.24 104 LEU B CA 1
ATOM 2563 C C . LEU B 1 106 ? 38.492 -10.282 89.633 1.00 32.49 104 LEU B C 1
ATOM 2564 O O . LEU B 1 106 ? 38.337 -9.826 88.508 1.00 33.70 104 LEU B O 1
ATOM 2569 N N . PRO B 1 107 ? 37.514 -10.903 90.296 1.00 37.22 105 PRO B N 1
ATOM 2570 C CA . PRO B 1 107 ? 36.177 -11.043 89.708 1.00 32.20 105 PRO B CA 1
ATOM 2571 C C . PRO B 1 107 ? 35.622 -9.697 89.263 1.00 29.76 105 PRO B C 1
ATOM 2572 O O . PRO B 1 107 ? 35.617 -8.764 90.061 1.00 28.77 105 PRO B O 1
ATOM 2576 N N . TYR B 1 108 ? 35.203 -9.607 87.996 1.00 26.93 106 TYR B N 1
ATOM 2577 C CA . TYR B 1 108 ? 34.596 -8.403 87.419 1.00 25.07 106 TYR B CA 1
ATOM 2578 C C . TYR B 1 108 ? 35.483 -7.173 87.324 1.00 26.02 106 TYR B C 1
ATOM 2579 O O . TYR B 1 108 ? 34.975 -6.064 87.160 1.00 29.93 106 TYR B O 1
ATOM 2588 N N . ALA B 1 109 ? 36.798 -7.350 87.413 1.00 25.98 107 ALA B N 1
ATOM 2589 C CA . ALA B 1 109 ? 37.698 -6.214 87.232 1.00 28.59 107 ALA B CA 1
ATOM 2590 C C . ALA B 1 109 ? 37.866 -5.930 85.733 1.00 30.53 107 ALA B C 1
ATOM 2591 O O . ALA B 1 109 ? 38.101 -4.791 85.314 1.00 31.24 107 ALA B O 1
ATOM 2593 N N . TYR B 1 110 ? 37.742 -6.984 84.934 1.00 32.47 108 TYR B N 1
ATOM 2594 C CA . TYR B 1 110 ? 37.948 -6.898 83.493 1.00 33.95 108 TYR B CA 1
ATOM 2595 C C . TYR B 1 110 ? 36.607 -7.073 82.803 1.00 33.71 108 TYR B C 1
ATOM 2596 O O . TYR B 1 110 ? 36.045 -8.155 82.769 1.00 34.32 108 TYR B O 1
ATOM 2605 N N . THR B 1 111 ? 36.104 -5.974 82.261 1.00 43.12 109 THR B N 1
ATOM 2606 C CA . THR B 1 111 ? 34.709 -5.844 81.847 1.00 50.59 109 THR B CA 1
ATOM 2607 C C . THR B 1 111 ? 34.411 -6.270 80.397 1.00 49.08 109 THR B C 1
ATOM 2608 O O . THR B 1 111 ? 33.355 -6.856 80.116 1.00 48.59 109 THR B O 1
ATOM 2612 N N . SER B 1 112 ? 35.340 -5.953 79.493 1.00 43.19 110 SER B N 1
ATOM 2613 C CA . SER B 1 112 ? 35.243 -6.301 78.077 1.00 37.26 110 SER B CA 1
ATOM 2614 C C . SER B 1 112 ? 36.626 -6.671 77.565 1.00 40.76 110 SER B C 1
ATOM 2615 O O . SER B 1 112 ? 37.639 -6.235 78.117 1.00 45.34 110 SER B O 1
ATOM 2618 N N . THR B 1 113 ? 36.675 -7.465 76.507 1.00 40.79 111 THR B N 1
ATOM 2619 C CA . THR B 1 113 ? 37.947 -7.830 75.908 1.00 41.48 111 THR B CA 1
ATOM 2620 C C . THR B 1 113 ? 38.795 -6.596 75.581 1.00 41.67 111 THR B C 1
ATOM 2621 O O . THR B 1 113 ? 40.025 -6.657 75.544 1.00 42.91 111 THR B O 1
ATOM 2625 N N . GLU B 1 114 ? 38.143 -5.469 75.332 1.00 42.56 112 GLU B N 1
ATOM 2626 C CA . GLU B 1 114 ? 38.878 -4.230 75.061 1.00 46.24 112 GLU B CA 1
ATOM 2627 C C . GLU B 1 114 ? 39.376 -3.603 76.366 1.00 47.90 112 GLU B C 1
ATOM 2628 O O . GLU B 1 114 ? 40.568 -3.291 76.510 1.00 46.19 112 GLU B O 1
ATOM 2634 N N . GLN B 1 115 ? 38.453 -3.435 77.317 1.00 45.90 113 GLN B N 1
ATOM 2635 C CA . GLN B 1 115 ? 38.771 -2.902 78.645 1.00 45.34 113 GLN B CA 1
ATOM 2636 C C . GLN B 1 115 ? 39.943 -3.647 79.280 1.00 41.09 113 GLN B C 1
ATOM 2637 O O . GLN B 1 115 ? 40.851 -3.031 79.859 1.00 41.23 113 GLN B O 1
ATOM 2643 N N . ALA B 1 116 ? 39.919 -4.972 79.144 1.00 33.46 114 ALA B N 1
ATOM 2644 C CA . ALA B 1 116 ? 40.945 -5.831 79.720 1.00 32.86 114 ALA B CA 1
ATOM 2645 C C . ALA B 1 116 ? 42.329 -5.548 79.151 1.00 34.24 114 ALA B C 1
ATOM 2646 O O . ALA B 1 116 ? 43.291 -5.396 79.901 1.00 31.64 114 ALA B O 1
ATOM 2648 N N . HIS B 1 117 ? 42.430 -5.489 77.827 1.00 39.94 115 HIS B N 1
ATOM 2649 C CA . HIS B 1 117 ? 43.725 -5.283 77.178 1.00 41.33 115 HIS B CA 1
ATOM 2650 C C . HIS B 1 117 ? 44.397 -4.042 77.743 1.00 40.60 115 HIS B C 1
ATOM 2651 O O . HIS B 1 117 ? 45.570 -4.067 78.168 1.00 33.16 115 HIS B O 1
ATOM 2658 N N . LYS B 1 118 ? 43.641 -2.950 77.749 1.00 38.16 116 LYS B N 1
ATOM 2659 C CA . LYS B 1 118 ? 44.147 -1.687 78.263 1.00 43.13 116 LYS B CA 1
ATOM 2660 C C . LYS B 1 118 ? 44.532 -1.836 79.735 1.00 39.73 116 LYS B C 1
ATOM 2661 O O . LYS B 1 118 ? 45.658 -1.511 80.118 1.00 42.41 116 LYS B O 1
ATOM 2667 N N . ALA B 1 119 ? 43.624 -2.354 80.557 1.00 32.78 117 ALA B N 1
ATOM 2668 C CA . ALA B 1 119 ? 43.975 -2.552 81.961 1.00 36.25 117 ALA B CA 1
ATOM 2669 C C . ALA B 1 119 ? 45.245 -3.391 82.074 1.00 37.29 117 ALA B C 1
ATOM 2670 O O . ALA B 1 119 ? 46.229 -2.943 82.660 1.00 32.99 117 ALA B O 1
ATOM 2680 N N . ASP B 1 121 ? 47.644 -4.163 80.092 1.00 43.26 119 ASP B N 1
ATOM 2681 C CA . ASP B 1 121 ? 48.872 -3.593 79.554 1.00 46.48 119 ASP B CA 1
ATOM 2682 C C . ASP B 1 121 ? 49.457 -2.554 80.512 1.00 43.51 119 ASP B C 1
ATOM 2683 O O . ASP B 1 121 ? 50.672 -2.326 80.533 1.00 44.56 119 ASP B O 1
ATOM 2688 N N . ALA B 1 122 ? 48.585 -1.951 81.317 1.00 36.97 120 ALA B N 1
ATOM 2689 C CA . ALA B 1 122 ? 48.991 -0.958 82.318 1.00 38.12 120 ALA B CA 1
ATOM 2690 C C . ALA B 1 122 ? 49.661 -1.617 83.514 1.00 39.08 120 ALA B C 1
ATOM 2691 O O . ALA B 1 122 ? 50.447 -0.999 84.225 1.00 38.38 120 ALA B O 1
ATOM 2693 N N . LEU B 1 123 ? 49.331 -2.878 83.741 1.00 40.86 121 LEU B N 1
ATOM 2694 C CA . LEU B 1 123 ? 49.812 -3.582 84.912 1.00 37.94 121 LEU B CA 1
ATOM 2695 C C . LEU B 1 123 ? 51.165 -4.222 84.643 1.00 44.58 121 LEU B C 1
ATOM 2696 O O . LEU B 1 123 ? 51.955 -4.394 85.583 1.00 47.17 121 LEU B O 1
ATOM 2701 N N . ILE B 1 124 ? 51.424 -4.563 83.372 1.00 42.12 122 ILE B N 1
ATOM 2702 C CA . ILE B 1 124 ? 52.606 -5.343 82.981 1.00 45.25 122 ILE B CA 1
ATOM 2703 C C . ILE B 1 124 ? 53.839 -4.968 83.795 1.00 50.90 122 ILE B C 1
ATOM 2704 O O . ILE B 1 124 ? 54.454 -5.812 84.453 1.00 51.03 122 ILE B O 1
ATOM 2706 N N . ASP B 1 125 ? 54.194 -3.692 83.769 1.00 53.75 123 ASP B N 1
ATOM 2707 C CA . ASP B 1 125 ? 55.437 -3.274 84.395 1.00 58.19 123 ASP B CA 1
ATOM 2708 C C . ASP B 1 125 ? 55.483 -3.451 85.912 1.00 53.77 123 ASP B C 1
ATOM 2709 O O . ASP B 1 125 ? 56.275 -4.254 86.423 1.00 55.33 123 ASP B O 1
ATOM 2714 N N . PRO B 1 126 ? 54.646 -2.699 86.641 1.00 47.76 124 PRO B N 1
ATOM 2715 C CA . PRO B 1 126 ? 54.706 -2.839 88.105 1.00 48.19 124 PRO B CA 1
ATOM 2716 C C . PRO B 1 126 ? 54.520 -4.304 88.538 1.00 53.41 124 PRO B C 1
ATOM 2717 O O . PRO B 1 126 ? 55.022 -4.706 89.590 1.00 57.44 124 PRO B O 1
ATOM 2721 N N . LEU B 1 127 ? 53.818 -5.084 87.716 1.00 52.74 125 LEU B N 1
ATOM 2722 C CA . LEU B 1 127 ? 53.599 -6.517 87.960 1.00 51.21 125 LEU B CA 1
ATOM 2723 C C . LEU B 1 127 ? 54.877 -7.351 87.838 1.00 58.99 125 LEU B C 1
ATOM 2724 O O . LEU B 1 127 ? 55.158 -8.204 88.684 1.00 63.75 125 LEU B O 1
ATOM 2729 N N . ASN B 1 128 ? 55.636 -7.114 86.771 1.00 59.32 126 ASN B N 1
ATOM 2730 C CA . ASN B 1 128 ? 56.885 -7.831 86.544 1.00 58.39 126 ASN B CA 1
ATOM 2731 C C . ASN B 1 128 ? 57.895 -7.673 87.688 1.00 59.09 126 ASN B C 1
ATOM 2732 O O . ASN B 1 128 ? 58.692 -8.579 87.955 1.00 54.67 126 ASN B O 1
ATOM 2737 N N . GLU B 1 129 ? 57.862 -6.524 88.358 1.00 63.31 127 GLU B N 1
ATOM 2738 C CA . GLU B 1 129 ? 58.735 -6.295 89.505 1.00 65.06 127 GLU B CA 1
ATOM 2739 C C . GLU B 1 129 ? 58.419 -7.294 90.619 1.00 62.41 127 GLU B C 1
ATOM 2740 O O . GLU B 1 129 ? 59.313 -7.722 91.359 1.00 62.22 127 GLU B O 1
ATOM 2746 N N . ARG B 1 130 ? 57.144 -7.664 90.727 1.00 58.45 128 ARG B N 1
ATOM 2747 C CA . ARG B 1 130 ? 56.697 -8.622 91.738 1.00 60.99 128 ARG B CA 1
ATOM 2748 C C . ARG B 1 130 ? 56.940 -10.069 91.308 1.00 65.18 128 ARG B C 1
ATOM 2749 O O . ARG B 1 130 ? 57.271 -10.923 92.140 1.00 61.58 128 ARG B O 1
ATOM 2757 N N . LEU B 1 131 ? 56.786 -10.324 90.005 1.00 69.15 129 LEU B N 1
ATOM 2758 C CA . LEU B 1 131 ? 56.941 -11.661 89.422 1.00 71.16 129 LEU B CA 1
ATOM 2759 C C . LEU B 1 131 ? 58.373 -12.181 89.506 1.00 73.88 129 LEU B C 1
ATOM 2760 O O . LEU B 1 131 ? 58.602 -13.374 89.711 1.00 75.05 129 LEU B O 1
ATOM 2765 N N . THR B 1 132 ? 59.332 -11.284 89.311 1.00 73.39 130 THR B N 1
ATOM 2766 C CA . THR B 1 132 ? 60.731 -11.618 89.517 1.00 69.36 130 THR B CA 1
ATOM 2767 C C . THR B 1 132 ? 60.921 -12.094 90.958 1.00 67.57 130 THR B C 1
ATOM 2768 O O . THR B 1 132 ? 61.097 -13.286 91.202 1.00 66.58 130 THR B O 1
ATOM 2772 N N . LYS B 1 133 ? 60.855 -11.169 91.911 1.00 66.22 131 LYS B N 1
ATOM 2773 C CA . LYS B 1 133 ? 61.109 -11.507 93.307 1.00 70.09 131 LYS B CA 1
ATOM 2774 C C . LYS B 1 133 ? 60.372 -12.784 93.752 1.00 74.67 131 LYS B C 1
ATOM 2775 O O . LYS B 1 133 ? 60.935 -13.601 94.486 1.00 78.88 131 LYS B O 1
ATOM 2777 N N . GLU B 1 134 ? 59.136 -12.970 93.284 1.00 70.36 132 GLU B N 1
ATOM 2778 C CA . GLU B 1 134 ? 58.285 -14.065 93.764 1.00 65.59 132 GLU B CA 1
ATOM 2779 C C . GLU B 1 134 ? 58.595 -15.431 93.150 1.00 66.20 132 GLU B C 1
ATOM 2780 O O . GLU B 1 134 ? 58.599 -16.446 93.845 1.00 68.34 132 GLU B O 1
ATOM 2786 N N . ALA B 1 135 ? 58.841 -15.453 91.845 1.00 66.64 133 ALA B N 1
ATOM 2787 C CA . ALA B 1 135 ? 58.995 -16.707 91.111 1.00 63.46 133 ALA B CA 1
ATOM 2788 C C . ALA B 1 135 ? 60.029 -16.606 89.978 1.00 65.99 133 ALA B C 1
ATOM 2789 O O . ALA B 1 135 ? 60.241 -17.569 89.235 1.00 67.19 133 ALA B O 1
ATOM 2791 N N . GLY B 1 136 ? 60.662 -15.442 89.843 1.00 62.49 134 GLY B N 1
ATOM 2792 C CA . GLY B 1 136 ? 61.725 -15.254 88.871 1.00 59.96 134 GLY B CA 1
ATOM 2793 C C . GLY B 1 136 ? 61.322 -15.515 87.431 1.00 64.80 134 GLY B C 1
ATOM 2794 O O . GLY B 1 136 ? 61.927 -16.336 86.735 1.00 63.07 134 GLY B O 1
ATOM 2795 N N . VAL B 1 137 ? 60.299 -14.800 86.976 1.00 69.62 135 VAL B N 1
ATOM 2796 C CA . VAL B 1 137 ? 59.837 -14.905 85.596 1.00 68.16 135 VAL B CA 1
ATOM 2797 C C . VAL B 1 137 ? 59.378 -13.534 85.100 1.00 66.40 135 VAL B C 1
ATOM 2798 O O . VAL B 1 137 ? 58.850 -12.734 85.870 1.00 65.95 135 VAL B O 1
ATOM 2802 N N . ARG B 1 138 ? 59.586 -13.257 83.819 1.00 67.69 136 ARG B N 1
ATOM 2803 C CA . ARG B 1 138 ? 59.166 -11.979 83.254 1.00 68.41 136 ARG B CA 1
ATOM 2804 C C . ARG B 1 138 ? 57.968 -12.153 82.320 1.00 69.72 136 ARG B C 1
ATOM 2805 O O . ARG B 1 138 ? 57.767 -13.225 81.741 1.00 72.72 136 ARG B O 1
ATOM 2813 N N . ALA B 1 139 ? 57.170 -11.097 82.184 1.00 66.64 137 ALA B N 1
ATOM 2814 C CA . ALA B 1 139 ? 56.036 -11.110 81.265 1.00 64.45 137 ALA B CA 1
ATOM 2815 C C . ALA B 1 139 ? 56.345 -10.331 79.991 1.00 63.36 137 ALA B C 1
ATOM 2816 O O . ALA B 1 139 ? 56.713 -9.152 80.042 1.00 61.04 137 ALA B O 1
ATOM 2818 N N . LEU B 1 140 ? 56.202 -11.004 78.851 1.00 64.58 138 LEU B N 1
ATOM 2819 C CA . LEU B 1 140 ? 56.413 -10.388 77.547 1.00 65.33 138 LEU B CA 1
ATOM 2820 C C . LEU B 1 140 ? 55.119 -9.711 77.102 1.00 63.38 138 LEU B C 1
ATOM 2821 O O . LEU B 1 140 ? 55.113 -8.559 76.637 1.00 60.69 138 LEU B O 1
ATOM 2823 N N . GLY B 1 141 ? 54.025 -10.451 77.252 1.00 62.93 139 GLY B N 1
ATOM 2824 C CA . GLY B 1 141 ? 52.688 -9.924 77.066 1.00 61.78 139 GLY B CA 1
ATOM 2825 C C . GLY B 1 141 ? 51.758 -10.578 78.074 1.00 59.42 139 GLY B C 1
ATOM 2826 O O . GLY B 1 141 ? 52.163 -11.460 78.846 1.00 56.48 139 GLY B O 1
ATOM 2827 N N . LEU B 1 142 ? 50.507 -10.140 78.087 1.00 56.31 140 LEU B N 1
ATOM 2828 C CA . LEU B 1 142 ? 49.514 -10.804 78.913 1.00 49.92 140 LEU B CA 1
ATOM 2829 C C . LEU B 1 142 ? 48.379 -11.283 78.026 1.00 49.25 140 LEU B C 1
ATOM 2830 O O . LEU B 1 142 ? 47.521 -10.498 77.621 1.00 48.86 140 LEU B O 1
ATOM 2843 N N . GLU B 1 144 ? 44.915 -13.200 76.928 1.00 49.64 142 GLU B N 1
ATOM 2844 C CA . GLU B 1 144 ? 43.602 -13.591 77.442 1.00 50.00 142 GLU B CA 1
ATOM 2845 C C . GLU B 1 144 ? 42.918 -14.423 76.372 1.00 47.43 142 GLU B C 1
ATOM 2846 O O . GLU B 1 144 ? 43.158 -14.218 75.186 1.00 45.40 142 GLU B O 1
ATOM 2852 N N . LYS B 1 145 ? 42.092 -15.382 76.777 1.00 45.74 143 LYS B N 1
ATOM 2853 C CA . LYS B 1 145 ? 41.264 -16.070 75.796 1.00 43.06 143 LYS B CA 1
ATOM 2854 C C . LYS B 1 145 ? 39.779 -16.097 76.138 1.00 39.48 143 LYS B C 1
ATOM 2855 O O . LYS B 1 145 ? 39.069 -17.042 75.801 1.00 43.99 143 LYS B O 1
ATOM 2861 N N . GLY B 1 146 ? 39.303 -15.038 76.780 1.00 35.98 144 GLY B N 1
ATOM 2862 C CA . GLY B 1 146 ? 37.877 -14.820 76.872 1.00 32.54 144 GLY B CA 1
ATOM 2863 C C . GLY B 1 146 ? 37.311 -15.011 78.253 1.00 39.97 144 GLY B C 1
ATOM 2864 O O . GLY B 1 146 ? 37.981 -15.489 79.174 1.00 42.45 144 GLY B O 1
ATOM 2865 N N . PHE B 1 147 ? 36.053 -14.630 78.391 1.00 34.18 145 PHE B N 1
ATOM 2866 C CA . PHE B 1 147 ? 35.332 -14.821 79.620 1.00 33.90 145 PHE B CA 1
ATOM 2867 C C . PHE B 1 147 ? 35.187 -16.293 79.975 1.00 40.80 145 PHE B C 1
ATOM 2868 O O . PHE B 1 147 ? 34.993 -17.126 79.112 1.00 31.47 145 PHE B O 1
ATOM 2876 N N . ARG B 1 148 ? 35.301 -16.632 81.252 1.00 36.75 146 ARG B N 1
ATOM 2877 C CA . ARG B 1 148 ? 35.013 -18.003 81.611 1.00 31.98 146 ARG B CA 1
ATOM 2878 C C . ARG B 1 148 ? 33.491 -18.129 81.742 1.00 34.45 146 ARG B C 1
ATOM 2879 O O . ARG B 1 148 ? 32.929 -17.846 82.807 1.00 32.30 146 ARG B O 1
ATOM 2887 N N . VAL B 1 149 ? 32.839 -18.512 80.635 1.00 32.46 147 VAL B N 1
ATOM 2888 C CA . VAL B 1 149 ? 31.379 -18.608 80.569 1.00 31.07 147 VAL B CA 1
ATOM 2889 C C . VAL B 1 149 ? 30.852 -19.861 81.281 1.00 27.79 147 VAL B C 1
ATOM 2890 O O . VAL B 1 149 ? 31.577 -20.851 81.407 1.00 22.95 147 VAL B O 1
ATOM 2894 N N . LEU B 1 150 ? 29.601 -19.816 81.751 1.00 20.50 148 LEU B N 1
ATOM 2895 C CA . LEU B 1 150 ? 29.025 -20.914 82.535 1.00 25.67 148 LEU B CA 1
ATOM 2896 C C . LEU B 1 150 ? 28.275 -21.932 81.688 1.00 29.23 148 LEU B C 1
ATOM 2897 O O . LEU B 1 150 ? 27.342 -21.584 80.959 1.00 34.01 148 LEU B O 1
ATOM 2902 N N . THR B 1 151 ? 28.670 -23.197 81.784 1.00 31.25 149 THR B N 1
ATOM 2903 C CA . THR B 1 151 ? 27.928 -24.247 81.090 1.00 32.63 149 THR B CA 1
ATOM 2904 C C . THR B 1 151 ? 27.193 -25.114 82.086 1.00 33.47 149 THR B C 1
ATOM 2905 O O . THR B 1 151 ? 27.738 -25.495 83.120 1.00 34.56 149 THR B O 1
ATOM 2909 N N . THR B 1 152 ? 25.945 -25.417 81.757 1.00 33.12 150 THR B N 1
ATOM 2910 C CA . THR B 1 152 ? 25.107 -26.234 82.600 1.00 29.56 150 THR B CA 1
ATOM 2911 C C . THR B 1 152 ? 24.269 -27.190 81.766 1.00 29.85 150 THR B C 1
ATOM 2912 O O . THR B 1 152 ? 24.231 -27.107 80.538 1.00 30.79 150 THR B O 1
ATOM 2916 N N . ASN B 1 153 ? 23.599 -28.103 82.454 1.00 31.75 151 ASN B N 1
ATOM 2917 C CA . ASN B 1 153 ? 22.668 -29.029 81.838 1.00 27.61 151 ASN B CA 1
ATOM 2918 C C . ASN B 1 153 ? 21.258 -28.479 82.030 1.00 27.99 151 ASN B C 1
ATOM 2919 O O . ASN B 1 153 ? 20.310 -29.234 82.173 1.00 26.86 151 ASN B O 1
ATOM 2924 N N . LYS B 1 154 ? 21.124 -27.155 82.046 1.00 35.13 152 LYS B N 1
ATOM 2925 C CA . LYS B 1 154 ? 19.851 -26.492 82.361 1.00 34.18 152 LYS B CA 1
ATOM 2926 C C . LYS B 1 154 ? 20.010 -24.974 82.262 1.00 31.97 152 LYS B C 1
ATOM 2927 O O . LYS B 1 154 ? 21.028 -24.418 82.685 1.00 30.33 152 LYS B O 1
ATOM 2933 N N . PRO B 1 155 ? 19.001 -24.290 81.713 1.00 31.69 153 PRO B N 1
ATOM 2934 C CA . PRO B 1 155 ? 19.156 -22.835 81.528 1.00 36.39 153 PRO B CA 1
ATOM 2935 C C . PRO B 1 155 ? 19.399 -22.127 82.855 1.00 39.30 153 PRO B C 1
ATOM 2936 O O . PRO B 1 155 ? 18.759 -22.492 83.847 1.00 43.66 153 PRO B O 1
ATOM 2940 N N . VAL B 1 156 ? 20.304 -21.143 82.864 1.00 40.05 154 VAL B N 1
ATOM 2941 C CA . VAL B 1 156 ? 20.580 -20.295 84.038 1.00 34.73 154 VAL B CA 1
ATOM 2942 C C . VAL B 1 156 ? 20.594 -18.823 83.623 1.00 38.30 154 VAL B C 1
ATOM 2943 O O . VAL B 1 156 ? 21.586 -18.337 83.074 1.00 42.89 154 VAL B O 1
ATOM 2947 N N . THR B 1 157 ? 19.500 -18.110 83.884 1.00 36.96 155 THR B N 1
ATOM 2948 C CA . THR B 1 157 ? 19.347 -16.742 83.386 1.00 35.56 155 THR B CA 1
ATOM 2949 C C . THR B 1 157 ? 19.165 -15.743 84.517 1.00 37.14 155 THR B C 1
ATOM 2950 O O . THR B 1 157 ? 19.101 -14.527 84.281 1.00 34.92 155 THR B O 1
ATOM 2954 N N . THR B 1 158 ? 19.048 -16.273 85.737 1.00 40.31 156 THR B N 1
ATOM 2955 C CA . THR B 1 158 ? 19.089 -15.483 86.974 1.00 41.11 156 THR B CA 1
ATOM 2956 C C . THR B 1 158 ? 19.743 -16.315 88.070 1.00 46.48 156 THR B C 1
ATOM 2957 O O . THR B 1 158 ? 19.822 -17.540 87.949 1.00 50.10 156 THR B O 1
ATOM 2961 N N . LEU B 1 159 ? 20.171 -15.653 89.148 1.00 41.71 157 LEU B N 1
ATOM 2962 C CA . LEU B 1 159 ? 20.846 -16.306 90.276 1.00 34.20 157 LEU B CA 1
ATOM 2963 C C . LEU B 1 159 ? 20.117 -17.550 90.812 1.00 36.75 157 LEU B C 1
ATOM 2964 O O . LEU B 1 159 ? 20.717 -18.613 90.957 1.00 42.47 157 LEU B O 1
ATOM 2969 N N . GLU B 1 160 ? 18.826 -17.410 91.099 1.00 38.58 158 GLU B N 1
ATOM 2970 C CA . GLU B 1 160 ? 17.992 -18.501 91.605 1.00 39.59 158 GLU B CA 1
ATOM 2971 C C . GLU B 1 160 ? 18.091 -19.766 90.768 1.00 42.92 158 GLU B C 1
ATOM 2972 O O . GLU B 1 160 ? 17.803 -20.869 91.252 1.00 49.45 158 GLU B O 1
ATOM 2978 N N . ASP B 1 161 ? 18.478 -19.608 89.506 1.00 40.78 159 ASP B N 1
ATOM 2979 C CA . ASP B 1 161 ? 18.663 -20.759 88.637 1.00 41.08 159 ASP B CA 1
ATOM 2980 C C . ASP B 1 161 ? 19.864 -21.603 89.082 1.00 42.65 159 ASP B C 1
ATOM 2981 O O . ASP B 1 161 ? 19.898 -22.815 88.839 1.00 44.76 159 ASP B O 1
ATOM 2986 N N . LEU B 1 162 ? 20.827 -20.968 89.758 1.00 37.56 160 LEU B N 1
ATOM 2987 C CA . LEU B 1 162 ? 21.992 -21.676 90.289 1.00 29.20 160 LEU B CA 1
ATOM 2988 C C . LEU B 1 162 ? 21.587 -22.623 91.392 1.00 32.28 160 LEU B C 1
ATOM 2989 O O . LEU B 1 162 ? 22.193 -23.678 91.580 1.00 35.35 160 LEU B O 1
ATOM 2994 N N . LYS B 1 163 ? 20.560 -22.248 92.1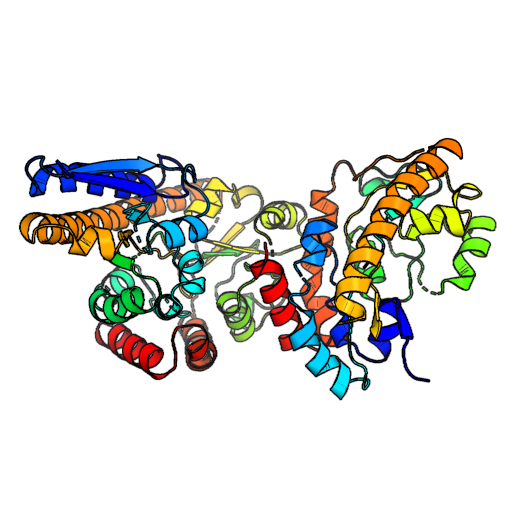39 1.00 34.16 161 LYS B N 1
ATOM 2995 C CA . LYS B 1 163 ? 20.205 -23.033 93.310 1.00 37.63 161 LYS B CA 1
ATOM 2996 C C . LYS B 1 163 ? 20.060 -24.494 92.947 1.00 38.11 161 LYS B C 1
ATOM 2997 O O . LYS B 1 163 ? 19.352 -24.838 91.996 1.00 41.36 161 LYS B O 1
ATOM 3003 N N . GLY B 1 164 ? 20.761 -25.346 93.697 1.00 37.29 162 GLY B N 1
ATOM 3004 C CA . GLY B 1 164 ? 20.669 -26.790 93.538 1.00 28.67 162 GLY B CA 1
ATOM 3005 C C . GLY B 1 164 ? 21.667 -27.335 92.539 1.00 32.88 162 GLY B C 1
ATOM 3006 O O . GLY B 1 164 ? 21.795 -28.548 92.385 1.00 36.78 162 GLY B O 1
ATOM 3007 N N . LEU B 1 165 ? 22.367 -26.439 91.847 1.00 35.62 163 LEU B N 1
ATOM 3008 C CA . LEU B 1 165 ? 23.343 -26.848 90.844 1.00 33.15 163 LEU B CA 1
ATOM 3009 C C . LEU B 1 165 ? 24.667 -27.217 91.493 1.00 30.99 163 LEU B C 1
ATOM 3010 O O . LEU B 1 165 ? 25.094 -26.594 92.478 1.00 32.50 163 LEU B O 1
ATOM 3015 N N . LYS B 1 166 ? 25.302 -28.252 90.955 1.00 26.89 164 LYS B N 1
ATOM 3016 C CA . LYS B 1 166 ? 26.662 -28.581 91.332 1.00 25.47 164 LYS B CA 1
ATOM 3017 C C . LYS B 1 166 ? 27.592 -28.110 90.227 1.00 27.34 164 LYS B C 1
ATOM 3018 O O . LYS B 1 166 ? 27.712 -28.752 89.183 1.00 32.94 164 LYS B O 1
ATOM 3024 N N . ILE B 1 167 ? 28.235 -26.977 90.469 1.00 25.49 165 ILE B N 1
ATOM 3025 C CA . ILE B 1 167 ? 29.112 -26.348 89.503 1.00 27.88 165 ILE B CA 1
ATOM 3026 C C . ILE B 1 167 ? 30.567 -26.552 89.895 1.00 28.61 165 ILE B C 1
ATOM 3027 O O . ILE B 1 167 ? 30.973 -26.223 91.026 1.00 23.37 165 ILE B O 1
ATOM 3032 N N . ARG B 1 168 ? 31.363 -27.068 88.959 1.00 25.66 166 ARG B N 1
ATOM 3033 C CA . ARG B 1 168 ? 32.772 -27.322 89.247 1.00 25.04 166 ARG B CA 1
ATOM 3034 C C . ARG B 1 168 ? 33.590 -26.051 89.038 1.00 24.21 166 ARG B C 1
ATOM 3035 O O . ARG B 1 168 ? 33.224 -25.215 88.220 1.00 20.52 166 ARG B O 1
ATOM 3043 N N . VAL B 1 169 ? 34.666 -25.884 89.806 1.00 23.25 167 VAL B N 1
ATOM 3044 C CA . VAL B 1 169 ? 35.602 -24.786 89.573 1.00 20.26 167 VAL B CA 1
ATOM 3045 C C . VAL B 1 169 ? 37.028 -25.254 89.805 1.00 24.54 167 VAL B C 1
ATOM 3046 O O . VAL B 1 169 ? 37.245 -26.314 90.398 1.00 22.88 167 VAL B O 1
ATOM 3050 N N . SER B 1 170 ? 38.005 -24.502 89.304 1.00 25.32 168 SER B N 1
ATOM 3051 C CA . SER B 1 170 ? 39.383 -24.749 89.710 1.00 27.99 168 SER B CA 1
ATOM 3052 C C . SER B 1 170 ? 39.467 -24.641 91.208 1.00 28.28 168 SER B C 1
ATOM 3053 O O . SER B 1 170 ? 38.687 -23.907 91.816 1.00 26.12 168 SER B O 1
ATOM 3056 N N . PRO B 1 171 ? 40.425 -25.364 91.808 1.00 28.84 169 PRO B N 1
ATOM 3057 C CA . PRO B 1 171 ? 40.701 -25.268 93.248 1.00 24.97 169 PRO B CA 1
ATOM 3058 C C . PRO B 1 171 ? 41.372 -23.923 93.558 1.00 24.00 169 PRO B C 1
ATOM 3059 O O . PRO B 1 171 ? 42.503 -23.838 94.058 1.00 26.78 169 PRO B O 1
ATOM 3063 N N . ASN B 1 172 ? 40.630 -22.863 93.275 1.00 21.67 170 ASN B N 1
ATOM 3064 C CA . ASN B 1 172 ? 41.117 -21.497 93.416 1.00 22.47 170 ASN B CA 1
ATOM 3065 C C . ASN B 1 172 ? 40.179 -20.688 94.305 1.00 28.09 170 ASN B C 1
ATOM 3066 O O . ASN B 1 172 ? 38.956 -20.675 94.084 1.00 31.58 170 ASN B O 1
ATOM 3071 N N . ASP B 1 173 ? 40.735 -20.001 95.299 1.00 24.13 171 ASP B N 1
ATOM 3072 C CA . ASP B 1 173 ? 39.891 -19.341 96.285 1.00 24.68 171 ASP B CA 1
ATOM 3073 C C . ASP B 1 173 ? 38.902 -18.357 95.686 1.00 29.91 171 ASP B C 1
ATOM 3074 O O . ASP B 1 173 ? 37.752 -18.264 96.143 1.00 31.76 171 ASP B O 1
ATOM 3079 N N . ILE B 1 174 ? 39.339 -17.628 94.664 1.00 30.69 172 ILE B N 1
ATOM 3080 C CA . ILE B 1 174 ? 38.480 -16.631 94.041 1.00 35.37 172 ILE B CA 1
ATOM 3081 C C . ILE B 1 174 ? 37.254 -17.286 93.397 1.00 36.13 172 ILE B C 1
ATOM 3082 O O . ILE B 1 174 ? 36.123 -16.815 93.570 1.00 33.26 172 ILE B O 1
ATOM 3087 N N . ALA B 1 175 ? 37.471 -18.370 92.659 1.00 37.97 173 ALA B N 1
ATOM 3088 C CA . ALA B 1 175 ? 36.364 -19.044 91.988 1.00 36.00 173 ALA B CA 1
ATOM 3089 C C . ALA B 1 175 ? 35.424 -19.573 93.049 1.00 29.84 173 ALA B C 1
ATOM 3090 O O . ALA B 1 175 ? 34.204 -19.405 92.963 1.00 27.66 173 ALA B O 1
ATOM 3092 N N . ILE B 1 176 ? 36.010 -20.200 94.064 1.00 28.66 174 ILE B N 1
ATOM 3093 C CA . ILE B 1 176 ? 35.236 -20.801 95.141 1.00 28.25 174 ILE B CA 1
ATOM 3094 C C . ILE B 1 176 ? 34.392 -19.759 95.867 1.00 28.21 174 ILE B C 1
ATOM 3095 O O . ILE B 1 176 ? 33.194 -19.968 96.084 1.00 29.04 174 ILE B O 1
ATOM 3100 N N . LYS B 1 177 ? 34.990 -18.633 96.234 1.00 25.93 175 LYS B N 1
ATOM 3101 C CA . LYS B 1 177 ? 34.226 -17.654 97.002 1.00 29.75 175 LYS B CA 1
ATOM 3102 C C . LYS B 1 177 ? 33.229 -16.918 96.128 1.00 30.50 175 LYS B C 1
ATOM 3103 O O . LYS B 1 177 ? 32.124 -16.603 96.571 1.00 29.06 175 LYS B O 1
ATOM 3109 N N . THR B 1 178 ? 33.605 -16.656 94.881 1.00 27.29 176 THR B N 1
ATOM 3110 C CA . THR B 1 178 ? 32.666 -16.032 93.961 1.00 28.77 176 THR B CA 1
ATOM 3111 C C . THR B 1 178 ? 31.354 -16.810 93.857 1.00 29.60 176 THR B C 1
ATOM 3112 O O . THR B 1 178 ? 30.272 -16.264 94.103 1.00 36.06 176 THR B O 1
ATOM 3116 N N . PHE B 1 179 ? 31.428 -18.085 93.503 1.00 25.85 177 PHE B N 1
ATOM 3117 C CA . PHE B 1 179 ? 30.197 -18.873 93.457 1.00 27.22 177 PHE B CA 1
ATOM 3118 C C . PHE B 1 179 ? 29.496 -18.940 94.801 1.00 30.52 177 PHE B C 1
ATOM 3119 O O . PHE B 1 179 ? 28.274 -18.841 94.875 1.00 34.45 177 PHE B O 1
ATOM 3127 N N . ARG B 1 180 ? 30.270 -19.098 95.868 1.00 29.53 178 ARG B N 1
ATOM 3128 C CA . ARG B 1 180 ? 29.717 -19.034 97.217 1.00 26.87 178 ARG B CA 1
ATOM 3129 C C . ARG B 1 180 ? 28.922 -17.731 97.380 1.00 28.27 178 ARG B C 1
ATOM 3130 O O . ARG B 1 180 ? 27.806 -17.744 97.891 1.00 35.24 178 ARG B O 1
ATOM 3138 N N . ALA B 1 181 ? 29.485 -16.619 96.906 1.00 23.62 179 ALA B N 1
ATOM 3139 C CA . ALA B 1 181 ? 28.832 -15.310 96.998 1.00 24.09 179 ALA B CA 1
ATOM 3140 C C . ALA B 1 181 ? 27.518 -15.279 96.235 1.00 34.74 179 ALA B C 1
ATOM 3141 O O . ALA B 1 181 ? 26.625 -14.484 96.534 1.00 39.14 179 ALA B O 1
ATOM 3143 N N . TRP B 1 182 ? 27.424 -16.136 95.228 1.00 34.75 180 TRP B N 1
ATOM 3144 C CA . TRP B 1 182 ? 26.265 -16.185 94.358 1.00 30.97 180 TRP B CA 1
ATOM 3145 C C . TRP B 1 182 ? 25.219 -17.149 94.896 1.00 34.60 180 TRP B C 1
ATOM 3146 O O . TRP B 1 182 ? 24.125 -17.269 94.328 1.00 36.61 180 TRP B O 1
ATOM 3157 N N . GLY B 1 183 ? 25.558 -17.850 95.979 1.00 29.53 181 GLY B N 1
ATOM 3158 C CA . GLY B 1 183 ? 24.576 -18.668 96.669 1.00 24.09 181 GLY B CA 1
ATOM 3159 C C . GLY B 1 183 ? 24.640 -20.163 96.426 1.00 26.50 181 GLY B C 1
ATOM 3160 O O . GLY B 1 183 ? 23.674 -20.876 96.715 1.00 26.88 181 GLY B O 1
ATOM 3161 N N . ILE B 1 184 ? 25.763 -20.644 95.890 1.00 25.42 182 ILE B N 1
ATOM 3162 C CA . ILE B 1 184 ? 26.023 -22.086 95.855 1.00 24.63 182 ILE B CA 1
ATOM 3163 C C . ILE B 1 184 ? 27.479 -22.396 96.181 1.00 29.53 182 ILE B C 1
ATOM 3164 O O . ILE B 1 184 ? 28.384 -21.625 95.843 1.00 35.40 182 ILE B O 1
ATOM 3169 N N . GLU B 1 185 ? 27.710 -23.521 96.847 1.00 27.89 183 GLU B N 1
ATOM 3170 C CA . GLU B 1 185 ? 29.076 -23.938 97.105 1.00 28.87 183 GLU B CA 1
ATOM 3171 C C . GLU B 1 185 ? 29.498 -24.774 95.908 1.00 26.31 183 GLU B C 1
ATOM 3172 O O . GLU B 1 185 ? 28.951 -25.845 95.679 1.00 26.62 183 GLU B O 1
ATOM 3178 N N . PRO B 1 186 ? 30.462 -24.271 95.134 1.00 31.03 184 PRO B N 1
ATOM 3179 C CA . PRO B 1 186 ? 30.945 -24.947 93.930 1.00 32.68 184 PRO B CA 1
ATOM 3180 C C . PRO B 1 186 ? 31.734 -26.184 94.300 1.00 31.20 184 PRO B C 1
ATOM 3181 O O . PRO B 1 186 ? 32.128 -26.309 95.460 1.00 26.95 184 PRO B O 1
ATOM 3185 N N . LEU B 1 187 ? 31.958 -27.073 93.332 1.00 28.35 185 LEU B N 1
ATOM 3186 C CA . LEU B 1 187 ? 32.800 -28.238 93.552 1.00 23.56 185 LEU B CA 1
ATOM 3187 C C . LEU B 1 187 ? 34.172 -27.967 92.965 1.00 24.02 185 LEU B C 1
ATOM 3188 O O . LEU B 1 187 ? 34.360 -27.968 91.737 1.00 24.30 185 LEU B O 1
ATOM 3193 N N . PRO B 1 188 ? 35.143 -27.717 93.850 1.00 29.43 186 PRO B N 1
ATOM 3194 C CA . PRO B 1 188 ? 36.531 -27.516 93.419 1.00 26.53 186 PRO B CA 1
ATOM 3195 C C . PRO B 1 188 ? 37.124 -28.852 92.962 1.00 26.94 186 PRO B C 1
ATOM 3196 O O . PRO B 1 188 ? 37.276 -29.770 93.786 1.00 30.26 186 PRO B O 1
ATOM 3208 N N . ASP B 1 190 ? 40.118 -30.657 90.034 1.00 27.72 188 ASP B N 1
ATOM 3209 C CA . ASP B 1 190 ? 41.148 -30.343 89.052 1.00 32.47 188 ASP B CA 1
ATOM 3210 C C . ASP B 1 190 ? 40.664 -30.638 87.622 1.00 31.79 188 ASP B C 1
ATOM 3211 O O . ASP B 1 190 ? 39.821 -31.514 87.397 1.00 29.65 188 ASP B O 1
ATOM 3216 N N . TRP B 1 191 ? 41.176 -29.868 86.670 1.00 42.15 189 TRP B N 1
ATOM 3217 C CA . TRP B 1 191 ? 40.742 -29.931 85.270 1.00 40.30 189 TRP B CA 1
ATOM 3218 C C . TRP B 1 191 ? 40.541 -31.357 84.721 1.00 36.96 189 TRP B C 1
ATOM 3219 O O . TRP B 1 191 ? 39.464 -31.680 84.222 1.00 31.86 189 TRP B O 1
ATOM 3230 N N . ALA B 1 192 ? 41.546 -32.218 84.848 1.00 38.11 190 ALA B N 1
ATOM 3231 C CA . ALA B 1 192 ? 41.434 -33.587 84.335 1.00 30.43 190 ALA B CA 1
ATOM 3232 C C . ALA B 1 192 ? 40.164 -34.325 84.769 1.00 35.90 190 ALA B C 1
ATOM 3233 O O . ALA B 1 192 ? 39.753 -35.290 84.128 1.00 36.27 190 ALA B O 1
ATOM 3235 N N . GLU B 1 193 ? 39.543 -33.888 85.860 1.00 38.69 191 GLU B N 1
ATOM 3236 C CA . GLU B 1 193 ? 38.362 -34.583 86.366 1.00 40.57 191 GLU B CA 1
ATOM 3237 C C . GLU B 1 193 ? 37.055 -34.111 85.691 1.00 35.12 191 GLU B C 1
ATOM 3238 O O . GLU B 1 193 ? 36.021 -34.785 85.762 1.00 34.43 191 GLU B O 1
ATOM 3244 N N . VAL B 1 194 ? 37.110 -32.952 85.039 1.00 29.94 192 VAL B N 1
ATOM 3245 C CA . VAL B 1 194 ? 35.896 -32.272 84.581 1.00 30.56 192 VAL B CA 1
ATOM 3246 C C . VAL B 1 194 ? 35.044 -33.039 83.563 1.00 30.22 192 VAL B C 1
ATOM 3247 O O . VAL B 1 194 ? 33.828 -33.185 83.748 1.00 28.00 192 VAL B O 1
ATOM 3251 N N . PHE B 1 195 ? 35.664 -33.549 82.506 1.00 28.39 193 PHE B N 1
ATOM 3252 C CA . PHE B 1 195 ? 34.879 -34.283 81.530 1.00 31.13 193 PHE B CA 1
ATOM 3253 C C . PHE B 1 195 ? 34.252 -35.539 82.124 1.00 34.76 193 PHE B C 1
ATOM 3254 O O . PHE B 1 195 ? 33.022 -35.720 82.066 1.00 34.87 193 PHE B O 1
ATOM 3262 N N . PRO B 1 196 ? 35.096 -36.416 82.693 1.00 32.88 194 PRO B N 1
ATOM 3263 C CA . PRO B 1 196 ? 34.594 -37.613 83.378 1.00 29.30 194 PRO B CA 1
ATOM 3264 C C . PRO B 1 196 ? 33.449 -37.257 84.318 1.00 35.82 194 PRO B C 1
ATOM 3265 O O . PRO B 1 196 ? 32.422 -37.956 84.358 1.00 31.10 194 PRO B O 1
ATOM 3269 N N . ALA B 1 197 ? 33.606 -36.169 85.064 1.00 28.55 195 ALA B N 1
ATOM 3270 C CA . ALA B 1 197 ? 32.544 -35.775 85.988 1.00 36.51 195 ALA B CA 1
ATOM 3271 C C . ALA B 1 197 ? 31.292 -35.348 85.233 1.00 33.33 195 ALA B C 1
ATOM 3272 O O . ALA B 1 197 ? 30.208 -35.803 85.542 1.00 28.53 195 ALA B O 1
ATOM 3274 N N . LEU B 1 198 ? 31.432 -34.467 84.245 1.00 36.76 196 LEU B N 1
ATOM 3275 C CA . LEU B 1 198 ? 30.271 -34.088 83.434 1.00 36.19 196 LEU B CA 1
ATOM 3276 C C . LEU B 1 198 ? 29.673 -35.331 82.763 1.00 37.95 196 LEU B C 1
ATOM 3277 O O . LEU B 1 198 ? 28.474 -35.599 82.867 1.00 29.41 196 LEU B O 1
ATOM 3282 N N . GLN B 1 199 ? 30.532 -36.102 82.106 1.00 35.76 197 GLN B N 1
ATOM 3283 C CA . GLN B 1 199 ? 30.149 -37.381 81.507 1.00 40.82 197 GLN B CA 1
ATOM 3284 C C . GLN B 1 199 ? 29.365 -38.308 82.467 1.00 40.93 197 GLN B C 1
ATOM 3285 O O . GLN B 1 199 ? 28.402 -38.962 82.060 1.00 43.47 197 GLN B O 1
ATOM 3291 N N . GLN B 1 200 ? 29.758 -38.359 83.738 1.00 37.67 198 GLN B N 1
ATOM 3292 C CA . GLN B 1 200 ? 29.068 -39.238 84.701 1.00 37.81 198 GLN B CA 1
ATOM 3293 C C . GLN B 1 200 ? 27.875 -38.570 85.373 1.00 36.16 198 GLN B C 1
ATOM 3294 O O . GLN B 1 200 ? 27.223 -39.168 86.222 1.00 34.01 198 GLN B O 1
ATOM 3300 N N . ARG B 1 201 ? 27.590 -37.334 84.976 1.00 39.13 199 ARG B N 1
ATOM 3301 C CA . ARG B 1 201 ? 26.526 -36.546 85.592 1.00 38.75 199 ARG B CA 1
ATOM 3302 C C . ARG B 1 201 ? 26.669 -36.365 87.110 1.00 40.67 199 ARG B C 1
ATOM 3303 O O . ARG B 1 201 ? 25.675 -36.152 87.794 1.00 29.62 199 ARG B O 1
ATOM 3311 N N . VAL B 1 202 ? 27.895 -36.409 87.635 1.00 36.79 200 VAL B N 1
ATOM 3312 C CA . VAL B 1 202 ? 28.086 -36.124 89.064 1.00 36.68 200 VAL B CA 1
ATOM 3313 C C . VAL B 1 202 ? 28.295 -34.639 89.364 1.00 37.23 200 VAL B C 1
ATOM 3314 O O . VAL B 1 202 ? 28.345 -34.252 90.525 1.00 31.23 200 VAL B O 1
ATOM 3318 N N . ILE B 1 203 ? 28.436 -33.820 88.322 1.00 41.53 201 ILE B N 1
ATOM 3319 C CA . ILE B 1 203 ? 28.313 -32.365 88.451 1.00 28.18 201 ILE B CA 1
ATOM 3320 C C . ILE B 1 203 ? 27.365 -31.879 87.365 1.00 35.06 201 ILE B C 1
ATOM 3321 O O . ILE B 1 203 ? 27.165 -32.562 86.358 1.00 32.87 201 ILE B O 1
ATOM 3326 N N . ASP B 1 204 ? 26.783 -30.702 87.559 1.00 33.71 202 ASP B N 1
ATOM 3327 C CA . ASP B 1 204 ? 25.783 -30.207 86.624 1.00 33.04 202 ASP B CA 1
ATOM 3328 C C . ASP B 1 204 ? 26.381 -29.284 85.595 1.00 32.22 202 ASP B C 1
ATOM 3329 O O . ASP B 1 204 ? 25.722 -28.911 84.627 1.00 29.20 202 ASP B O 1
ATOM 3334 N N . GLY B 1 205 ? 27.624 -28.889 85.828 1.00 29.87 203 GLY B N 1
ATOM 3335 C CA . GLY B 1 205 ? 28.163 -27.723 85.158 1.00 33.20 203 GLY B CA 1
ATOM 3336 C C . GLY B 1 205 ? 29.562 -27.332 85.600 1.00 35.55 203 GLY B C 1
ATOM 3337 O O . GLY B 1 205 ? 30.151 -27.901 86.527 1.00 38.55 203 GLY B O 1
ATOM 3338 N N . GLN B 1 206 ? 30.069 -26.302 84.940 1.00 32.90 204 GLN B N 1
ATOM 3339 C CA . GLN B 1 206 ? 31.490 -26.090 84.799 1.00 32.48 204 GLN B CA 1
ATOM 3340 C C . GLN B 1 206 ? 31.581 -24.672 84.267 1.00 36.52 204 GLN B C 1
ATOM 3341 O O . GLN B 1 206 ? 30.559 -24.077 83.899 1.00 34.84 204 GLN B O 1
ATOM 3347 N N . GLU B 1 207 ? 32.778 -24.109 84.224 1.00 39.74 205 GLU B N 1
ATOM 3348 C CA . GLU B 1 207 ? 32.895 -22.736 83.757 1.00 38.35 205 GLU B CA 1
ATOM 3349 C C . GLU B 1 207 ? 34.231 -22.477 83.054 1.00 36.25 205 GLU B C 1
ATOM 3350 O O . GLU B 1 207 ? 35.303 -22.809 83.559 1.00 40.32 205 GLU B O 1
ATOM 3356 N N . ASN B 1 208 ? 34.155 -21.907 81.862 1.00 36.17 206 ASN B N 1
ATOM 3357 C CA . ASN B 1 208 ? 35.327 -21.756 81.009 1.00 35.91 206 ASN B CA 1
ATOM 3358 C C . ASN B 1 208 ? 34.965 -20.983 79.757 1.00 40.74 206 ASN B C 1
ATOM 3359 O O . ASN B 1 208 ? 33.786 -20.735 79.489 1.00 47.68 206 ASN B O 1
ATOM 3364 N N . PRO B 1 209 ? 35.980 -20.582 78.991 1.00 37.98 207 PRO B N 1
ATOM 3365 C CA . PRO B 1 209 ? 35.648 -19.796 77.803 1.00 38.81 207 PRO B CA 1
ATOM 3366 C C . PRO B 1 209 ? 35.014 -20.653 76.718 1.00 34.73 207 PRO B C 1
ATOM 3367 O O . PRO B 1 209 ? 35.329 -21.840 76.559 1.00 29.93 207 PRO B O 1
ATOM 3371 N N . TYR B 1 210 ? 34.094 -20.024 75.999 1.00 37.52 208 TYR B N 1
ATOM 3372 C CA . TYR B 1 210 ? 33.396 -20.617 74.863 1.00 34.23 208 TYR B CA 1
ATOM 3373 C C . TYR B 1 210 ? 34.250 -21.578 74.069 1.00 33.84 208 TYR B C 1
ATOM 3374 O O . TYR B 1 210 ? 33.767 -22.607 73.624 1.00 33.74 208 TYR B O 1
ATOM 3383 N N . THR B 1 211 ? 35.520 -21.242 73.887 1.00 36.20 209 THR B N 1
ATOM 3384 C CA . THR B 1 211 ? 36.401 -22.080 73.083 1.00 39.41 209 THR B CA 1
ATOM 3385 C C . THR B 1 211 ? 36.724 -23.449 73.715 1.00 34.75 209 THR B C 1
ATOM 3386 O O . THR B 1 211 ? 36.912 -24.432 73.008 1.00 31.57 209 THR B O 1
ATOM 3390 N N . THR B 1 212 ? 36.766 -23.530 75.041 1.00 37.46 210 THR B N 1
ATOM 3391 C CA . THR B 1 212 ? 37.096 -24.793 75.682 1.00 32.99 210 THR B CA 1
ATOM 3392 C C . THR B 1 212 ? 35.914 -25.741 75.584 1.00 35.05 210 THR B C 1
ATOM 3393 O O . THR B 1 212 ? 36.083 -26.955 75.451 1.00 33.71 210 THR B O 1
ATOM 3397 N N . ALA B 1 213 ? 34.709 -25.189 75.627 1.00 26.80 211 ALA B N 1
ATOM 3398 C CA . ALA B 1 213 ? 33.520 -26.010 75.453 1.00 32.38 211 ALA B CA 1
ATOM 3399 C C . ALA B 1 213 ? 33.590 -26.801 74.133 1.00 38.75 211 ALA B C 1
ATOM 3400 O O . ALA B 1 213 ? 33.170 -27.967 74.073 1.00 40.89 211 ALA B O 1
ATOM 3402 N N . ILE B 1 214 ? 34.125 -26.172 73.083 1.00 36.49 212 ILE B N 1
ATOM 3403 C CA . ILE B 1 214 ? 34.342 -26.871 71.823 1.00 31.57 212 ILE B CA 1
ATOM 3404 C C . ILE B 1 214 ? 35.471 -27.898 71.910 1.00 32.53 212 ILE B C 1
ATOM 3405 O O . ILE B 1 214 ? 35.271 -29.072 71.594 1.00 28.61 212 ILE B O 1
ATOM 3410 N N . SER B 1 215 ? 36.660 -27.457 72.321 1.00 28.46 213 SER B N 1
ATOM 3411 C CA . SER B 1 215 ? 37.809 -28.363 72.363 1.00 32.61 213 SER B CA 1
ATOM 3412 C C . SER B 1 215 ? 37.599 -29.527 73.326 1.00 36.14 213 SER B C 1
ATOM 3413 O O . SER B 1 215 ? 38.029 -30.651 73.050 1.00 38.48 213 SER B O 1
ATOM 3416 N N . SER B 1 216 ? 36.937 -29.253 74.451 1.00 35.44 214 SER B N 1
ATOM 3417 C CA . SER B 1 216 ? 36.639 -30.291 75.435 1.00 37.23 214 SER B CA 1
ATOM 3418 C C . SER B 1 216 ? 35.349 -31.044 75.130 1.00 40.48 214 SER B C 1
ATOM 3419 O O . SER B 1 216 ? 34.964 -31.948 75.875 1.00 42.09 214 SER B O 1
ATOM 3422 N N . ARG B 1 217 ? 34.695 -30.688 74.029 1.00 39.93 215 ARG B N 1
ATOM 3423 C CA . ARG B 1 217 ? 33.484 -31.386 73.604 1.00 44.01 215 ARG B CA 1
ATOM 3424 C C . ARG B 1 217 ? 32.407 -31.370 74.674 1.00 35.21 215 ARG B C 1
ATOM 3425 O O . ARG B 1 217 ? 31.667 -32.337 74.834 1.00 31.10 215 ARG B O 1
ATOM 3433 N N . PHE B 1 218 ? 32.307 -30.254 75.384 1.00 34.19 216 PHE B N 1
ATOM 3434 C CA . PHE B 1 218 ? 31.332 -30.116 76.459 1.00 34.92 216 PHE B CA 1
ATOM 3435 C C . PHE B 1 218 ? 29.909 -30.144 75.932 1.00 37.38 216 PHE B C 1
ATOM 3436 O O . PHE B 1 218 ? 28.961 -30.333 76.712 1.00 35.19 216 PHE B O 1
ATOM 3444 N N . PHE B 1 219 ? 29.763 -29.959 74.615 1.00 31.93 217 PHE B N 1
ATOM 3445 C CA . PHE B 1 219 ? 28.446 -29.908 74.002 1.00 30.75 217 PHE B CA 1
ATOM 3446 C C . PHE B 1 219 ? 27.803 -31.277 74.063 1.00 32.32 217 PHE B C 1
ATOM 3447 O O . PHE B 1 219 ? 26.582 -31.417 73.944 1.00 34.54 217 PHE B O 1
ATOM 3455 N N . GLU B 1 220 ? 28.635 -32.293 74.246 1.00 33.09 218 GLU B N 1
ATOM 3456 C CA . GLU B 1 220 ? 28.141 -33.651 74.445 1.00 36.26 218 GLU B CA 1
ATOM 3457 C C . GLU B 1 220 ? 27.397 -33.794 75.773 1.00 36.97 218 GLU B C 1
ATOM 3458 O O . GLU B 1 220 ? 26.380 -34.473 75.832 1.00 43.82 218 GLU B O 1
ATOM 3464 N N . VAL B 1 221 ? 27.890 -33.133 76.824 1.00 30.88 219 VAL B N 1
ATOM 3465 C CA . VAL B 1 221 ? 27.395 -33.348 78.191 1.00 29.55 219 VAL B CA 1
ATOM 3466 C C . VAL B 1 221 ? 26.780 -32.101 78.851 1.00 32.63 219 VAL B C 1
ATOM 3467 O O . VAL B 1 221 ? 26.712 -32.009 80.085 1.00 36.67 219 VAL B O 1
ATOM 3471 N N . GLN B 1 222 ? 26.353 -31.144 78.033 1.00 29.54 220 GLN B N 1
ATOM 3472 C CA . GLN B 1 222 ? 25.791 -29.883 78.520 1.00 31.38 220 GLN B CA 1
ATOM 3473 C C . GLN B 1 222 ? 24.798 -29.368 77.481 1.00 34.69 220 GLN B C 1
ATOM 3474 O O . GLN B 1 222 ? 24.871 -29.754 76.317 1.00 34.51 220 GLN B O 1
ATOM 3480 N N . SER B 1 223 ? 23.890 -28.488 77.895 1.00 33.27 221 SER B N 1
ATOM 3481 C CA . SER B 1 223 ? 22.836 -27.993 77.008 1.00 29.99 221 SER B CA 1
ATOM 3482 C C . SER B 1 223 ? 22.827 -26.472 76.928 1.00 36.97 221 SER B C 1
ATOM 3483 O O . SER B 1 223 ? 22.389 -25.890 75.931 1.00 42.99 221 SER B O 1
ATOM 3486 N N . ASP B 1 224 ? 23.328 -25.824 77.972 1.00 41.86 222 ASP B N 1
ATOM 3487 C CA . ASP B 1 224 ? 23.210 -24.368 78.081 1.00 42.81 222 ASP B CA 1
ATOM 3488 C C . ASP B 1 224 ? 24.507 -23.629 78.408 1.00 38.14 222 ASP B C 1
ATOM 3489 O O . ASP B 1 224 ? 25.446 -24.182 78.966 1.00 25.28 222 ASP B O 1
ATOM 3494 N N . ILE B 1 225 ? 24.546 -22.357 78.057 1.00 25.76 223 ILE B N 1
ATOM 3495 C CA . ILE B 1 225 ? 25.681 -21.525 78.394 1.00 25.77 223 ILE B CA 1
ATOM 3496 C C . ILE B 1 225 ? 25.143 -20.163 78.756 1.00 33.99 223 ILE B C 1
ATOM 3497 O O . ILE B 1 225 ? 24.240 -19.650 78.099 1.00 26.34 223 ILE B O 1
ATOM 3502 N N . THR B 1 226 ? 25.686 -19.576 79.811 1.00 37.10 224 THR B N 1
ATOM 3503 C CA . THR B 1 226 ? 25.296 -18.236 80.202 1.00 37.36 224 THR B CA 1
ATOM 3504 C C . THR B 1 226 ? 26.544 -17.379 80.280 1.00 41.69 224 THR B C 1
ATOM 3505 O O . THR B 1 226 ? 27.523 -17.758 80.912 1.00 45.35 224 THR B O 1
ATOM 3509 N N . GLU B 1 227 ? 26.519 -16.233 79.612 1.00 45.55 225 GLU B N 1
ATOM 3510 C CA . GLU B 1 227 ? 27.699 -15.392 79.538 1.00 46.77 225 GLU B CA 1
ATOM 3511 C C . GLU B 1 227 ? 27.868 -14.537 80.789 1.00 44.48 225 GLU B C 1
ATOM 3512 O O . GLU B 1 227 ? 27.397 -13.405 80.863 1.00 47.28 225 GLU B O 1
ATOM 3518 N N . ILE B 1 228 ? 28.544 -15.095 81.779 1.00 41.37 226 ILE B N 1
ATOM 3519 C CA . ILE B 1 228 ? 28.909 -14.335 82.957 1.00 40.01 226 ILE B CA 1
ATOM 3520 C C . ILE B 1 228 ? 30.264 -13.689 82.699 1.00 37.98 226 ILE B C 1
ATOM 3521 O O . ILE B 1 228 ? 31.071 -14.214 81.934 1.00 32.61 226 ILE B O 1
ATOM 3526 N N . HIS B 1 229 ? 30.516 -12.551 83.338 1.00 41.16 227 HIS B N 1
ATOM 3527 C CA . HIS B 1 229 ? 31.713 -11.779 83.032 1.00 40.35 227 HIS B CA 1
ATOM 3528 C C . HIS B 1 229 ? 32.641 -11.647 84.230 1.00 37.77 227 HIS B C 1
ATOM 3529 O O . HIS B 1 229 ? 33.548 -10.811 84.256 1.00 37.54 227 HIS B O 1
ATOM 3536 N N . TYR B 1 230 ? 32.432 -12.532 85.195 1.00 43.08 228 TYR B N 1
ATOM 3537 C CA . TYR B 1 230 ? 33.129 -12.490 86.480 1.00 40.34 228 TYR B CA 1
ATOM 3538 C C . TYR B 1 230 ? 34.638 -12.647 86.320 1.00 36.36 228 TYR B C 1
ATOM 3539 O O . TYR B 1 230 ? 35.416 -12.103 87.105 1.00 28.61 228 TYR B O 1
ATOM 3564 N N . TRP B 1 233 ? 39.753 -15.868 81.200 1.00 43.74 231 TRP B N 1
ATOM 3565 C CA . TRP B 1 233 ? 40.865 -16.780 81.199 1.00 43.71 231 TRP B CA 1
ATOM 3566 C C . TRP B 1 233 ? 42.065 -15.950 80.798 1.00 39.04 231 TRP B C 1
ATOM 3567 O O . TRP B 1 233 ? 42.175 -15.523 79.644 1.00 40.39 231 TRP B O 1
ATOM 3578 N N . THR B 1 234 ? 42.943 -15.691 81.761 1.00 37.13 232 THR B N 1
ATOM 3579 C CA . THR B 1 234 ? 44.183 -14.961 81.488 1.00 45.33 232 THR B CA 1
ATOM 3580 C C . THR B 1 234 ? 45.387 -15.883 81.627 1.00 49.80 232 THR B C 1
ATOM 3581 O O . THR B 1 234 ? 45.316 -16.921 82.301 1.00 51.65 232 THR B O 1
ATOM 3585 N N . GLY B 1 235 ? 46.483 -15.501 80.980 1.00 48.12 233 GLY B N 1
ATOM 3586 C CA . GLY B 1 235 ? 47.718 -16.262 81.038 1.00 46.24 233 GLY B C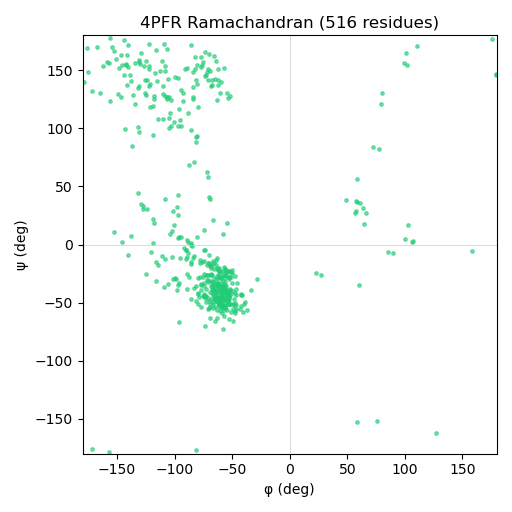A 1
ATOM 3587 C C . GLY B 1 235 ? 48.863 -15.516 80.376 1.00 47.43 233 GLY B C 1
ATOM 3588 O O . GLY B 1 235 ? 48.729 -15.021 79.256 1.00 47.94 233 GLY B O 1
ATOM 3589 N N . PRO B 1 236 ? 50.010 -15.439 81.063 1.00 50.88 234 PRO B N 1
ATOM 3590 C CA . PRO B 1 236 ? 51.078 -14.576 80.561 1.00 53.76 234 PRO B CA 1
ATOM 3591 C C . PRO B 1 236 ? 52.031 -15.306 79.634 1.00 63.27 234 PRO B C 1
ATOM 3592 O O . PRO B 1 236 ? 52.222 -16.523 79.763 1.00 63.84 234 PRO B O 1
ATOM 3596 N N . LEU B 1 237 ? 52.619 -14.552 78.710 1.00 67.12 235 LEU B N 1
ATOM 3597 C CA . LEU B 1 237 ? 53.792 -15.010 77.987 1.00 70.03 235 LEU B CA 1
ATOM 3598 C C . LEU B 1 237 ? 55.029 -14.677 78.815 1.00 72.70 235 LEU B C 1
ATOM 3599 O O . LEU B 1 237 ? 55.513 -13.543 78.794 1.00 74.23 235 LEU B O 1
ATOM 3604 N N . LEU B 1 238 ? 55.530 -15.671 79.545 1.00 72.95 236 LEU B N 1
ATOM 3605 C CA . LEU B 1 238 ? 56.649 -15.487 80.467 1.00 71.20 236 LEU B CA 1
ATOM 3606 C C . LEU B 1 238 ? 57.989 -15.664 79.767 1.00 76.17 236 LEU B C 1
ATOM 3607 O O . LEU B 1 238 ? 58.286 -16.746 79.253 1.00 79.24 236 LEU B O 1
ATOM 3612 N N . ARG B 1 257 ? 59.701 -7.421 72.745 1.00 67.96 255 ARG B N 1
ATOM 3613 C CA . ARG B 1 257 ? 58.995 -6.977 71.542 1.00 73.93 255 ARG B CA 1
ATOM 3614 C C . ARG B 1 257 ? 58.284 -8.129 70.837 1.00 76.03 255 ARG B C 1
ATOM 3615 O O . ARG B 1 257 ? 57.260 -7.925 70.178 1.00 74.88 255 ARG B O 1
ATOM 3623 N N . ALA B 1 258 ? 58.838 -9.333 70.964 1.00 76.41 256 ALA B N 1
ATOM 3624 C CA . ALA B 1 258 ? 58.183 -10.529 70.439 1.00 73.12 256 ALA B CA 1
ATOM 3625 C C . ALA B 1 258 ? 56.827 -10.708 71.120 1.00 72.39 256 ALA B C 1
ATOM 3626 O O . ALA B 1 258 ? 55.808 -10.927 70.461 1.00 71.28 256 ALA B O 1
ATOM 3628 N N . GLY B 1 259 ? 56.820 -10.611 72.445 1.00 68.42 257 GLY B N 1
ATOM 3629 C CA . GLY B 1 259 ? 55.596 -10.756 73.207 1.00 64.01 257 GLY B CA 1
ATOM 3630 C C . GLY B 1 259 ? 54.566 -9.711 72.825 1.00 63.76 257 GLY B C 1
ATOM 3631 O O . GLY B 1 259 ? 53.456 -10.057 72.415 1.00 63.81 257 GLY B O 1
ATOM 3632 N N . ARG B 1 260 ? 54.930 -8.435 72.951 1.00 62.47 258 ARG B N 1
ATOM 3633 C CA . ARG B 1 260 ? 53.960 -7.351 72.790 1.00 63.66 258 ARG B CA 1
ATOM 3634 C C . ARG B 1 260 ? 53.155 -7.537 71.515 1.00 70.56 258 ARG B C 1
ATOM 3635 O O . ARG B 1 260 ? 51.940 -7.780 71.545 1.00 68.60 258 ARG B O 1
ATOM 3643 N N . GLU B 1 261 ? 53.854 -7.429 70.393 1.00 75.69 259 GLU B N 1
ATOM 3644 C CA . GLU B 1 261 ? 53.237 -7.568 69.089 1.00 76.10 259 GLU B CA 1
ATOM 3645 C C . GLU B 1 261 ? 52.589 -8.949 68.911 1.00 69.94 259 GLU B C 1
ATOM 3646 O O . GLU B 1 261 ? 51.612 -9.088 68.179 1.00 69.69 259 GLU B O 1
ATOM 3652 N N . ALA B 1 262 ? 53.118 -9.962 69.593 1.00 64.10 260 ALA B N 1
ATOM 3653 C CA . ALA B 1 262 ? 52.571 -11.315 69.488 1.00 59.30 260 ALA B CA 1
ATOM 3654 C C . ALA B 1 262 ? 51.249 -11.438 70.237 1.00 61.47 260 ALA B C 1
ATOM 3655 O O . ALA B 1 262 ? 50.184 -11.594 69.634 1.00 62.84 260 ALA B O 1
ATOM 3657 N N . VAL B 1 263 ? 51.329 -11.387 71.560 1.00 61.08 261 VAL B N 1
ATOM 3658 C CA . VAL B 1 263 ? 50.141 -11.376 72.398 1.00 59.62 261 VAL B CA 1
ATOM 3659 C C . VAL B 1 263 ? 49.059 -10.467 71.806 1.00 62.94 261 VAL B C 1
ATOM 3660 O O . VAL B 1 263 ? 47.888 -10.843 71.754 1.00 62.95 261 VAL B O 1
ATOM 3664 N N . ASP B 1 264 ? 49.459 -9.288 71.340 1.00 64.48 262 ASP B N 1
ATOM 3665 C CA . ASP B 1 264 ? 48.525 -8.342 70.738 1.00 65.52 262 ASP B CA 1
ATOM 3666 C C . ASP B 1 264 ? 47.664 -8.998 69.672 1.00 64.29 262 ASP B C 1
ATOM 3667 O O . ASP B 1 264 ? 46.496 -8.652 69.490 1.00 63.08 262 ASP B O 1
ATOM 3672 N N . TYR B 1 265 ? 48.260 -9.960 68.981 1.00 63.83 263 TYR B N 1
ATOM 3673 C CA . TYR B 1 265 ? 47.626 -10.636 67.865 1.00 60.66 263 TYR B CA 1
ATOM 3674 C C . TYR B 1 265 ? 47.003 -11.949 68.344 1.00 59.03 263 TYR B C 1
ATOM 3675 O O . TYR B 1 265 ? 45.932 -12.359 67.877 1.00 59.50 263 TYR B O 1
ATOM 3684 N N . GLY B 1 266 ? 47.660 -12.602 69.297 1.00 57.20 264 GLY B N 1
ATOM 3685 C CA . GLY B 1 266 ? 47.068 -13.762 69.941 1.00 56.13 264 GLY B CA 1
ATOM 3686 C C . GLY B 1 266 ? 45.713 -13.410 70.537 1.00 55.67 264 GLY B C 1
ATOM 3687 O O . GLY B 1 266 ? 44.798 -14.243 70.599 1.00 52.41 264 GLY B O 1
ATOM 3688 N N . ARG B 1 267 ? 45.590 -12.164 70.987 1.00 58.17 265 ARG B N 1
ATOM 3689 C CA . ARG B 1 267 ? 44.327 -11.651 71.504 1.00 59.56 265 ARG B CA 1
ATOM 3690 C C . ARG B 1 267 ? 43.293 -11.674 70.399 1.00 61.46 265 ARG B C 1
ATOM 3691 O O . ARG B 1 267 ? 42.111 -11.932 70.638 1.00 61.93 265 ARG B O 1
ATOM 3699 N N . GLN B 1 268 ? 43.769 -11.413 69.185 1.00 61.86 266 GLN B N 1
ATOM 3700 C CA . GLN B 1 268 ? 42.930 -11.313 68.003 1.00 61.24 266 GLN B CA 1
ATOM 3701 C C . GLN B 1 268 ? 42.437 -12.668 67.512 1.00 57.44 266 GLN B C 1
ATOM 3702 O O . GLN B 1 268 ? 41.266 -12.818 67.155 1.00 61.43 266 GLN B O 1
ATOM 3708 N N . VAL B 1 269 ? 43.324 -13.654 67.478 1.00 50.02 267 VAL B N 1
ATOM 3709 C CA . VAL B 1 269 ? 42.891 -15.009 67.172 1.00 50.59 267 VAL B CA 1
ATOM 3710 C C . VAL B 1 269 ? 41.815 -15.465 68.171 1.00 52.86 267 VAL B C 1
ATOM 3711 O O . VAL B 1 269 ? 40.727 -15.888 67.769 1.00 56.72 267 VAL B O 1
ATOM 3715 N N . SER B 1 270 ? 42.120 -15.374 69.466 1.00 44.76 268 SER B N 1
ATOM 3716 C CA . SER B 1 270 ? 41.171 -15.765 70.502 1.00 41.04 268 SER B CA 1
ATOM 3717 C C . SER B 1 270 ? 39.780 -15.194 70.236 1.00 40.82 268 SER B C 1
ATOM 3718 O O . SER B 1 270 ? 38.782 -15.925 70.238 1.00 43.02 268 SER B O 1
ATOM 3721 N N . ALA B 1 271 ? 39.716 -13.884 70.012 1.00 41.55 269 ALA B N 1
ATOM 3722 C CA . ALA B 1 271 ? 38.451 -13.218 69.727 1.00 41.40 269 ALA B CA 1
ATOM 3723 C C . ALA B 1 271 ? 37.772 -13.873 68.528 1.00 49.29 269 ALA B C 1
ATOM 3724 O O . ALA B 1 271 ? 36.574 -14.165 68.572 1.00 54.92 269 ALA B O 1
ATOM 3726 N N . GLU B 1 272 ? 38.534 -14.111 67.461 1.00 47.56 270 GLU B N 1
ATOM 3727 C CA . GLU B 1 272 ? 37.973 -14.754 66.276 1.00 49.73 270 GLU B CA 1
ATOM 3728 C C . GLU B 1 272 ? 37.545 -16.178 66.579 1.00 51.64 270 GLU B C 1
ATOM 3729 O O . GLU B 1 272 ? 36.445 -16.606 66.206 1.00 54.05 270 GLU B O 1
ATOM 3735 N N . LEU B 1 273 ? 38.414 -16.911 67.265 1.00 47.45 271 LEU B N 1
ATOM 3736 C CA . LEU B 1 273 ? 38.120 -18.293 67.595 1.00 41.38 271 LEU B CA 1
ATOM 3737 C C . LEU B 1 273 ? 36.844 -18.350 68.424 1.00 37.99 271 LEU B C 1
ATOM 3738 O O . LEU B 1 273 ? 36.008 -19.245 68.236 1.00 35.19 271 LEU B O 1
ATOM 3743 N N . THR B 1 274 ? 36.688 -17.376 69.319 1.00 36.93 272 THR B N 1
ATOM 3744 C CA . THR B 1 274 ? 35.510 -17.295 70.187 1.00 37.81 272 THR B CA 1
ATOM 3745 C C . THR B 1 274 ? 34.206 -17.109 69.388 1.00 43.03 272 THR B C 1
ATOM 3746 O O . THR B 1 274 ? 33.233 -17.817 69.616 1.00 44.23 272 THR B O 1
ATOM 3750 N N . GLU B 1 275 ? 34.181 -16.184 68.436 1.00 50.82 273 GLU B N 1
ATOM 3751 C CA . GLU B 1 275 ? 32.971 -16.005 67.634 1.00 47.07 273 GLU B CA 1
ATOM 3752 C C . GLU B 1 275 ? 32.601 -17.280 66.891 1.00 41.11 273 GLU B C 1
ATOM 3753 O O . GLU B 1 275 ? 31.412 -17.590 66.738 1.00 37.26 273 GLU B O 1
ATOM 3759 N N . GLN B 1 276 ? 33.623 -18.010 66.440 1.00 41.09 274 GLN B N 1
ATOM 3760 C CA . GLN B 1 276 ? 33.442 -19.293 65.750 1.00 41.95 274 GLN B CA 1
ATOM 3761 C C . GLN B 1 276 ? 32.930 -20.370 66.698 1.00 40.45 274 GLN B C 1
ATOM 3762 O O . GLN B 1 276 ? 31.918 -21.027 66.423 1.00 35.49 274 GLN B O 1
ATOM 3768 N N . SER B 1 277 ? 33.649 -20.554 67.807 1.00 41.44 275 SER B N 1
ATOM 3769 C CA . SER B 1 277 ? 33.281 -21.540 68.812 1.00 34.63 275 SER B CA 1
ATOM 3770 C C . SER B 1 277 ? 31.803 -21.429 69.135 1.00 32.05 275 SER B C 1
ATOM 3771 O O . SER B 1 277 ? 31.100 -22.425 69.242 1.00 35.34 275 SER B O 1
ATOM 3774 N N . LYS B 1 278 ? 31.325 -20.202 69.253 1.00 33.94 276 LYS B N 1
ATOM 3775 C CA . LYS B 1 278 ? 29.933 -19.937 69.599 1.00 39.76 276 LYS B CA 1
ATOM 3776 C C . LYS B 1 278 ? 28.920 -20.432 68.553 1.00 41.62 276 LYS B C 1
ATOM 3777 O O . LYS B 1 278 ? 27.919 -21.069 68.905 1.00 39.39 276 LYS B O 1
ATOM 3783 N N . ALA B 1 279 ? 29.173 -20.149 67.274 1.00 43.30 277 ALA B N 1
ATOM 3784 C CA . ALA B 1 279 ? 28.312 -20.658 66.207 1.00 36.56 277 ALA B CA 1
ATOM 3785 C C . ALA B 1 279 ? 28.379 -22.188 66.166 1.00 39.87 277 ALA B C 1
ATOM 3786 O O . ALA B 1 279 ? 27.380 -22.875 65.911 1.00 41.90 277 ALA B O 1
ATOM 3788 N N . GLU B 1 280 ? 29.571 -22.714 66.422 1.00 39.87 278 GLU B N 1
ATOM 3789 C CA . GLU B 1 280 ? 29.783 -24.152 66.496 1.00 40.84 278 GLU B CA 1
ATOM 3790 C C . GLU B 1 280 ? 29.009 -24.808 67.654 1.00 42.12 278 GLU B C 1
ATOM 3791 O O . GLU B 1 280 ? 28.464 -25.899 67.489 1.00 47.48 278 GLU B O 1
ATOM 3797 N N . LEU B 1 281 ? 28.948 -24.159 68.815 1.00 35.47 279 LEU B N 1
ATOM 3798 C CA . LEU B 1 281 ? 28.185 -24.726 69.936 1.00 35.70 279 LEU B CA 1
ATOM 3799 C C . LEU B 1 281 ? 26.691 -24.685 69.632 1.00 35.83 279 LEU B C 1
ATOM 3800 O O . LEU B 1 281 ? 25.966 -25.643 69.920 1.00 36.28 279 LEU B O 1
ATOM 3805 N N . VAL B 1 282 ? 26.240 -23.580 69.038 1.00 34.49 280 VAL B N 1
ATOM 3806 C CA . VAL B 1 282 ? 24.849 -23.463 68.605 1.00 39.73 280 VAL B CA 1
ATOM 3807 C C . VAL B 1 282 ? 24.472 -24.551 67.599 1.00 42.31 280 VAL B C 1
ATOM 3808 O O . VAL B 1 282 ? 23.366 -25.092 67.654 1.00 42.57 280 VAL B O 1
ATOM 3812 N N . LYS B 1 283 ? 25.387 -24.893 66.699 1.00 31.50 281 LYS B N 1
ATOM 3813 C CA . LYS B 1 283 ? 25.102 -25.985 65.779 1.00 37.56 281 LYS B CA 1
ATOM 3814 C C . LYS B 1 283 ? 25.116 -27.343 66.466 1.00 37.12 281 LYS B C 1
ATOM 3815 O O . LYS B 1 283 ? 24.578 -28.326 65.942 1.00 38.07 281 LYS B O 1
ATOM 3821 N N . ASN B 1 284 ? 25.723 -27.400 67.643 1.00 39.23 282 ASN B N 1
ATOM 3822 C CA . ASN B 1 284 ? 25.727 -28.635 68.420 1.00 38.98 282 ASN B CA 1
ATOM 3823 C C . ASN B 1 284 ? 24.645 -28.663 69.489 1.00 41.13 282 ASN B C 1
ATOM 3824 O O . ASN B 1 284 ? 24.766 -29.351 70.496 1.00 42.72 282 ASN B O 1
ATOM 3829 N N . ASP B 1 285 ? 23.584 -27.900 69.248 1.00 43.77 283 ASP B N 1
ATOM 3830 C CA . ASP B 1 285 ? 22.364 -28.009 70.037 1.00 44.30 283 ASP B CA 1
ATOM 3831 C C . ASP B 1 285 ? 22.469 -27.341 71.401 1.00 44.90 283 ASP B C 1
ATOM 3832 O O . ASP B 1 285 ? 21.648 -27.583 72.282 1.00 50.58 283 ASP B O 1
ATOM 3845 N N . THR B 1 287 ? 22.299 -23.895 73.681 1.00 43.96 285 THR B N 1
ATOM 3846 C CA . THR B 1 287 ? 21.586 -22.637 73.715 1.00 38.39 285 THR B CA 1
ATOM 3847 C C . THR B 1 287 ? 22.419 -21.617 74.466 1.00 41.06 285 THR B C 1
ATOM 3848 O O . THR B 1 287 ? 22.807 -21.829 75.622 1.00 41.33 285 THR B O 1
ATOM 3852 N N . LEU B 1 288 ? 22.701 -20.509 73.796 1.00 36.61 286 LEU B N 1
ATOM 3853 C CA . LEU B 1 288 ? 23.492 -19.459 74.388 1.00 31.71 286 LEU B CA 1
ATOM 3854 C C . LEU B 1 288 ? 22.567 -18.337 74.789 1.00 34.09 286 LEU B C 1
ATOM 3855 O O . LEU B 1 288 ? 21.971 -17.676 73.941 1.00 36.58 286 LEU B O 1
ATOM 3860 N N . HIS B 1 289 ? 22.453 -18.125 76.093 1.00 33.21 287 HIS B N 1
ATOM 3861 C CA . HIS B 1 289 ? 21.492 -17.174 76.636 1.00 29.19 287 HIS B CA 1
ATOM 3862 C C . HIS B 1 289 ? 22.082 -15.782 76.739 1.00 32.94 287 HIS B C 1
ATOM 3863 O O . HIS B 1 289 ? 21.356 -14.816 76.984 1.00 39.24 287 HIS B O 1
ATOM 3870 N N . GLY B 1 290 ? 23.393 -15.667 76.548 1.00 27.14 288 GLY B N 1
ATOM 3871 C CA . GLY B 1 290 ? 24.067 -14.405 76.806 1.00 34.75 288 GLY B CA 1
ATOM 3872 C C . GLY B 1 290 ? 24.246 -14.139 78.296 1.00 38.84 288 GLY B C 1
ATOM 3873 O O . GLY B 1 290 ? 24.345 -15.061 79.109 1.00 38.33 288 GLY B O 1
ATOM 3874 N N . ALA B 1 291 ? 24.287 -12.863 78.656 1.00 42.38 289 ALA B N 1
ATOM 3875 C CA . ALA B 1 291 ? 24.454 -12.455 80.043 1.00 36.85 289 ALA B CA 1
ATOM 3876 C C . ALA B 1 291 ? 23.218 -12.799 80.849 1.00 40.57 289 ALA B C 1
ATOM 3877 O O . ALA B 1 291 ? 22.112 -12.825 80.313 1.00 42.35 289 ALA B O 1
ATOM 3879 N N . PRO B 1 292 ? 23.396 -13.081 82.145 1.00 43.01 290 PRO B N 1
ATOM 3880 C CA . PRO B 1 292 ? 22.161 -13.324 82.899 1.00 44.06 290 PRO B CA 1
ATOM 3881 C C . PRO B 1 292 ? 21.273 -12.075 82.918 1.00 44.39 290 PRO B C 1
ATOM 3882 O O . PRO B 1 292 ? 21.777 -10.946 82.821 1.00 41.09 290 PRO B O 1
ATOM 3886 N N . LYS B 1 293 ? 19.963 -12.284 83.015 1.00 46.40 291 LYS B N 1
ATOM 3887 C CA . LYS B 1 293 ? 19.010 -11.183 83.026 1.00 47.96 291 LYS B CA 1
ATOM 3888 C C . LYS B 1 293 ? 19.327 -10.206 84.156 1.00 52.85 291 LYS B C 1
ATOM 3889 O O . LYS B 1 293 ? 19.169 -8.996 84.002 1.00 54.91 291 LYS B O 1
ATOM 3891 N N . ASP B 1 294 ? 19.801 -10.741 85.280 1.00 52.92 292 ASP B N 1
ATOM 3892 C CA . ASP B 1 294 ? 20.061 -9.946 86.477 1.00 47.50 292 ASP B CA 1
ATOM 3893 C C . ASP B 1 294 ? 21.553 -9.769 86.767 1.00 46.93 292 ASP B C 1
ATOM 3894 O O . ASP B 1 294 ? 21.968 -9.791 87.924 1.00 45.76 292 ASP B O 1
ATOM 3899 N N . GLU B 1 295 ? 22.360 -9.575 85.725 1.00 47.74 293 GLU B N 1
ATOM 3900 C CA . GLU B 1 295 ? 23.815 -9.569 85.890 1.00 44.04 293 GLU B CA 1
ATOM 3901 C C . GLU B 1 295 ? 24.350 -8.628 86.971 1.00 41.64 293 GLU B C 1
ATOM 3902 O O . GLU B 1 295 ? 25.278 -8.994 87.694 1.00 42.43 293 GLU B O 1
ATOM 3908 N N . GLU B 1 296 ? 23.781 -7.430 87.087 1.00 37.65 294 GLU B N 1
ATOM 3909 C CA . GLU B 1 296 ? 24.292 -6.449 88.050 1.00 34.26 294 GLU B CA 1
ATOM 3910 C C . GLU B 1 296 ? 24.341 -7.034 89.475 1.00 33.08 294 GLU B C 1
ATOM 3911 O O . GLU B 1 296 ? 25.123 -6.587 90.305 1.00 32.42 294 GLU B O 1
ATOM 3917 N N . LYS B 1 297 ? 23.534 -8.053 89.740 1.00 29.53 295 LYS B N 1
ATOM 3918 C CA . LYS B 1 297 ? 23.585 -8.734 91.026 1.00 34.08 295 LYS B CA 1
ATOM 3919 C C . LYS B 1 297 ? 24.817 -9.631 91.149 1.00 40.45 295 LYS B C 1
ATOM 3920 O O . LYS B 1 297 ? 25.464 -9.685 92.204 1.00 46.41 295 LYS B O 1
ATOM 3926 N N . TRP B 1 298 ? 25.125 -10.352 90.077 1.00 37.78 296 TRP B N 1
ATOM 3927 C CA . TRP B 1 298 ? 26.281 -11.240 90.065 1.00 39.13 296 TRP B CA 1
ATOM 3928 C C . TRP B 1 298 ? 27.531 -10.406 90.341 1.00 42.47 296 TRP B C 1
ATOM 3929 O O . TRP B 1 298 ? 28.387 -10.778 91.151 1.00 42.39 296 TRP B O 1
ATOM 3940 N N . GLU B 1 299 ? 27.599 -9.262 89.662 1.00 45.43 297 GLU B N 1
ATOM 3941 C CA . GLU B 1 299 ? 28.711 -8.319 89.734 1.00 41.56 297 GLU B CA 1
ATOM 3942 C C . GLU B 1 299 ? 28.892 -7.739 91.124 1.00 41.00 297 GLU B C 1
ATOM 3943 O O . GLU B 1 299 ? 29.997 -7.729 91.664 1.00 41.92 297 GLU B O 1
ATOM 3949 N N . ALA B 1 300 ? 27.797 -7.241 91.688 1.00 40.30 298 ALA B N 1
ATOM 3950 C CA . ALA B 1 300 ? 27.830 -6.603 92.994 1.00 37.63 298 ALA B CA 1
ATOM 3951 C C . ALA B 1 300 ? 28.336 -7.591 94.055 1.00 40.54 298 ALA B C 1
ATOM 3952 O O . ALA B 1 300 ? 29.271 -7.291 94.799 1.00 41.39 298 ALA B O 1
ATOM 3954 N N . ALA B 1 301 ? 27.735 -8.777 94.106 1.00 36.88 299 ALA B N 1
ATOM 3955 C CA . ALA B 1 301 ? 28.164 -9.797 95.055 1.00 30.07 299 ALA B CA 1
ATOM 3956 C C . ALA B 1 301 ? 29.625 -10.192 94.846 1.00 31.36 299 ALA B C 1
ATOM 3957 O O . ALA B 1 301 ? 30.369 -10.391 95.807 1.00 35.57 299 ALA B O 1
ATOM 3959 N N . ALA B 1 302 ? 30.041 -10.314 93.592 1.00 28.98 300 ALA B N 1
ATOM 3960 C CA . ALA B 1 302 ? 31.404 -10.742 93.319 1.00 30.29 300 ALA B CA 1
ATOM 3961 C C . ALA B 1 302 ? 32.420 -9.642 93.632 1.00 32.22 300 ALA B C 1
ATOM 3962 O O . ALA B 1 302 ? 33.417 -9.877 94.341 1.00 37.34 300 ALA B O 1
ATOM 3964 N N . ALA B 1 303 ? 32.165 -8.437 93.129 1.00 26.31 301 ALA B N 1
ATOM 3965 C CA . ALA B 1 303 ? 33.092 -7.321 93.341 1.00 30.01 301 ALA B CA 1
ATOM 3966 C C . ALA B 1 303 ? 33.290 -7.027 94.821 1.00 33.98 301 ALA B C 1
ATOM 3967 O O . ALA B 1 303 ? 34.397 -6.704 95.254 1.00 35.62 301 ALA B O 1
ATOM 3969 N N . ALA B 1 304 ? 32.220 -7.138 95.601 1.00 33.71 302 ALA B N 1
ATOM 3970 C CA . ALA B 1 304 ? 32.302 -6.831 97.033 1.00 33.80 302 ALA B CA 1
ATOM 3971 C C . ALA B 1 304 ? 33.380 -7.651 97.724 1.00 31.01 302 ALA B C 1
ATOM 3972 O O . ALA B 1 304 ? 33.875 -7.248 98.777 1.00 31.79 302 ALA B O 1
ATOM 3974 N N . LEU B 1 305 ? 33.766 -8.768 97.104 1.00 27.30 303 LEU B N 1
ATOM 3975 C CA . LEU B 1 305 ? 34.702 -9.727 97.705 1.00 26.54 303 LEU B CA 1
ATOM 3976 C C . LEU B 1 305 ? 36.172 -9.329 97.656 1.00 29.24 303 LEU B C 1
ATOM 3977 O O . LEU B 1 305 ? 36.995 -9.937 98.342 1.00 33.06 303 LEU B O 1
ATOM 3982 N N . TRP B 1 306 ? 36.511 -8.325 96.854 1.00 31.48 304 TRP B N 1
ATOM 3983 C CA . TRP B 1 306 ? 37.923 -8.051 96.557 1.00 30.73 304 TRP B CA 1
ATOM 3984 C C . TRP B 1 306 ? 38.871 -8.117 97.764 1.00 31.44 304 TRP B C 1
ATOM 3985 O O . TRP B 1 306 ? 39.837 -8.883 97.744 1.00 30.94 304 TRP B O 1
ATOM 3996 N N . PRO B 1 307 ? 38.587 -7.339 98.823 1.00 30.76 305 PRO B N 1
ATOM 3997 C CA . PRO B 1 307 ? 39.486 -7.311 99.991 1.00 30.94 305 PRO B CA 1
ATOM 3998 C C . PRO B 1 307 ? 39.778 -8.718 100.552 1.00 33.28 305 PRO B C 1
ATOM 3999 O O . PRO B 1 307 ? 40.845 -8.938 101.114 1.00 36.36 305 PRO B O 1
ATOM 4003 N N . GLU B 1 308 ? 38.856 -9.663 100.383 1.00 29.00 306 GLU B N 1
ATOM 4004 C CA . GLU B 1 308 ? 39.053 -11.025 100.884 1.00 24.91 306 GLU B CA 1
ATOM 4005 C C . GLU B 1 308 ? 40.115 -11.828 100.121 1.00 31.00 306 GLU B C 1
ATOM 4006 O O . GLU B 1 308 ? 40.463 -12.938 100.549 1.00 34.45 306 GLU B O 1
ATOM 4012 N N . PHE B 1 309 ? 40.601 -11.282 98.995 1.00 24.80 307 PHE B N 1
ATOM 4013 C CA . PHE B 1 309 ? 41.597 -11.944 98.142 1.00 24.12 307 PHE B CA 1
ATOM 4014 C C . PHE B 1 309 ? 42.970 -11.279 98.246 1.00 32.05 307 PHE B C 1
ATOM 4015 O O . PHE B 1 309 ? 43.973 -11.820 97.767 1.00 36.40 307 PHE B O 1
ATOM 4023 N N . TYR B 1 310 ? 43.007 -10.093 98.847 1.00 34.09 308 TYR B N 1
ATOM 4024 C CA . TYR B 1 310 ? 44.233 -9.299 98.929 1.00 36.09 308 TYR B CA 1
ATOM 4025 C C . TYR B 1 310 ? 45.500 -10.052 99.383 1.00 40.41 308 TYR B C 1
ATOM 4026 O O . TYR B 1 310 ? 46.508 -10.061 98.671 1.00 42.54 308 TYR B O 1
ATOM 4035 N N . ASP B 1 311 ? 45.450 -10.661 100.569 1.00 40.76 309 ASP B N 1
ATOM 4036 C CA . ASP B 1 311 ? 46.594 -11.399 101.122 1.00 47.33 309 ASP B CA 1
ATOM 4037 C C . ASP B 1 311 ? 47.153 -12.446 100.156 1.00 51.65 309 ASP B C 1
ATOM 4038 O O . ASP B 1 311 ? 48.369 -12.602 100.007 1.00 57.98 309 ASP B O 1
ATOM 4043 N N . GLN B 1 312 ? 46.255 -13.163 99.493 1.00 46.90 310 GLN B N 1
ATOM 4044 C CA . GLN B 1 312 ? 46.664 -14.291 98.667 1.00 45.43 310 GLN B CA 1
ATOM 4045 C C . GLN B 1 312 ? 46.984 -13.919 97.223 1.00 42.03 310 GLN B C 1
ATOM 4046 O O . GLN B 1 312 ? 47.295 -14.799 96.418 1.00 42.04 310 GLN B O 1
ATOM 4052 N N . ILE B 1 313 ? 46.927 -12.626 96.900 1.00 42.33 311 ILE B N 1
ATOM 4053 C CA . ILE B 1 313 ? 47.364 -12.139 95.582 1.00 43.29 311 ILE B CA 1
ATOM 4054 C C . ILE B 1 313 ? 48.445 -11.051 95.663 1.00 45.75 311 ILE B C 1
ATOM 4055 O O . ILE B 1 313 ? 48.507 -10.169 94.799 1.00 41.90 311 ILE B O 1
ATOM 4060 N N . GLY B 1 314 ? 49.287 -11.107 96.699 1.00 47.00 312 GLY B N 1
ATOM 4061 C CA . GLY B 1 314 ? 50.443 -10.225 96.778 1.00 43.31 312 GLY B CA 1
ATOM 4062 C C . GLY B 1 314 ? 50.340 -9.109 97.802 1.00 39.91 312 GLY B C 1
ATOM 4063 O O . GLY B 1 314 ? 51.233 -8.256 97.906 1.00 38.15 312 GLY B O 1
ATOM 4064 N N . GLY B 1 315 ? 49.241 -9.097 98.548 1.00 36.35 313 GLY B N 1
ATOM 4065 C CA . GLY B 1 315 ? 49.100 -8.163 99.649 1.00 40.84 313 GLY B CA 1
ATOM 4066 C C . GLY B 1 315 ? 48.235 -6.954 99.360 1.00 45.42 313 GLY B C 1
ATOM 4067 O O . GLY B 1 315 ? 48.103 -6.533 98.203 1.00 45.87 313 GLY B O 1
ATOM 4068 N N . GLU B 1 316 ? 47.664 -6.378 100.421 1.00 44.24 314 GLU B N 1
ATOM 4069 C CA . GLU B 1 316 ? 46.731 -5.267 100.261 1.00 41.42 314 GLU B CA 1
ATOM 4070 C C . GLU B 1 316 ? 47.351 -4.143 99.427 1.00 39.46 314 GLU B C 1
ATOM 4071 O O . GLU B 1 316 ? 46.710 -3.608 98.528 1.00 34.31 314 GLU B O 1
ATOM 4077 N N . GLU B 1 317 ? 48.605 -3.810 99.706 1.00 42.13 315 GLU B N 1
ATOM 4078 C CA . GLU B 1 317 ? 49.265 -2.714 99.002 1.00 40.91 315 GLU B CA 1
ATOM 4079 C C . GLU B 1 317 ? 49.335 -2.909 97.488 1.00 40.44 315 GLU B C 1
ATOM 4080 O O . GLU B 1 317 ? 48.923 -2.022 96.738 1.00 39.31 315 GLU B O 1
ATOM 4086 N N . TRP B 1 318 ? 49.841 -4.058 97.037 1.00 40.26 316 TRP B N 1
ATOM 4087 C CA . TRP B 1 318 ? 49.920 -4.328 95.601 1.00 43.89 316 TRP B CA 1
ATOM 4088 C C . TRP B 1 318 ? 48.535 -4.409 94.959 1.00 44.71 316 TRP B C 1
ATOM 4089 O O . TRP B 1 318 ? 48.288 -3.838 93.888 1.00 44.72 316 TRP B O 1
ATOM 4100 N N . ALA B 1 319 ? 47.638 -5.137 95.612 1.00 42.13 317 ALA B N 1
ATOM 4101 C CA . ALA B 1 319 ? 46.297 -5.336 95.082 1.00 39.39 317 ALA B CA 1
ATOM 4102 C C . ALA B 1 319 ? 45.586 -4.016 94.822 1.00 34.64 317 ALA B C 1
ATOM 4103 O O . ALA B 1 319 ? 45.097 -3.792 93.716 1.00 37.16 317 ALA B O 1
ATOM 4105 N N . THR B 1 320 ? 45.527 -3.146 95.831 1.00 27.81 318 THR B N 1
ATOM 4106 C CA . THR B 1 320 ? 44.827 -1.869 95.688 1.00 27.82 318 THR B CA 1
ATOM 4107 C C . THR B 1 320 ? 45.525 -0.946 94.703 1.00 29.70 318 THR B C 1
ATOM 4108 O O . THR B 1 320 ? 44.896 -0.073 94.110 1.00 28.64 318 THR B O 1
ATOM 4112 N N . GLN B 1 321 ? 46.829 -1.132 94.538 1.00 31.99 319 GLN B N 1
ATOM 4113 C CA . GLN B 1 321 ? 47.580 -0.419 93.507 1.00 32.21 319 GLN B CA 1
ATOM 4114 C C . GLN B 1 321 ? 47.089 -0.859 92.139 1.00 34.55 319 GLN B C 1
ATOM 4115 O O . GLN B 1 321 ? 46.711 -0.036 91.300 1.00 37.90 319 GLN B O 1
ATOM 4121 N N . ALA B 1 322 ? 47.097 -2.169 91.924 1.00 32.07 320 ALA B N 1
ATOM 4122 C CA . ALA B 1 322 ? 46.641 -2.732 90.666 1.00 32.51 320 ALA B CA 1
ATOM 4123 C C . ALA B 1 322 ? 45.233 -2.259 90.362 1.00 31.56 320 ALA B C 1
ATOM 4124 O O . ALA B 1 322 ? 44.910 -1.946 89.219 1.00 36.52 320 ALA B O 1
ATOM 4126 N N . ILE B 1 323 ? 44.393 -2.212 91.388 1.00 26.57 321 ILE B N 1
ATOM 4127 C CA . ILE B 1 323 ? 43.004 -1.835 91.197 1.00 26.06 321 ILE B CA 1
ATOM 4128 C C . ILE B 1 323 ? 42.946 -0.371 90.769 1.00 27.42 321 ILE B C 1
ATOM 4129 O O . ILE B 1 323 ? 42.207 -0.011 89.844 1.00 28.87 321 ILE B O 1
ATOM 4134 N N . GLU B 1 324 ? 43.735 0.471 91.432 1.00 27.18 322 GLU B N 1
ATOM 4135 C CA . GLU B 1 324 ? 43.843 1.878 91.044 1.00 26.07 322 GLU B CA 1
ATOM 4136 C C . GLU B 1 324 ? 44.289 1.991 89.575 1.00 31.24 322 GLU B C 1
ATOM 4137 O O . GLU B 1 324 ? 43.626 2.644 88.763 1.00 34.51 322 GLU B O 1
ATOM 4143 N N . ILE B 1 325 ? 45.382 1.323 89.222 1.00 25.33 323 ILE B N 1
ATOM 4144 C CA . ILE B 1 325 ? 45.784 1.265 87.826 1.00 27.96 323 ILE B CA 1
ATOM 4145 C C . ILE B 1 325 ? 44.638 0.833 86.886 1.00 32.81 323 ILE B C 1
ATOM 4146 O O . ILE B 1 325 ? 44.286 1.562 85.954 1.00 30.38 323 ILE B O 1
ATOM 4151 N N . ILE B 1 326 ? 44.061 -0.344 87.126 1.00 31.17 324 ILE B N 1
ATOM 4152 C CA . ILE B 1 326 ? 42.904 -0.785 86.353 1.00 30.36 324 ILE B CA 1
ATOM 4153 C C . ILE B 1 326 ? 41.942 0.375 86.104 1.00 32.21 324 ILE B C 1
ATOM 4154 O O . ILE B 1 326 ? 41.644 0.723 84.962 1.00 37.94 324 ILE B O 1
ATOM 4159 N N . LYS B 1 327 ? 41.464 0.985 87.177 1.00 33.11 325 LYS B N 1
ATOM 4160 C CA . LYS B 1 327 ? 40.402 1.975 87.064 1.00 35.50 325 LYS B CA 1
ATOM 4161 C C . LYS B 1 327 ? 40.854 3.241 86.344 1.00 42.88 325 LYS B C 1
ATOM 4162 O O . LYS B 1 327 ? 40.074 3.887 85.635 1.00 42.59 325 LYS B O 1
ATOM 4168 N N . ALA B 1 328 ? 42.126 3.582 86.520 1.00 47.17 326 ALA B N 1
ATOM 4169 C CA . ALA B 1 328 ? 42.697 4.785 85.925 1.00 44.70 326 ALA B CA 1
ATOM 4170 C C . ALA B 1 328 ? 42.921 4.607 84.427 1.00 49.67 326 ALA B C 1
ATOM 4171 O O . ALA B 1 328 ? 43.628 5.403 83.797 1.00 56.65 326 ALA B O 1
ATOM 4173 N N . THR B 1 329 ? 42.340 3.549 83.870 1.00 43.80 327 THR B N 1
ATOM 4174 C CA . THR B 1 329 ? 42.347 3.355 82.430 1.00 45.07 327 THR B CA 1
ATOM 4175 C C . THR B 1 329 ? 40.920 3.414 81.899 1.00 43.09 327 THR B C 1
ATOM 4176 O O . THR B 1 329 ? 40.712 3.545 80.707 1.00 43.80 327 THR B O 1
ATOM 4180 N N . GLU B 1 330 ? 39.942 3.309 82.792 1.00 44.54 328 GLU B N 1
ATOM 4181 C CA . GLU B 1 330 ? 38.542 3.396 82.399 1.00 51.08 328 GLU B CA 1
ATOM 4182 C C . GLU B 1 330 ? 38.045 4.845 82.504 1.00 57.53 328 GLU B C 1
ATOM 4183 O O . GLU B 1 330 ? 38.125 5.626 81.551 1.00 60.21 328 GLU B O 1
#

B-factor: mean 41.28, std 14.28, range [12.2, 161.55]

CATH classification: 3.40.190.170

=== Feature glossary ===
Key to the feature types in this record:

— What the protein is —

Primary structure: the covalent order of the twenty standard amino acids along the backbone. Two proteins with the same sequence will (almost always) fold to the same structure; two with 30% identity often share a fold but not the details.

Database cross-references. InterPro integrates a dozen domain/family signature databases into unified entries with residue-range hits. GO terms attach function/process/location labels with evidence codes. CATH codes position the fold in a four-level structural taxonomy. Organism is the NCBI-taxonomy species name.

— Where its atoms are —

The mmCIF block holds the 3D Cartesian coordinates of each backbone atom (N, Cα, C, O) in ångströms. mmCIF is the PDB's canonical archive format — a tagged-loop text representation of the atomic model.

Six rendered views show the 3D structure from the faces of a cube — i.e. along ±x, ±y, ±z. Rendering representation is drawn randomly per protein from cartoon (secondary-structure ribbons), sticks (backbone bonds), or molecular surface; coloring is either N→C rainbow (blue at the N-terminus through red at the C-terminus) or one color per chain.

— Local backbone conformation —

DSSP 8-state secondary structure assigns each residue one of H (α-helix), G (3₁₀-helix), I (π-helix), E (extended β-strand), B (isolated β-bridge), T (hydrogen-bonded turn), S (bend), or '-' (coil). The assignment is computed from backbone hydrogen-bond geometry via the Kabsch–Sander algorithm.

P-SEA three-state annotation labels each residue as helix, strand, or coil based purely on the geometry of the Cα trace. It serves as a fallback when the full backbone (and thus DSSP) is unavailable.

The φ/ψ torsion pair specifies the backbone conformation at each residue. φ rotates about the N–Cα bond, ψ about the Cα–C bond. Steric clashes forbid most of the (φ, ψ) plane — the allowed regions (α-helix basin, β-sheet basin, left-handed helix) are the Ramachandran-allowed regions.

— Global shape and packing —

The geometric summary reports three shape descriptors. Rg (radius of gyration) measures how spread out the Cα atoms are about their centre of mass; compact globular proteins have small Rg, elongated or unfolded ones large. Cα contacts (<8 Å, |i−j|>4) count long-range residue pairs in spatial proximity — high for tightly packed folds, near zero for rods or random coil. The bounding-box extents give the protein's footprint along x, y, z in Å.

Accessible surface area quantifies burial. A residue with SASA near zero is packed into the hydrophobic core; one with SASA >100 Å² sits on the surface. Computed here via the Shrake–Rupley numerical algorithm with a 1.4 Å probe.

Plot images: a contact map (which residues are close in 3D, as an N×N binary image), a Ramachandran scatter (backbone torsion angles, revealing secondary-structure composition at a glance), and — for AlphaFold structures — a PAE heatmap (pairwise prediction confidence).

— Structural neighborhood —

The Foldseek 3Di string encodes local tertiary geometry as a 20-letter alphabet — one character per residue — derived from the relative positions of nearby Cα atoms. Unlike the amino-acid sequence, 3Di is a direct function of the 3D structure, so two proteins with the same fold have similar 3Di strings even at low sequence identity.

Nearest PDB neighbors are the top structural matches found by Foldseek when searching this structure against the entire Protein Data Bank. Each hit reports a TM-score (0 to 1; >0.5 almost always implies the same fold) and an E-value. These are *structural* homologs — they may share no detectable sequence similarity.

— Confidence and disorder —

For AlphaFold models, the B-factor field carries pLDDT — the model's own estimate of local accuracy on a 0–100 scale. Regions with pLDDT<50 should be treated as essentially unmodeled; they often correspond to intrinsically disordered segments.

B-factor (Debye–Waller factor) reflects atomic displacement in the crystal lattice. It is an experimental observable (units Å²), not a prediction; low values mean the atom is pinned down, high values mean it moves or is heterogeneous across the crystal.

Predicted aligned error is AlphaFold's pairwise confidence. Unlike pLDDT (per-residue), PAE is per-residue-pair and captures whether two parts of the structure are correctly placed relative to each other. Units are ångströms of expected positional error.